Protein 5V7P (pdb70)

Radius of gyration: 23.82 Å; Cα contacts (8 Å, |Δi|>4): 605; chains: 2; bounding box: 43×57×73 Å

Secondary structure (DSSP, 8-state):
--HHHHHHHHHHHHHHHHHHHHHHHHHHTT---HHHHHHHHHHHHHHHHHHHHHHS-HHHHHHHHHHHHHHHHHHHHHHHHHHS-TTTHHHHHHHHHHHHHHHHHHHHHHHH-GGG--GGGG-----HHHHHHHHHHHHHHHHHHHH-HHHHT-HHHHHHHHHHHHHHHHHHHHHHHHHGGG--SS--SS--TT-----STHHHH-S-HHHHHHHHHHHHHHHHTT-TTHHHHHHHHHHHHHHHHHHHHHHHHHHHHTHHHHHHHHHS--SSTT---S--/--SSS-EEEEEEEEETTEEEEEEEPPSS--SEEEEEEEETT-SSPPEEEEEETT--EEEE-SPPTT-EEEEEEEEE-GGGTT-SB---EEEEEE-

Sequence (375 aa):
LSPAGKISLQSFTGSSLVFFVICMFFNHYYGITNLVVNTLIVFFYAVNVYFFLKFFYNEFAFAIAIRAAFLGLVLVLGLYIKLVAPPNNIQIFGGYMSVMALFHYSEFLAIAIVQPKQVSTDSFVINHSPQYTIAAVSSWVEFFIETYFFPGLKEIHWLSNIGLCVCILGEVLRKTAILTAGSNFNHLVQCEKSSDHVLVTHGVYAWFRHPSYVGWFYWSIGTQIILINPLCIPAYTLLASWMMFFKERIYIEESMLLSFFGQQYCDYQQQVGTGIPFIEGYKIAVSSVPTKLEVVAATPTSLLISWDAPAVTTVDLYVITYGETGGNSPVQEFKVPGSKSTATISGLKPGVDYTITVYAFSSYYWPSYKGSPISINYRT

Structure (mmCIF, N/CA/C/O backbone):
data_5V7P
#
_entry.id   5V7P
#
_cell.length_a   40.554
_cell.length_b   87.691
_cell.length_c   147.681
_cell.angle_alpha   90.00
_cell.angle_beta   90.00
_cell.angle_gamma   90.00
#
_symmetry.space_group_name_H-M   'P 21 21 21'
#
loop_
_entity.id
_entity.type
_entity.pdbx_description
1 polymer 'Protein-S-isoprenylcysteine O-methyltransferase'
2 polymer monobody
3 non-polymer S-ADENOSYL-L-HOMOCYSTEINE
4 non-polymer UNDECANE
5 non-polymer DECANE
6 non-polymer '[(Z)-octadec-9-enyl] (2R)-2,3-bis(oxidanyl)propanoate'
7 water water
#
loop_
_atom_site.group_PDB
_atom_site.id
_atom_site.type_symbol
_atom_site.label_atom_id
_atom_site.label_alt_id
_atom_site.label_comp_id
_atom_site.label_asym_id
_atom_site.label_entity_id
_atom_site.label_seq_id
_atom_site.pdbx_PDB_ins_code
_atom_site.Cartn_x
_atom_site.Cartn_y
_atom_site.Cartn_z
_atom_site.occupancy
_atom_site.B_iso_or_equiv
_atom_site.auth_seq_id
_atom_site.auth_comp_id
_atom_site.auth_asym_id
_atom_site.auth_atom_id
_atom_site.pdbx_PDB_model_num
ATOM 1 N N . LEU A 1 2 ? 20.077 70.263 57.849 1.00 68.09 2 LEU A N 1
ATOM 2 C CA . LEU A 1 2 ? 20.601 69.269 58.777 1.00 50.52 2 LEU A CA 1
ATOM 3 C C . LEU A 1 2 ? 21.664 69.890 59.682 1.00 37.75 2 LEU A C 1
ATOM 4 O O . LEU A 1 2 ? 21.681 71.102 59.886 1.00 47.64 2 LEU A O 1
ATOM 9 N N . SER A 1 3 ? 22.547 69.053 60.227 1.00 39.79 3 SER A N 1
ATOM 10 C CA . SER A 1 3 ? 23.555 69.521 61.164 1.00 42.83 3 SER A CA 1
ATOM 11 C C . SER A 1 3 ? 24.420 70.611 60.532 1.00 46.18 3 SER A C 1
ATOM 12 O O . SER A 1 3 ? 24.520 70.707 59.306 1.00 32.92 3 SER A O 1
ATOM 15 N N . PRO A 1 4 ? 25.059 71.446 61.356 1.00 47.32 4 PRO A N 1
ATOM 16 C CA . PRO A 1 4 ? 25.943 72.481 60.785 1.00 41.47 4 PRO A CA 1
ATOM 17 C C . PRO A 1 4 ? 27.052 71.904 59.923 1.00 33.48 4 PRO A C 1
ATOM 18 O O . PRO A 1 4 ? 27.222 72.324 58.772 1.00 33.25 4 PRO A O 1
ATOM 22 N N . ALA A 1 5 ? 27.811 70.938 60.443 1.00 34.73 5 ALA A N 1
ATOM 23 C CA . ALA A 1 5 ? 28.856 70.314 59.641 1.00 29.04 5 ALA A CA 1
ATOM 24 C C . ALA A 1 5 ? 28.281 69.666 58.389 1.00 37.44 5 ALA A C 1
ATOM 25 O O . ALA A 1 5 ? 28.946 69.628 57.347 1.00 26.15 5 ALA A O 1
ATOM 27 N N . GLY A 1 6 ? 27.052 69.151 58.470 1.00 31.96 6 GLY A N 1
ATOM 28 C CA . GLY A 1 6 ? 26.423 68.574 57.295 1.00 30.00 6 GLY A CA 1
ATOM 29 C C . GLY A 1 6 ? 26.095 69.615 56.242 1.00 36.28 6 GLY A C 1
ATOM 30 O O . GLY A 1 6 ? 26.250 69.368 55.043 1.00 31.10 6 GLY A O 1
ATOM 31 N N . LYS A 1 7 ? 25.639 70.795 56.672 1.00 35.26 7 LYS A N 1
ATOM 32 C CA . LYS A 1 7 ? 25.336 71.855 55.717 1.00 35.42 7 LYS A CA 1
ATOM 33 C C . LYS A 1 7 ? 26.602 72.413 55.081 1.00 33.20 7 LYS A C 1
ATOM 34 O O . LYS A 1 7 ? 26.587 72.793 53.905 1.00 27.26 7 LYS A O 1
ATOM 40 N N . ILE A 1 8 ? 27.702 72.471 55.835 1.00 35.74 8 ILE A N 1
ATOM 41 C CA . ILE A 1 8 ? 28.969 72.933 55.272 1.00 31.32 8 ILE A CA 1
ATOM 42 C C . ILE A 1 8 ? 29.387 72.034 54.116 1.00 34.31 8 ILE A C 1
ATOM 43 O O . ILE A 1 8 ? 29.761 72.510 53.038 1.00 34.06 8 ILE A O 1
ATOM 48 N N . SER A 1 9 ? 29.320 70.717 54.319 1.00 32.06 9 SER A N 1
ATOM 49 C CA . SER A 1 9 ? 29.728 69.793 53.268 1.00 25.48 9 SER A CA 1
ATOM 50 C C . SER A 1 9 ? 28.804 69.889 52.060 1.00 27.81 9 SER A C 1
ATOM 51 O O . SER A 1 9 ? 29.259 69.790 50.914 1.00 28.15 9 SER A O 1
ATOM 54 N N . LEU A 1 10 ? 27.506 70.089 52.292 1.00 25.86 10 LEU A N 1
ATOM 55 C CA . LEU A 1 10 ? 26.559 70.139 51.181 1.00 28.92 10 LEU A CA 1
ATOM 56 C C . LEU A 1 10 ? 26.729 71.417 50.370 1.00 33.22 10 LEU A C 1
ATOM 57 O O . LEU A 1 10 ? 26.693 71.383 49.134 1.00 33.80 10 LEU A O 1
ATOM 62 N N . GLN A 1 11 ? 26.926 72.552 51.042 1.00 36.01 11 GLN A N 1
ATOM 63 C CA . GLN A 1 11 ? 27.156 73.800 50.324 1.00 40.21 11 GLN A CA 1
ATOM 64 C C . GLN A 1 11 ? 28.435 73.733 49.499 1.00 29.70 11 GLN A C 1
ATOM 65 O O . GLN A 1 11 ? 28.457 74.147 48.334 1.00 36.33 11 GLN A O 1
ATOM 71 N N . SER A 1 12 ? 29.513 73.209 50.086 1.00 36.52 12 SER A N 1
ATOM 72 C CA . SER A 1 12 ? 30.793 73.164 49.386 1.00 32.85 12 SER A CA 1
ATOM 73 C C . SER A 1 12 ? 30.772 72.145 48.253 1.00 22.72 12 SER A C 1
ATOM 74 O O . SER A 1 12 ? 31.339 72.390 47.182 1.00 32.71 12 SER A O 1
ATOM 77 N N . PHE A 1 13 ? 30.123 70.999 48.468 1.00 24.51 13 PHE A N 1
ATOM 78 C CA . PHE A 1 13 ? 30.105 69.951 47.453 1.00 25.99 13 PHE A CA 1
ATOM 79 C C . PHE A 1 13 ? 29.338 70.396 46.214 1.00 30.13 13 PHE A C 1
ATOM 80 O O . PHE A 1 13 ? 29.832 70.271 45.088 1.00 27.81 13 PHE A O 1
ATOM 88 N N . THR A 1 14 ? 28.124 70.919 46.404 1.00 24.89 14 THR A N 1
ATOM 89 C CA . THR A 1 14 ? 27.319 71.354 45.267 1.00 31.03 14 THR A CA 1
ATOM 90 C C . THR A 1 14 ? 27.881 72.630 44.654 1.00 27.56 14 THR A C 1
ATOM 91 O O . THR A 1 14 ? 27.930 72.766 43.425 1.00 33.03 14 THR A O 1
ATOM 95 N N . GLY A 1 15 ? 28.310 73.576 45.491 1.00 29.19 15 GLY A N 1
ATOM 96 C CA . GLY A 1 15 ? 28.918 74.789 44.968 1.00 38.45 15 GLY A CA 1
ATOM 97 C C . GLY A 1 15 ? 30.130 74.496 44.106 1.00 34.09 15 GLY A C 1
ATOM 98 O O . GLY A 1 15 ? 30.264 75.021 42.998 1.00 31.96 15 GLY A O 1
ATOM 99 N N . SER A 1 16 ? 31.033 73.648 44.605 1.00 26.26 16 SER A N 1
ATOM 100 C CA . SER A 1 16 ? 32.187 73.247 43.809 1.00 30.07 16 SER A CA 1
ATOM 101 C C . SER A 1 16 ? 31.750 72.505 42.553 1.00 24.22 16 SER A C 1
ATOM 102 O O . SER A 1 16 ? 32.309 72.714 41.471 1.00 24.88 16 SER A O 1
ATOM 105 N N . SER A 1 17 ? 30.743 71.638 42.676 1.00 28.05 17 SER A N 1
ATOM 106 C CA . SER A 1 17 ? 30.226 70.937 41.506 1.00 30.13 17 SER A CA 1
ATOM 107 C C . SER A 1 17 ? 29.668 71.917 40.483 1.00 25.13 17 SER A C 1
ATOM 108 O O . SER A 1 17 ? 29.846 71.732 39.273 1.00 32.24 17 SER A O 1
ATOM 111 N N . LEU A 1 18 ? 28.989 72.966 40.948 1.00 34.10 18 LEU A N 1
ATOM 112 C CA . LEU A 1 18 ? 28.429 73.951 40.028 1.00 27.06 18 LEU A CA 1
ATOM 113 C C . LEU A 1 18 ? 29.530 74.762 39.356 1.00 31.02 18 LEU A C 1
ATOM 114 O O . LEU A 1 18 ? 29.462 75.030 38.151 1.00 30.78 18 LEU A O 1
ATOM 119 N N . VAL A 1 19 ? 30.553 75.154 40.118 1.00 27.39 19 VAL A N 1
ATOM 120 C CA . VAL A 1 19 ? 31.643 75.954 39.561 1.00 25.78 19 VAL A CA 1
ATOM 121 C C . VAL A 1 19 ? 32.301 75.215 38.402 1.00 26.26 19 VAL A C 1
ATOM 122 O O . VAL A 1 19 ? 32.390 75.726 37.279 1.00 28.25 19 VAL A O 1
ATOM 126 N N . PHE A 1 20 ? 32.777 73.996 38.658 1.00 34.32 20 PHE A N 1
ATOM 127 C CA . PHE A 1 20 ? 33.504 73.261 37.633 1.00 34.65 20 PHE A CA 1
ATOM 128 C C . PHE A 1 20 ? 32.583 72.724 36.547 1.00 27.07 20 PHE A C 1
ATOM 129 O O . PHE A 1 20 ? 33.047 72.472 35.430 1.00 21.04 20 PHE A O 1
ATOM 137 N N . PHE A 1 21 ? 31.292 72.554 36.842 1.00 23.39 21 PHE A N 1
ATOM 138 C CA . PHE A 1 21 ? 30.332 72.276 35.779 1.00 25.56 21 PHE A CA 1
ATOM 139 C C . PHE A 1 21 ? 30.313 73.407 34.760 1.00 26.94 21 PHE A C 1
ATOM 140 O O . PHE A 1 21 ? 30.281 73.163 33.548 1.00 23.66 21 PHE A O 1
ATOM 148 N N . VAL A 1 22 ? 30.341 74.654 35.234 1.00 27.20 22 VAL A N 1
ATOM 149 C CA . VAL A 1 22 ? 30.391 75.794 34.325 1.00 26.49 22 VAL A CA 1
ATOM 150 C C . VAL A 1 22 ? 31.702 75.796 33.548 1.00 35.13 22 VAL A C 1
ATOM 151 O O . VAL A 1 22 ? 31.723 76.057 32.339 1.00 37.18 22 VAL A O 1
ATOM 155 N N . ILE A 1 23 ? 32.814 75.504 34.226 1.00 29.44 23 ILE A N 1
ATOM 156 C CA . ILE A 1 23 ? 34.118 75.513 33.565 1.00 28.94 23 ILE A CA 1
ATOM 157 C C . ILE A 1 23 ? 34.151 74.481 32.445 1.00 30.26 23 ILE A C 1
ATOM 158 O O . ILE A 1 23 ? 34.576 74.770 31.320 1.00 29.09 23 ILE A O 1
ATOM 163 N N . CYS A 1 24 ? 33.706 73.257 32.737 1.00 30.35 24 CYS A N 1
ATOM 164 C CA . CYS A 1 24 ? 33.740 72.202 31.730 1.00 27.40 24 CYS A CA 1
ATOM 165 C C . CYS A 1 24 ? 32.769 72.491 30.592 1.00 26.71 24 CYS A C 1
ATOM 166 O O . CYS A 1 24 ? 33.080 72.225 29.426 1.00 28.74 24 CYS A O 1
ATOM 169 N N . MET A 1 25 ? 31.588 73.031 30.906 1.00 31.15 25 MET A N 1
ATOM 170 C CA . MET A 1 25 ? 30.664 73.440 29.852 1.00 30.47 25 MET A CA 1
ATOM 171 C C . MET A 1 25 ? 31.315 74.462 28.930 1.00 38.75 25 MET A C 1
ATOM 172 O O . MET A 1 25 ? 31.200 74.367 27.702 1.00 36.79 25 MET A O 1
ATOM 177 N N . PHE A 1 26 ? 32.006 75.448 29.506 1.00 37.94 26 PHE A N 1
ATOM 178 C CA A PHE A 1 26 ? 32.688 76.452 28.695 0.50 40.62 26 PHE A CA 1
ATOM 179 C CA B PHE A 1 26 ? 32.685 76.452 28.697 0.50 40.62 26 PHE A CA 1
ATOM 180 C C . PHE A 1 26 ? 33.776 75.817 27.839 1.00 40.14 26 PHE A C 1
ATOM 181 O O . PHE A 1 26 ? 33.898 76.115 26.646 1.00 43.37 26 PHE A O 1
ATOM 196 N N . ASN A 1 27 ? 34.582 74.936 28.435 1.00 34.20 27 ASN A N 1
ATOM 197 C CA . ASN A 1 27 ? 35.681 74.324 27.697 1.00 36.06 27 ASN A CA 1
ATOM 198 C C . ASN A 1 27 ? 35.181 73.421 26.579 1.00 35.91 27 ASN A C 1
ATOM 199 O O . ASN A 1 27 ? 35.875 73.244 25.571 1.00 40.17 27 ASN A O 1
ATOM 204 N N . HIS A 1 28 ? 33.990 72.844 26.732 1.00 38.17 28 HIS A N 1
ATOM 205 C CA . HIS A 1 28 ? 33.467 71.946 25.710 1.00 37.32 28 HIS A CA 1
ATOM 206 C C . HIS A 1 28 ? 32.925 72.722 24.517 1.00 42.64 28 HIS A C 1
ATOM 207 O O . HIS A 1 28 ? 33.234 72.400 23.364 1.00 39.43 28 HIS A O 1
ATOM 214 N N . TYR A 1 29 ? 32.117 73.752 24.775 1.00 41.25 29 TYR A N 1
ATOM 215 C CA . TYR A 1 29 ? 31.503 74.511 23.693 1.00 48.73 29 TYR A CA 1
ATOM 216 C C . TYR A 1 29 ? 32.519 75.321 22.894 1.00 40.58 29 TYR A C 1
ATOM 217 O O . TYR A 1 29 ? 32.237 75.677 21.745 1.00 62.67 29 TYR A O 1
ATOM 226 N N . TYR A 1 30 ? 33.693 75.609 23.461 1.00 53.97 30 TYR A N 1
ATOM 227 C CA . TYR A 1 30 ? 34.730 76.370 22.774 1.00 50.21 30 TYR A CA 1
ATOM 228 C C . TYR A 1 30 ? 35.867 75.490 22.260 1.00 45.18 30 TYR A C 1
ATOM 229 O O . TYR A 1 30 ? 36.940 76.006 21.924 1.00 49.90 30 TYR A O 1
ATOM 238 N N . GLY A 1 31 ? 35.656 74.178 22.195 1.00 47.11 31 GLY A N 1
ATOM 239 C CA . GLY A 1 31 ? 36.621 73.276 21.597 1.00 42.64 31 GLY A CA 1
ATOM 240 C C . GLY A 1 31 ? 37.935 73.191 22.343 1.00 44.91 31 GLY A C 1
ATOM 241 O O . GLY A 1 31 ? 38.915 72.657 21.815 1.00 40.41 31 GLY A O 1
ATOM 242 N N . ILE A 1 32 ? 37.973 73.706 23.573 1.00 38.07 32 ILE A N 1
ATOM 243 C CA . ILE A 1 32 ? 39.175 73.607 24.394 1.00 42.96 32 ILE A CA 1
ATOM 244 C C . ILE A 1 32 ? 39.382 72.137 24.734 1.00 47.71 32 ILE A C 1
ATOM 245 O O . ILE A 1 32 ? 38.769 71.613 25.672 1.00 42.36 32 ILE A O 1
ATOM 250 N N . THR A 1 33 ? 40.253 71.465 23.976 1.00 49.84 33 THR A N 1
ATOM 251 C CA . THR A 1 33 ? 40.383 70.017 24.043 1.00 48.87 33 THR A CA 1
ATOM 252 C C . THR A 1 33 ? 41.693 69.534 24.647 1.00 46.34 33 THR A C 1
ATOM 253 O O . THR A 1 33 ? 41.733 68.414 25.163 1.00 47.18 33 THR A O 1
ATOM 257 N N . ASN A 1 34 ? 42.757 70.330 24.588 1.00 43.79 34 ASN A N 1
ATOM 258 C CA . ASN A 1 34 ? 44.060 69.850 25.028 1.00 44.42 34 ASN A CA 1
ATOM 259 C C . ASN A 1 34 ? 44.013 69.453 26.499 1.00 44.36 34 ASN A C 1
ATOM 260 O O . ASN A 1 34 ? 43.544 70.214 27.351 1.00 42.24 34 ASN A O 1
ATOM 265 N N . LEU A 1 35 ? 44.512 68.250 26.790 1.00 42.59 35 LEU A N 1
ATOM 266 C CA . LEU A 1 35 ? 44.450 67.718 28.147 1.00 45.98 35 LEU A CA 1
ATOM 267 C C . LEU A 1 35 ? 45.145 68.640 29.143 1.00 49.48 35 LEU A C 1
ATOM 268 O O . LEU A 1 35 ? 44.665 68.816 30.269 1.00 44.97 35 LEU A O 1
ATOM 273 N N . VAL A 1 36 ? 46.267 69.244 28.749 1.00 40.89 36 VAL A N 1
ATOM 274 C CA . VAL A 1 36 ? 47.031 70.043 29.700 1.00 40.38 36 VAL A CA 1
ATOM 275 C C . VAL A 1 36 ? 46.389 71.410 29.880 1.00 38.29 36 VAL A C 1
ATOM 276 O O . VAL A 1 36 ? 46.517 72.024 30.946 1.00 36.33 36 VAL A O 1
ATOM 280 N N . VAL A 1 37 ? 45.693 71.911 28.860 1.00 36.30 37 VAL A N 1
ATOM 281 C CA . VAL A 1 37 ? 44.981 73.176 29.002 1.00 45.71 37 VAL A CA 1
ATOM 282 C C . VAL A 1 37 ? 43.805 73.011 29.954 1.00 38.26 37 VAL A C 1
ATOM 283 O O . VAL A 1 37 ? 43.595 73.830 30.855 1.00 42.49 37 VAL A O 1
ATOM 287 N N . ASN A 1 38 ? 43.016 71.953 29.762 1.00 38.67 38 ASN A N 1
ATOM 288 C CA . ASN A 1 38 ? 41.932 71.665 30.693 1.00 45.19 38 ASN A CA 1
ATOM 289 C C . ASN A 1 38 ? 42.468 71.447 32.101 1.00 37.77 38 ASN A C 1
ATOM 290 O O . ASN A 1 38 ? 41.858 71.889 33.082 1.00 37.34 38 ASN A O 1
ATOM 295 N N . THR A 1 39 ? 43.613 70.772 32.220 1.00 37.06 39 THR A N 1
ATOM 296 C CA . THR A 1 39 ? 44.219 70.560 33.530 1.00 42.37 39 THR A CA 1
ATOM 297 C C . THR A 1 39 ? 44.524 71.888 34.210 1.00 42.74 39 THR A C 1
ATOM 298 O O . THR A 1 39 ? 44.179 72.095 35.379 1.00 37.95 39 THR A O 1
ATOM 302 N N . LEU A 1 40 ? 45.166 72.807 33.488 1.00 35.88 40 LEU A N 1
ATOM 303 C CA . LEU A 1 40 ? 45.584 74.063 34.100 1.00 40.77 40 LEU A CA 1
ATOM 304 C C . LEU A 1 40 ? 44.402 74.989 34.358 1.00 30.25 40 LEU A C 1
ATOM 305 O O . LEU A 1 40 ? 44.433 75.774 35.312 1.00 31.07 40 LEU A O 1
ATOM 310 N N . ILE A 1 41 ? 43.355 74.915 33.533 1.00 26.40 41 ILE A N 1
ATOM 311 C CA . ILE A 1 41 ? 42.148 75.687 33.813 1.00 40.83 41 ILE A CA 1
ATOM 312 C C . ILE A 1 41 ? 41.498 75.196 35.100 1.00 39.90 41 ILE A C 1
ATOM 313 O O . ILE A 1 41 ? 41.066 75.996 35.940 1.00 36.68 41 ILE A O 1
ATOM 318 N N . VAL A 1 42 ? 41.413 73.876 35.274 1.00 34.45 42 VAL A N 1
ATOM 319 C CA . VAL A 1 42 ? 40.850 73.318 36.499 1.00 30.40 42 VAL A CA 1
ATOM 320 C C . VAL A 1 42 ? 41.752 73.630 37.686 1.00 35.50 42 VAL A C 1
ATOM 321 O O . VAL A 1 42 ? 41.284 74.050 38.751 1.00 36.74 42 VAL A O 1
ATOM 325 N N . PHE A 1 43 ? 43.061 73.428 37.521 1.00 32.23 43 PHE A N 1
ATOM 326 C CA . PHE A 1 43 ? 43.994 73.732 38.601 1.00 36.17 43 PHE A CA 1
ATOM 327 C C . PHE A 1 43 ? 43.899 75.196 39.012 1.00 30.43 43 PHE A C 1
ATOM 328 O O . PHE A 1 43 ? 43.877 75.513 40.207 1.00 32.38 43 PHE A O 1
ATOM 336 N N . PHE A 1 44 ? 43.831 76.103 38.034 1.00 25.30 44 PHE A N 1
ATOM 337 C CA . PHE A 1 44 ? 43.715 77.526 38.337 1.00 27.89 44 PHE A CA 1
ATOM 338 C C . PHE A 1 44 ? 42.541 77.795 39.272 1.00 35.19 44 PHE A C 1
ATOM 339 O O . PHE A 1 44 ? 42.691 78.462 40.303 1.00 36.86 44 PHE A O 1
ATOM 347 N N . TYR A 1 45 ? 41.359 77.281 38.929 1.00 24.09 45 TYR A N 1
ATOM 348 C CA . TYR A 1 45 ? 40.181 77.539 39.749 1.00 35.83 45 TYR A CA 1
ATOM 349 C C . TYR A 1 45 ? 40.154 76.677 41.005 1.00 30.87 45 TYR A C 1
ATOM 350 O O . TYR A 1 45 ? 39.538 77.069 42.002 1.00 28.64 45 TYR A O 1
ATOM 359 N N . ALA A 1 46 ? 40.810 75.516 40.985 1.00 21.28 46 ALA A N 1
ATOM 360 C CA . ALA A 1 46 ? 40.958 74.740 42.211 1.00 23.12 46 ALA A CA 1
ATOM 361 C C . ALA A 1 46 ? 41.709 75.538 43.269 1.00 29.08 46 ALA A C 1
ATOM 362 O O . ALA A 1 46 ? 41.415 75.432 44.466 1.00 25.31 46 ALA A O 1
ATOM 364 N N . VAL A 1 47 ? 42.689 76.338 42.846 1.00 27.80 47 VAL A N 1
ATOM 365 C CA . VAL A 1 47 ? 43.389 77.215 43.778 1.00 24.82 47 VAL A CA 1
ATOM 366 C C . VAL A 1 47 ? 42.444 78.284 44.312 1.00 26.42 47 VAL A C 1
ATOM 367 O O . VAL A 1 47 ? 42.487 78.635 45.498 1.00 23.42 47 VAL A O 1
ATOM 371 N N . ASN A 1 48 ? 41.573 78.813 43.451 1.00 30.84 48 ASN A N 1
ATOM 372 C CA . ASN A 1 48 ? 40.666 79.872 43.876 1.00 25.13 48 ASN A CA 1
ATOM 373 C C . ASN A 1 48 ? 39.662 79.366 44.904 1.00 30.16 48 ASN A C 1
ATOM 374 O O . ASN A 1 48 ? 39.354 80.072 45.871 1.00 30.89 48 ASN A O 1
ATOM 379 N N . VAL A 1 49 ? 39.141 78.150 44.720 1.00 23.22 49 VAL A N 1
ATOM 380 C CA . VAL A 1 49 ? 38.186 77.622 45.688 1.00 32.33 49 VAL A CA 1
ATOM 381 C C . VAL A 1 49 ? 38.887 77.313 47.003 1.00 29.84 49 VAL A C 1
ATOM 382 O O . VAL A 1 49 ? 38.308 77.491 48.081 1.00 35.31 49 VAL A O 1
ATOM 386 N N . TYR A 1 50 ? 40.142 76.862 46.945 1.00 25.70 50 TYR A N 1
ATOM 387 C CA . TYR A 1 50 ? 40.880 76.574 48.169 1.00 28.31 50 TYR A CA 1
ATOM 388 C C . TYR A 1 50 ? 41.026 77.821 49.033 1.00 26.26 50 TYR A C 1
ATOM 389 O O . TYR A 1 50 ? 40.889 77.754 50.260 1.00 28.94 50 TYR A O 1
ATOM 398 N N . PHE A 1 51 ? 41.302 78.969 48.413 1.00 27.49 51 PHE A N 1
ATOM 399 C CA . PHE A 1 51 ? 41.552 80.190 49.169 1.00 35.35 51 PHE A CA 1
ATOM 400 C C . PHE A 1 51 ? 40.277 80.939 49.531 1.00 34.68 51 PHE A C 1
ATOM 401 O O . PHE A 1 51 ? 40.238 81.604 50.572 1.00 43.60 51 PHE A O 1
ATOM 409 N N . PHE A 1 52 ? 39.232 80.849 48.707 1.00 23.57 52 PHE A N 1
ATOM 410 C CA . PHE A 1 52 ? 37.949 81.425 49.097 1.00 30.00 52 PHE A CA 1
ATOM 411 C C . PHE A 1 52 ? 37.347 80.668 50.275 1.00 33.78 52 PHE A C 1
ATOM 412 O O . PHE A 1 52 ? 36.712 81.271 51.148 1.00 32.56 52 PHE A O 1
ATOM 420 N N . LEU A 1 53 ? 37.538 79.347 50.320 1.00 28.88 53 LEU A N 1
ATOM 421 C CA . LEU A 1 53 ? 37.004 78.564 51.429 1.00 34.15 53 LEU A CA 1
ATOM 422 C C . LEU A 1 53 ? 37.795 78.807 52.707 1.00 31.16 53 LEU A C 1
ATOM 423 O O . LEU A 1 53 ? 37.210 78.949 53.787 1.00 33.08 53 LEU A O 1
ATOM 428 N N . LYS A 1 54 ? 39.124 78.857 52.606 1.00 30.56 54 LYS A N 1
ATOM 429 C CA . LYS A 1 54 ? 39.938 79.113 53.788 1.00 34.73 54 LYS A CA 1
ATOM 430 C C . LYS A 1 54 ? 39.620 80.471 54.396 1.00 29.25 54 LYS A C 1
ATOM 431 O O . LYS A 1 54 ? 39.804 80.671 55.603 1.00 40.21 54 LYS A O 1
ATOM 437 N N . PHE A 1 55 ? 39.133 81.409 53.585 1.00 33.78 55 PHE A N 1
ATOM 438 C CA . PHE A 1 55 ? 38.810 82.738 54.088 1.00 37.54 55 PHE A CA 1
ATOM 439 C C . PHE A 1 55 ? 37.473 82.752 54.821 1.00 41.42 55 PHE A C 1
ATOM 440 O O . PHE A 1 55 ? 37.320 83.463 55.819 1.00 47.10 55 PHE A O 1
ATOM 448 N N . PHE A 1 56 ? 36.501 81.974 54.347 1.00 41.84 56 PHE A N 1
ATOM 449 C CA . PHE A 1 56 ? 35.156 81.990 54.908 1.00 35.07 56 PHE A CA 1
ATOM 450 C C . PHE A 1 56 ? 34.932 80.955 56.001 1.00 35.09 56 PHE A C 1
ATOM 451 O O . PHE A 1 56 ? 33.867 80.965 56.628 1.00 35.81 56 PHE A O 1
ATOM 459 N N . TYR A 1 57 ? 35.889 80.071 56.247 1.00 24.96 57 TYR A N 1
ATOM 460 C CA . TYR A 1 57 ? 35.719 79.011 57.224 1.00 30.83 57 TYR A CA 1
ATOM 461 C C . TYR A 1 57 ? 36.893 78.999 58.187 1.00 31.92 57 TYR A C 1
ATOM 462 O O . TYR A 1 57 ? 38.019 79.355 57.827 1.00 39.88 57 TYR A O 1
ATOM 471 N N . ASN A 1 58 ? 36.614 78.592 59.422 1.00 29.63 58 ASN A N 1
ATOM 472 C CA . ASN A 1 58 ? 37.668 78.365 60.394 1.00 25.59 58 ASN A CA 1
ATOM 473 C C . ASN A 1 58 ? 38.308 77.003 60.131 1.00 31.39 58 ASN A C 1
ATOM 474 O O . ASN A 1 58 ? 37.968 76.301 59.174 1.00 31.83 58 ASN A O 1
ATOM 479 N N . GLU A 1 59 ? 39.254 76.623 60.990 1.00 31.16 59 GLU A N 1
ATOM 480 C CA . GLU A 1 59 ? 40.016 75.399 60.759 1.00 40.48 59 GLU A CA 1
ATOM 481 C C . GLU A 1 59 ? 39.101 74.182 60.680 1.00 38.84 59 GLU A C 1
ATOM 482 O O . GLU A 1 59 ? 39.191 73.383 59.740 1.00 35.40 59 GLU A O 1
ATOM 488 N N . PHE A 1 60 ? 38.207 74.026 61.658 1.00 32.44 60 PHE A N 1
ATOM 489 C CA . PHE A 1 60 ? 37.344 72.848 61.690 1.00 31.38 60 PHE A CA 1
ATOM 490 C C . PHE A 1 60 ? 36.460 72.776 60.451 1.00 31.46 60 PHE A C 1
ATOM 491 O O . PHE A 1 60 ? 36.388 71.736 59.786 1.00 27.55 60 PHE A O 1
ATOM 499 N N . ALA A 1 61 ? 35.775 73.875 60.125 1.00 27.24 61 ALA A N 1
ATOM 500 C CA . ALA A 1 61 ? 34.835 73.860 59.009 1.00 27.93 61 ALA A CA 1
ATOM 501 C C . ALA A 1 61 ? 35.558 73.745 57.672 1.00 32.60 61 ALA A C 1
ATOM 502 O O . ALA A 1 61 ? 35.069 73.079 56.752 1.00 25.28 61 ALA A O 1
ATOM 504 N N . PHE A 1 62 ? 36.721 74.390 57.542 1.00 29.71 62 PHE A N 1
ATOM 505 C CA . PHE A 1 62 ? 37.450 74.339 56.279 1.00 29.53 62 PHE A CA 1
ATOM 506 C C . PHE A 1 62 ? 37.896 72.919 55.962 1.00 26.99 62 PHE A C 1
ATOM 507 O O . PHE A 1 62 ? 37.791 72.467 54.815 1.00 26.49 62 PHE A O 1
ATOM 515 N N . ALA A 1 63 ? 38.396 72.198 56.968 1.00 27.39 63 ALA A N 1
ATOM 516 C CA . ALA A 1 63 ? 38.799 70.813 56.757 1.00 34.10 63 ALA A CA 1
ATOM 517 C C . ALA A 1 63 ? 37.663 70.000 56.149 1.00 27.11 63 ALA A C 1
ATOM 518 O O . ALA A 1 63 ? 37.890 69.138 55.292 1.00 36.50 63 ALA A O 1
ATOM 520 N N . ILE A 1 64 ? 36.429 70.266 56.578 1.00 26.50 64 ILE A N 1
ATOM 521 C CA . ILE A 1 64 ? 35.274 69.589 55.999 1.00 27.44 64 ILE A CA 1
ATOM 522 C C . ILE A 1 64 ? 34.947 70.166 54.628 1.00 25.15 64 ILE A C 1
ATOM 523 O O . ILE A 1 64 ? 34.681 69.424 53.676 1.00 27.32 64 ILE A O 1
ATOM 528 N N . ALA A 1 65 ? 34.966 71.494 54.505 1.00 17.76 65 ALA A N 1
ATOM 529 C CA . ALA A 1 65 ? 34.530 72.130 53.269 1.00 21.39 65 ALA A CA 1
ATOM 530 C C . ALA A 1 65 ? 35.452 71.788 52.105 1.00 25.62 65 ALA A C 1
ATOM 531 O O . ALA A 1 65 ? 34.979 71.516 50.995 1.00 21.95 65 ALA A O 1
ATOM 533 N N . ILE A 1 66 ? 36.767 71.795 52.333 1.00 22.66 66 ILE A N 1
ATOM 534 C CA . ILE A 1 66 ? 37.694 71.591 51.224 1.00 21.81 66 ILE A CA 1
ATOM 535 C C . ILE A 1 66 ? 37.623 70.156 50.720 1.00 26.99 66 ILE A C 1
ATOM 536 O O . ILE A 1 66 ? 37.780 69.904 49.519 1.00 29.61 66 ILE A O 1
ATOM 541 N N . ARG A 1 67 ? 37.390 69.194 51.613 1.00 26.76 67 ARG A N 1
ATOM 542 C CA . ARG A 1 67 ? 37.239 67.811 51.174 1.00 25.44 67 ARG A CA 1
ATOM 543 C C . ARG A 1 67 ? 35.960 67.632 50.368 1.00 30.22 67 ARG A C 1
ATOM 544 O O . ARG A 1 67 ? 35.963 66.965 49.326 1.00 22.33 67 ARG A O 1
ATOM 552 N N . ALA A 1 68 ? 34.858 68.231 50.827 1.00 24.11 68 ALA A N 1
ATOM 553 C CA . ALA A 1 68 ? 33.611 68.160 50.075 1.00 21.05 68 ALA A CA 1
ATOM 554 C C . ALA A 1 68 ? 33.756 68.830 48.715 1.00 19.84 68 ALA A C 1
ATOM 555 O O . ALA A 1 68 ? 33.267 68.314 47.703 1.00 22.84 68 ALA A O 1
ATOM 557 N N . ALA A 1 69 ? 34.429 69.982 48.671 1.00 22.95 69 ALA A N 1
ATOM 558 C CA . ALA A 1 69 ? 34.656 70.658 47.398 1.00 18.51 69 ALA A CA 1
ATOM 559 C C . ALA A 1 69 ? 35.529 69.816 46.478 1.00 16.97 69 ALA A C 1
ATOM 560 O O . ALA A 1 69 ? 35.289 69.751 45.266 1.00 17.59 69 ALA A O 1
ATOM 562 N N . PHE A 1 70 ? 36.553 69.167 47.035 1.00 19.72 70 PHE A N 1
ATOM 563 C CA . PHE A 1 70 ? 37.414 68.312 46.227 1.00 25.78 70 PHE A CA 1
ATOM 564 C C . PHE A 1 70 ? 36.624 67.163 45.616 1.00 23.29 70 PHE A C 1
ATOM 565 O O . PHE A 1 70 ? 36.815 66.824 44.442 1.00 24.40 70 PHE A O 1
ATOM 573 N N . LEU A 1 71 ? 35.721 66.561 46.393 1.00 22.86 71 LEU A N 1
ATOM 574 C CA . LEU A 1 71 ? 34.916 65.460 45.875 1.00 20.76 71 LEU A CA 1
ATOM 575 C C . LEU A 1 71 ? 33.938 65.935 44.808 1.00 23.74 71 LEU A C 1
ATOM 576 O O . LEU A 1 71 ? 33.657 65.197 43.855 1.00 18.74 71 LEU A O 1
ATOM 581 N N . GLY A 1 72 ? 33.408 67.151 44.946 1.00 22.15 72 GLY A N 1
ATOM 582 C CA . GLY A 1 72 ? 32.608 67.716 43.873 1.00 20.47 72 GLY A CA 1
ATOM 583 C C . GLY A 1 72 ? 33.425 67.931 42.616 1.00 28.06 72 GLY A C 1
ATOM 584 O O . GLY A 1 72 ? 32.946 67.705 41.502 1.00 26.44 72 GLY A O 1
ATOM 585 N N . LEU A 1 73 ? 34.676 68.365 42.781 1.00 26.23 73 LEU A N 1
ATOM 586 C CA . LEU A 1 73 ? 35.584 68.481 41.645 1.00 26.23 73 LEU A CA 1
ATOM 587 C C . LEU A 1 73 ? 35.715 67.146 40.923 1.00 20.62 73 LEU A C 1
ATOM 588 O O . LEU A 1 73 ? 35.563 67.068 39.698 1.00 27.10 73 LEU A O 1
ATOM 593 N N . VAL A 1 74 ? 35.985 66.078 41.677 1.00 23.79 74 VAL A N 1
ATOM 594 C CA . VAL A 1 74 ? 36.174 64.762 41.075 1.00 25.20 74 VAL A CA 1
ATOM 595 C C . VAL A 1 74 ? 34.895 64.300 40.387 1.00 21.30 74 VAL A C 1
ATOM 596 O O . VAL A 1 74 ? 34.937 63.694 39.310 1.00 24.51 74 VAL A O 1
ATOM 600 N N . LEU A 1 75 ? 33.742 64.575 40.996 1.00 22.38 75 LEU A N 1
ATOM 601 C CA . LEU A 1 75 ? 32.471 64.177 40.400 1.00 27.75 75 LEU A CA 1
ATOM 602 C C . LEU A 1 75 ? 32.309 64.772 39.004 1.00 21.51 75 LEU A C 1
ATOM 603 O O . LEU A 1 75 ? 32.086 64.048 38.026 1.00 22.06 75 LEU A O 1
ATOM 608 N N . VAL A 1 76 ? 32.417 66.097 38.894 1.00 21.01 76 VAL A N 1
ATOM 609 C CA . VAL A 1 76 ? 32.193 66.759 37.611 1.00 23.82 76 VAL A CA 1
ATOM 610 C C . VAL A 1 76 ? 33.248 66.334 36.596 1.00 23.88 76 VAL A C 1
ATOM 611 O O . VAL A 1 76 ? 32.933 66.045 35.436 1.00 22.15 76 VAL A O 1
ATOM 615 N N . LEU A 1 77 ? 34.515 66.299 37.010 1.00 19.18 77 LEU A N 1
ATOM 616 C CA . LEU A 1 77 ? 35.570 65.873 36.097 1.00 27.43 77 LEU A CA 1
ATOM 617 C C . LEU A 1 77 ? 35.338 64.447 35.618 1.00 26.14 77 LEU A C 1
ATOM 618 O O . LEU A 1 77 ? 35.616 64.121 34.458 1.00 27.74 77 LEU A O 1
ATOM 623 N N . GLY A 1 78 ? 34.822 63.583 36.493 1.00 20.77 78 GLY A N 1
ATOM 624 C CA . GLY A 1 78 ? 34.514 62.226 36.075 1.00 23.62 78 GLY A CA 1
ATOM 625 C C . GLY A 1 78 ? 33.463 62.189 34.982 1.00 25.07 78 GLY A C 1
ATOM 626 O O . GLY A 1 78 ? 33.640 61.534 33.952 1.00 25.93 78 GLY A O 1
ATOM 627 N N . LEU A 1 79 ? 32.351 62.896 35.194 1.00 20.78 79 LEU A N 1
ATOM 628 C CA . LEU A 1 79 ? 31.311 62.967 34.173 1.00 25.42 79 LEU A CA 1
ATOM 629 C C . LEU A 1 79 ? 31.822 63.666 32.921 1.00 26.91 79 LEU A C 1
ATOM 630 O O . LEU A 1 79 ? 31.454 63.301 31.799 1.00 32.07 79 LEU A O 1
ATOM 635 N N . TYR A 1 80 ? 32.672 64.679 33.097 1.00 23.08 80 TYR A N 1
ATOM 636 C CA . TYR A 1 80 ? 33.279 65.358 31.959 1.00 24.53 80 TYR A CA 1
ATOM 637 C C . TYR A 1 80 ? 34.093 64.384 31.116 1.00 29.39 80 TYR A C 1
ATOM 638 O O . TYR A 1 80 ? 33.970 64.352 29.885 1.00 26.34 80 TYR A O 1
ATOM 647 N N . ILE A 1 81 ? 34.925 63.569 31.769 1.00 27.77 81 ILE A N 1
ATOM 648 C CA . ILE A 1 81 ? 35.746 62.599 31.050 1.00 27.91 81 ILE A CA 1
ATOM 649 C C . ILE A 1 81 ? 34.868 61.546 30.390 1.00 25.53 81 ILE A C 1
ATOM 650 O O . ILE A 1 81 ? 35.118 61.129 29.252 1.00 29.70 81 ILE A O 1
ATOM 655 N N . LYS A 1 82 ? 33.830 61.096 31.092 1.00 23.20 82 LYS A N 1
ATOM 656 C CA . LYS A 1 82 ? 32.970 60.047 30.563 1.00 30.67 82 LYS A CA 1
ATOM 657 C C . LYS A 1 82 ? 32.286 60.479 29.273 1.00 25.71 82 LYS A C 1
ATOM 658 O O . LYS A 1 82 ? 32.007 59.641 28.408 1.00 28.83 82 LYS A O 1
ATOM 664 N N . LEU A 1 83 ? 32.023 61.775 29.116 1.00 27.04 83 LEU A N 1
ATOM 665 C CA . LEU A 1 83 ? 31.246 62.271 27.986 1.00 39.06 83 LEU A CA 1
ATOM 666 C C . LEU A 1 83 ? 32.105 62.636 26.780 1.00 31.92 83 LEU A C 1
ATOM 667 O O . LEU A 1 83 ? 31.690 62.400 25.640 1.00 38.86 83 LEU A O 1
ATOM 672 N N . VAL A 1 84 ? 33.292 63.198 26.999 1.00 29.64 84 VAL A N 1
ATOM 673 C CA . VAL A 1 84 ? 34.065 63.797 25.919 1.00 34.60 84 VAL A CA 1
ATOM 674 C C . VAL A 1 84 ? 35.348 63.038 25.605 1.00 32.23 84 VAL A C 1
ATOM 675 O O . VAL A 1 84 ? 35.873 63.183 24.490 1.00 41.08 84 VAL A O 1
ATOM 679 N N . ALA A 1 85 ? 35.876 62.249 26.535 1.00 40.19 85 ALA A N 1
ATOM 680 C CA . ALA A 1 85 ? 37.155 61.599 26.314 1.00 33.75 85 ALA A CA 1
ATOM 681 C C . ALA A 1 85 ? 37.022 60.494 25.269 1.00 26.58 85 ALA A C 1
ATOM 682 O O . ALA A 1 85 ? 35.911 60.057 24.952 1.00 26.97 85 ALA A O 1
ATOM 684 N N . PRO A 1 86 ? 38.135 60.031 24.710 1.00 26.98 86 PRO A N 1
ATOM 685 C CA . PRO A 1 86 ? 38.068 58.942 23.744 1.00 30.69 86 PRO A CA 1
ATOM 686 C C . PRO A 1 86 ? 37.416 57.722 24.362 1.00 36.98 86 PRO A C 1
ATOM 687 O O . PRO A 1 86 ? 37.498 57.506 25.587 1.00 29.52 86 PRO A O 1
ATOM 691 N N . PRO A 1 87 ? 36.770 56.877 23.553 1.00 31.26 87 PRO A N 1
ATOM 692 C CA . PRO A 1 87 ? 36.190 55.643 24.106 1.00 33.26 87 PRO A CA 1
ATOM 693 C C . PRO A 1 87 ? 37.214 54.790 24.826 1.00 33.73 87 PRO A C 1
ATOM 694 O O . PRO A 1 87 ? 36.840 53.969 25.672 1.00 27.16 87 PRO A O 1
ATOM 698 N N . ASN A 1 88 ? 38.497 54.960 24.504 1.00 35.85 88 ASN A N 1
ATOM 699 C CA A ASN A 1 88 ? 39.562 54.269 25.216 0.50 31.37 88 ASN A CA 1
ATOM 700 C CA B ASN A 1 88 ? 39.548 54.254 25.226 0.50 31.34 88 ASN A CA 1
ATOM 701 C C . ASN A 1 88 ? 39.602 54.661 26.691 1.00 29.68 88 ASN A C 1
ATOM 702 O O . ASN A 1 88 ? 40.084 53.885 27.524 1.00 24.33 88 ASN A O 1
ATOM 711 N N . ILE A 1 89 ? 39.106 55.850 27.025 1.00 23.27 89 ILE A N 1
ATOM 712 C CA . ILE A 1 89 ? 39.282 56.416 28.356 1.00 29.61 89 ILE A CA 1
ATOM 713 C C . ILE A 1 89 ? 37.969 56.660 29.088 1.00 23.85 89 ILE A C 1
ATOM 714 O O . ILE A 1 89 ? 37.978 56.717 30.329 1.00 28.77 89 ILE A O 1
ATOM 719 N N . GLN A 1 90 ? 36.842 56.802 28.385 1.00 26.39 90 GLN A N 1
ATOM 720 C CA . GLN A 1 90 ? 35.602 57.234 29.026 1.00 35.14 90 GLN A CA 1
ATOM 721 C C . GLN A 1 90 ? 35.276 56.419 30.271 1.00 29.02 90 GLN A C 1
ATOM 722 O O . GLN A 1 90 ? 34.660 56.937 31.208 1.00 28.71 90 GLN A O 1
ATOM 728 N N . ILE A 1 91 ? 35.681 55.149 30.299 1.00 30.46 91 ILE A N 1
ATOM 729 C CA . ILE A 1 91 ? 35.403 54.296 31.450 1.00 25.95 91 ILE A CA 1
ATOM 730 C C . ILE A 1 91 ? 35.923 54.934 32.732 1.00 26.07 91 ILE A C 1
ATOM 731 O O . ILE A 1 91 ? 35.246 54.929 33.768 1.00 21.97 91 ILE A O 1
ATOM 736 N N . PHE A 1 92 ? 37.136 55.485 32.687 1.00 20.79 92 PHE A N 1
ATOM 737 C CA . PHE A 1 92 ? 37.748 56.010 33.900 1.00 19.28 92 PHE A CA 1
ATOM 738 C C . PHE A 1 92 ? 36.942 57.164 34.480 1.00 23.53 92 PHE A C 1
ATOM 739 O O . PHE A 1 92 ? 36.934 57.361 35.700 1.00 24.04 92 PHE A O 1
ATOM 747 N N . GLY A 1 93 ? 36.253 57.927 33.629 1.00 25.01 93 GLY A N 1
ATOM 748 C CA . GLY A 1 93 ? 35.446 59.029 34.127 1.00 23.59 93 GLY A CA 1
ATOM 749 C C . GLY A 1 93 ? 34.317 58.568 35.029 1.00 22.65 93 GLY A C 1
ATOM 750 O O . GLY A 1 93 ? 34.082 59.149 36.091 1.00 17.15 93 GLY A O 1
ATOM 751 N N . GLY A 1 94 ? 33.600 57.521 34.617 1.00 22.52 94 GLY A N 1
ATOM 752 C CA . GLY A 1 94 ? 32.531 56.999 35.453 1.00 25.97 94 GLY A CA 1
ATOM 753 C C . GLY A 1 94 ? 33.045 56.442 36.765 1.00 17.68 94 GLY A C 1
ATOM 754 O O . GLY A 1 94 ? 32.385 56.552 37.801 1.00 24.37 94 GLY A O 1
ATOM 755 N N . TYR A 1 95 ? 34.234 55.838 36.740 1.00 28.70 95 TYR A N 1
ATOM 756 C CA . TYR A 1 95 ? 34.844 55.340 37.968 1.00 16.45 95 TYR A CA 1
ATOM 757 C C . TYR A 1 95 ? 35.145 56.482 38.931 1.00 21.31 95 TYR A C 1
ATOM 758 O O . TYR A 1 95 ? 34.853 56.394 40.129 1.00 21.00 95 TYR A O 1
ATOM 767 N N . MET A 1 96 ? 35.735 57.566 38.422 1.00 21.40 96 MET A N 1
ATOM 768 C CA . MET A 1 96 ? 36.020 58.718 39.271 1.00 23.03 96 MET A CA 1
ATOM 769 C C . MET A 1 96 ? 34.753 59.241 39.934 1.00 23.73 96 MET A C 1
ATOM 770 O O . MET A 1 96 ? 34.750 59.548 41.132 1.00 22.63 96 MET A O 1
ATOM 775 N N . SER A 1 97 ? 33.665 59.351 39.171 1.00 28.97 97 SER A N 1
ATOM 776 C CA . SER A 1 97 ? 32.428 59.900 39.718 1.00 22.79 97 SER A CA 1
ATOM 777 C C . SER A 1 97 ? 31.836 58.983 40.782 1.00 15.29 97 SER A C 1
ATOM 778 O O . SER A 1 97 ? 31.386 59.455 41.833 1.00 12.51 97 SER A O 1
ATOM 781 N N . VAL A 1 98 ? 31.820 57.673 40.524 1.00 17.06 98 VAL A N 1
ATOM 782 C CA . VAL A 1 98 ? 31.336 56.717 41.517 1.00 17.82 98 VAL A CA 1
ATOM 783 C C . VAL A 1 98 ? 32.126 56.853 42.811 1.00 24.63 98 VAL A C 1
ATOM 784 O O . VAL A 1 98 ? 31.561 56.826 43.911 1.00 22.24 98 VAL A O 1
ATOM 788 N N . MET A 1 99 ? 33.446 57.000 42.700 1.00 22.85 99 MET A N 1
ATOM 789 C CA . MET A 1 99 ? 34.285 57.120 43.885 1.00 20.70 99 MET A CA 1
ATOM 790 C C . MET A 1 99 ? 33.957 58.383 44.667 1.00 18.57 99 MET A C 1
ATOM 791 O O . MET A 1 99 ? 33.836 58.349 45.897 1.00 17.88 99 MET A O 1
ATOM 796 N N . ALA A 1 100 ? 33.813 59.511 43.969 1.00 18.49 100 ALA A N 1
ATOM 797 C CA . ALA A 1 100 ? 33.534 60.771 44.648 1.00 20.78 100 ALA A CA 1
ATOM 798 C C . ALA A 1 100 ? 32.190 60.727 45.361 1.00 17.31 100 ALA A C 1
ATOM 799 O O . ALA A 1 100 ? 32.066 61.196 46.498 1.00 20.53 100 ALA A O 1
ATOM 801 N N . LEU A 1 101 ? 31.168 60.168 44.709 1.00 14.96 101 LEU A N 1
ATOM 802 C CA . LEU A 1 101 ? 29.852 60.095 45.336 1.00 24.35 101 LEU A CA 1
ATOM 803 C C . LEU A 1 101 ? 29.872 59.184 46.556 1.00 21.70 101 LEU A C 1
ATOM 804 O O . LEU A 1 101 ? 29.217 59.475 47.563 1.00 19.35 101 LEU A O 1
ATOM 809 N N . PHE A 1 102 ? 30.616 58.080 46.489 1.00 21.77 102 PHE A N 1
ATOM 810 C CA . PHE A 1 102 ? 30.694 57.179 47.632 1.00 22.15 102 PHE A CA 1
ATOM 811 C C . PHE A 1 102 ? 31.212 57.907 48.865 1.00 20.66 102 PHE A C 1
ATOM 812 O O . PHE A 1 102 ? 30.582 57.882 49.928 1.00 21.69 102 PHE A O 1
ATOM 820 N N . HIS A 1 103 ? 32.364 58.567 48.738 1.00 23.69 103 HIS A N 1
ATOM 821 C CA . HIS A 1 103 ? 33.006 59.162 49.904 1.00 21.67 103 HIS A CA 1
ATOM 822 C C . HIS A 1 103 ? 32.201 60.335 50.450 1.00 20.99 103 HIS A C 1
ATOM 823 O O . HIS A 1 103 ? 32.122 60.522 51.669 1.00 26.92 103 HIS A O 1
ATOM 830 N N . TYR A 1 104 ? 31.589 61.136 49.574 1.00 20.22 104 TYR A N 1
ATOM 831 C CA . TYR A 1 104 ? 30.809 62.268 50.062 1.00 26.79 104 TYR A CA 1
ATOM 832 C C . TYR A 1 104 ? 29.507 61.805 50.702 1.00 27.75 104 TYR A C 1
ATOM 833 O O . TYR A 1 104 ? 29.188 62.189 51.833 1.00 26.50 104 TYR A O 1
ATOM 842 N N . SER A 1 105 ? 28.726 60.996 49.980 1.00 26.38 105 SER A N 1
ATOM 843 C CA . SER A 1 105 ? 27.473 60.498 50.534 1.00 25.46 105 SER A CA 1
ATOM 844 C C . SER A 1 105 ? 27.702 59.757 51.844 1.00 28.66 105 SER A C 1
ATOM 845 O O . SER A 1 105 ? 26.815 59.727 52.705 1.00 27.55 105 SER A O 1
ATOM 848 N N . GLU A 1 106 ? 28.883 59.158 52.012 1.00 22.32 106 GLU A N 1
ATOM 849 C CA . GLU A 1 106 ? 29.224 58.530 53.284 1.00 28.58 106 GLU A CA 1
ATOM 850 C C . GLU A 1 106 ? 29.287 59.565 54.402 1.00 29.56 106 GLU A C 1
ATOM 851 O O . GLU A 1 106 ? 28.802 59.322 55.514 1.00 24.44 106 GLU A O 1
ATOM 857 N N . PHE A 1 107 ? 29.886 60.726 54.125 1.00 25.61 107 PHE A N 1
ATOM 858 C CA . PHE A 1 107 ? 29.905 61.808 55.103 1.00 29.63 107 PHE A CA 1
ATOM 859 C C . PHE A 1 107 ? 28.499 62.322 55.376 1.00 28.71 107 PHE A C 1
ATOM 860 O O . PHE A 1 107 ? 28.121 62.538 56.533 1.00 27.25 107 PHE A O 1
ATOM 868 N N . LEU A 1 108 ? 27.710 62.529 54.321 1.00 30.25 108 LEU A N 1
ATOM 869 C CA . LEU A 1 108 ? 26.372 63.080 54.499 1.00 30.52 108 LEU A CA 1
ATOM 870 C C . LEU A 1 108 ? 25.492 62.133 55.303 1.00 31.72 108 LEU A C 1
ATOM 871 O O . LEU A 1 108 ? 24.710 62.572 56.154 1.00 27.48 108 LEU A O 1
ATOM 876 N N . ALA A 1 109 ? 25.612 60.827 55.055 1.00 24.25 109 ALA A N 1
ATOM 877 C CA . ALA A 1 109 ? 24.831 59.854 55.813 1.00 31.16 109 ALA A CA 1
ATOM 878 C C . ALA A 1 109 ? 25.118 59.967 57.306 1.00 31.58 109 ALA A C 1
ATOM 879 O O . ALA A 1 109 ? 24.194 59.994 58.127 1.00 25.05 109 ALA A O 1
ATOM 881 N N . ILE A 1 110 ? 26.398 60.040 57.678 1.00 21.96 110 ILE A N 1
ATOM 882 C CA . ILE A 1 110 ? 26.751 60.168 59.089 1.00 33.82 110 ILE A CA 1
ATOM 883 C C . ILE A 1 110 ? 26.264 61.500 59.642 1.00 32.47 110 ILE A C 1
ATOM 884 O O . ILE A 1 110 ? 25.789 61.579 60.782 1.00 33.13 110 ILE A O 1
ATOM 889 N N . ALA A 1 111 ? 26.379 62.569 58.854 1.00 29.16 111 ALA A N 1
ATOM 890 C CA . ALA A 1 111 ? 25.897 63.867 59.310 1.00 29.51 111 ALA A CA 1
ATOM 891 C C . ALA A 1 111 ? 24.396 63.833 59.567 1.00 36.56 111 ALA A C 1
ATOM 892 O O . ALA A 1 111 ? 23.912 64.409 60.549 1.00 39.86 111 ALA A O 1
ATOM 894 N N . ILE A 1 112 ? 23.642 63.161 58.695 1.00 35.93 112 ILE A N 1
ATOM 895 C CA . ILE A 1 112 ? 22.202 63.027 58.898 1.00 32.73 112 ILE A CA 1
ATOM 896 C C . ILE A 1 112 ? 21.919 62.133 60.097 1.00 37.68 112 ILE A C 1
ATOM 897 O O . ILE A 1 112 ? 21.112 62.472 60.971 1.00 39.46 112 ILE A O 1
ATOM 902 N N . VAL A 1 113 ? 22.578 60.980 60.153 1.00 41.64 113 VAL A N 1
ATOM 903 C CA . VAL A 1 113 ? 22.222 59.950 61.119 1.00 30.06 113 VAL A CA 1
ATOM 904 C C . VAL A 1 113 ? 22.907 60.151 62.469 1.00 45.37 113 VAL A C 1
ATOM 905 O O . VAL A 1 113 ? 22.336 59.799 63.507 1.00 52.26 113 VAL A O 1
ATOM 909 N N . GLN A 1 114 ? 24.114 60.717 62.485 1.00 50.29 114 GLN A N 1
ATOM 910 C CA . GLN A 1 114 ? 24.929 60.782 63.699 1.00 43.73 114 GLN A CA 1
ATOM 911 C C . GLN A 1 114 ? 25.700 62.096 63.708 1.00 43.26 114 GLN A C 1
ATOM 912 O O . GLN A 1 114 ? 26.926 62.123 63.551 1.00 50.32 114 GLN A O 1
ATOM 918 N N . PRO A 1 115 ? 25.001 63.218 63.897 1.00 44.07 115 PRO A N 1
ATOM 919 C CA . PRO A 1 115 ? 25.693 64.518 63.878 1.00 43.75 115 PRO A CA 1
ATOM 920 C C . PRO A 1 115 ? 26.727 64.682 64.980 1.00 54.33 115 P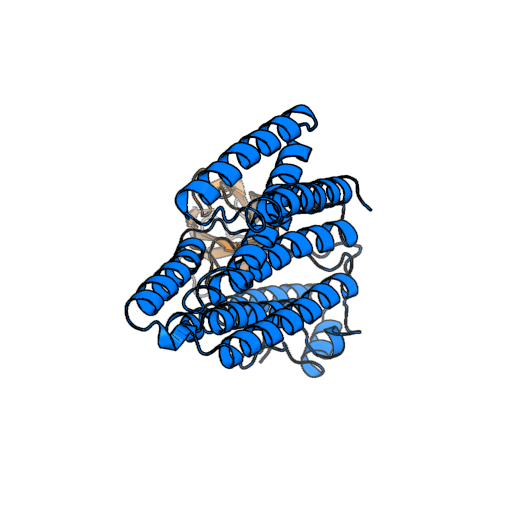RO A C 1
ATOM 921 O O . PRO A 1 115 ? 27.646 65.495 64.826 1.00 54.17 115 PRO A O 1
ATOM 925 N N . LYS A 1 116 ? 26.611 63.938 66.083 1.00 58.58 116 LYS A N 1
ATOM 926 C CA . LYS A 1 116 ? 27.473 64.183 67.236 1.00 61.67 116 LYS A CA 1
ATOM 927 C C . LYS A 1 116 ? 28.936 63.903 66.913 1.00 47.53 116 LYS A C 1
ATOM 928 O O . LYS A 1 116 ? 29.823 64.654 67.334 1.00 63.48 116 LYS A O 1
ATOM 934 N N . GLN A 1 117 ? 29.210 62.829 66.174 1.00 51.82 117 GLN A N 1
ATOM 935 C CA . GLN A 1 117 ? 30.585 62.497 65.816 1.00 67.54 117 GLN A CA 1
ATOM 936 C C . GLN A 1 117 ? 30.779 62.513 64.306 1.00 57.94 117 GLN A C 1
ATOM 937 O O . GLN A 1 117 ? 31.063 61.477 63.697 1.00 58.89 117 GLN A O 1
ATOM 943 N N . VAL A 1 118 ? 30.630 63.684 63.695 1.00 56.09 118 VAL A N 1
ATOM 944 C CA . VAL A 1 118 ? 30.970 63.885 62.294 1.00 47.58 118 VAL A CA 1
ATOM 945 C C . VAL A 1 118 ? 32.335 64.554 62.240 1.00 44.22 118 VAL A C 1
ATOM 946 O O . VAL A 1 118 ? 32.556 65.588 62.883 1.00 41.75 118 VAL A O 1
ATOM 950 N N . SER A 1 119 ? 33.259 63.951 61.497 1.00 43.65 119 SER A N 1
ATOM 951 C CA . SER A 1 119 ? 34.608 64.474 61.352 1.00 47.40 119 SER A CA 1
ATOM 952 C C . SER A 1 119 ? 35.078 64.212 59.928 1.00 39.99 119 SER A C 1
ATOM 953 O O . SER A 1 119 ? 34.365 63.613 59.116 1.00 33.32 119 SER A O 1
ATOM 956 N N . THR A 1 120 ? 36.294 64.668 59.622 1.00 43.04 120 THR A N 1
ATOM 957 C CA . THR A 1 120 ? 36.886 64.369 58.326 1.00 39.16 120 THR A CA 1
ATOM 958 C C . THR A 1 120 ? 37.052 62.871 58.118 1.00 37.34 120 THR A C 1
ATOM 959 O O . THR A 1 120 ? 37.159 62.421 56.971 1.00 42.72 120 THR A O 1
ATOM 963 N N . ASP A 1 121 ? 37.074 62.090 59.200 1.00 35.76 121 ASP A N 1
ATOM 964 C CA . ASP A 1 121 ? 37.104 60.638 59.084 1.00 37.65 121 ASP A CA 1
ATOM 965 C C . ASP A 1 121 ? 35.813 60.089 58.493 1.00 30.93 121 ASP A C 1
ATOM 966 O O . ASP A 1 121 ? 35.816 58.979 57.949 1.00 29.79 121 ASP A O 1
ATOM 971 N N . SER A 1 122 ? 34.714 60.841 58.585 1.00 30.44 122 SER A N 1
ATOM 972 C CA . SER A 1 122 ? 33.443 60.386 58.038 1.00 35.70 122 SER A CA 1
ATOM 973 C C . SER A 1 122 ? 33.460 60.314 56.516 1.00 27.16 122 SER A C 1
ATOM 974 O O . SER A 1 122 ? 32.621 59.618 55.934 1.00 27.87 122 SER A O 1
ATOM 977 N N . PHE A 1 123 ? 34.385 61.019 55.857 1.00 30.42 123 PHE A N 1
ATOM 978 C CA . PHE A 1 123 ? 34.603 60.817 54.429 1.00 24.38 123 PHE A CA 1
ATOM 979 C C . PHE A 1 123 ? 35.240 59.467 54.129 1.00 33.82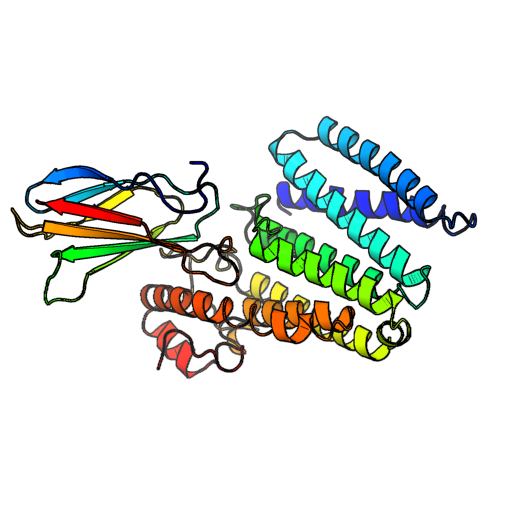 123 PHE A C 1
ATOM 980 O O . PHE A 1 123 ? 35.389 59.118 52.952 1.00 24.47 123 PHE A O 1
ATOM 988 N N . VAL A 1 124 ? 35.640 58.725 55.163 1.00 30.65 124 VAL A N 1
ATOM 989 C CA . VAL A 1 124 ? 36.092 57.339 55.064 1.00 42.73 124 VAL A CA 1
ATOM 990 C C . VAL A 1 124 ? 37.183 57.179 54.009 1.00 37.58 124 VAL A C 1
ATOM 991 O O . VAL A 1 124 ? 37.246 56.162 53.310 1.00 49.33 124 VAL A O 1
ATOM 995 N N . ILE A 1 125 ? 38.080 58.157 53.920 1.00 40.30 125 ILE A N 1
ATOM 996 C CA . ILE A 1 125 ? 39.183 58.113 52.965 1.00 40.44 125 ILE A CA 1
ATOM 997 C C . ILE A 1 125 ? 40.419 57.535 53.648 1.00 46.27 125 ILE A C 1
ATOM 998 O O . ILE A 1 125 ? 40.832 58.002 54.715 1.00 51.12 125 ILE A O 1
ATOM 1003 N N . ASN A 1 126 ? 40.999 56.508 53.034 1.00 56.07 126 ASN A N 1
ATOM 1004 C CA . ASN A 1 126 ? 42.279 55.934 53.435 1.00 60.04 126 ASN A CA 1
ATOM 1005 C C . ASN A 1 126 ? 43.268 56.266 52.328 1.00 60.50 126 ASN A C 1
ATOM 1006 O O . ASN A 1 126 ? 43.038 55.869 51.182 1.00 66.98 126 ASN A O 1
ATOM 1011 N N . HIS A 1 127 ? 44.366 56.974 52.627 1.00 68.51 127 HIS A N 1
ATOM 1012 C CA . HIS A 1 127 ? 44.987 57.241 53.932 1.00 58.15 127 HIS A CA 1
ATOM 1013 C C . HIS A 1 127 ? 45.321 55.941 54.675 1.00 58.21 127 HIS A C 1
ATOM 1014 O O . HIS A 1 127 ? 45.173 55.850 55.893 1.00 71.43 127 HIS A O 1
ATOM 1021 N N . SER A 1 128 ? 45.824 54.961 53.916 1.00 54.38 128 SER A N 1
ATOM 1022 C CA . SER A 1 128 ? 46.493 53.776 54.447 1.00 39.58 128 SER A CA 1
ATOM 1023 C C . SER A 1 128 ? 47.445 53.330 53.341 1.00 49.64 128 SER A C 1
ATOM 1024 O O . SER A 1 128 ? 46.989 53.125 52.207 1.00 41.03 128 SER A O 1
ATOM 1027 N N . PRO A 1 129 ? 48.747 53.180 53.620 1.00 55.30 129 PRO A N 1
ATOM 1028 C CA . PRO A 1 129 ? 49.692 52.849 52.533 1.00 44.44 129 PRO A CA 1
ATOM 1029 C C . PRO A 1 129 ? 49.270 51.672 51.663 1.00 44.09 129 PRO A C 1
ATOM 1030 O O . PRO A 1 129 ? 49.265 51.790 50.431 1.00 33.57 129 PRO A O 1
ATOM 1034 N N . GLN A 1 130 ? 48.922 50.532 52.266 1.00 43.79 130 GLN A N 1
ATOM 1035 C CA . GLN A 1 130 ? 48.526 49.371 51.473 1.00 42.61 130 GLN A CA 1
ATOM 1036 C C . GLN A 1 130 ? 47.245 49.645 50.693 1.00 38.13 130 GLN A C 1
ATOM 1037 O O . GLN A 1 130 ? 47.120 49.249 49.527 1.00 32.61 130 GLN A O 1
ATOM 1043 N N . TYR A 1 131 ? 46.283 50.320 51.322 1.00 33.31 131 TYR A N 1
ATOM 1044 C CA . TYR A 1 131 ? 45.040 50.667 50.642 1.00 32.88 131 TYR A CA 1
ATOM 1045 C C . TYR A 1 131 ? 45.290 51.649 49.504 1.00 28.86 131 TYR A C 1
ATOM 1046 O O . TYR A 1 131 ? 44.699 51.525 48.425 1.00 25.21 131 TYR A O 1
ATOM 1055 N N . THR A 1 132 ? 46.160 52.638 49.729 1.00 27.18 132 THR A N 1
ATOM 1056 C CA . THR A 1 132 ? 46.468 53.605 48.681 1.00 32.27 132 THR A CA 1
ATOM 1057 C C . THR A 1 132 ? 47.176 52.934 47.512 1.00 21.91 132 THR A C 1
ATOM 1058 O O . THR A 1 132 ? 46.914 53.261 46.349 1.00 17.76 132 THR A O 1
ATOM 1062 N N . ILE A 1 133 ? 48.083 51.999 47.801 1.00 27.88 133 ILE A N 1
ATOM 1063 C CA . ILE A 1 133 ? 48.760 51.267 46.734 1.00 28.69 133 ILE A CA 1
ATOM 1064 C C . ILE A 1 133 ? 47.742 50.507 45.895 1.00 24.00 133 ILE A C 1
ATOM 1065 O O . ILE A 1 133 ? 47.782 50.535 44.660 1.00 26.95 133 ILE A O 1
ATOM 1070 N N . ALA A 1 134 ? 46.813 49.814 46.557 1.00 20.89 134 ALA A N 1
ATOM 1071 C CA . ALA A 1 134 ? 45.780 49.085 45.830 1.00 23.65 134 ALA A CA 1
ATOM 1072 C C . ALA A 1 134 ? 44.990 50.015 44.920 1.00 17.58 134 ALA A C 1
ATOM 1073 O O . ALA A 1 134 ? 44.689 49.665 43.773 1.00 25.28 134 ALA A O 1
ATOM 1075 N N . ALA A 1 135 ? 44.651 51.208 45.413 1.00 20.69 135 ALA A N 1
ATOM 1076 C CA . ALA A 1 135 ? 43.894 52.158 44.606 1.00 19.20 135 ALA A CA 1
ATOM 1077 C C . ALA A 1 135 ? 44.717 52.649 43.422 1.00 21.15 135 ALA A C 1
ATOM 1078 O O . ALA A 1 135 ? 44.237 52.662 42.283 1.00 16.55 135 ALA A O 1
ATOM 1080 N N . VAL A 1 136 ? 45.962 53.063 43.675 1.00 23.87 136 VAL A N 1
ATOM 1081 C CA . VAL A 1 136 ? 46.827 53.522 42.590 1.00 28.20 136 VAL A CA 1
ATOM 1082 C C . VAL A 1 136 ? 47.093 52.388 41.610 1.00 25.96 136 VAL A C 1
ATOM 1083 O O . VAL A 1 136 ? 47.137 52.597 40.391 1.00 29.33 136 VAL A O 1
ATOM 1087 N N . SER A 1 137 ? 47.274 51.168 42.121 1.00 19.00 137 SER A N 1
ATOM 1088 C CA . SER A 1 137 ? 47.578 50.045 41.243 1.00 27.69 137 SER A CA 1
ATOM 1089 C C . SER A 1 137 ? 46.435 49.770 40.276 1.00 28.50 137 SER A C 1
ATOM 1090 O O . SER A 1 137 ? 46.662 49.234 39.185 1.00 31.23 137 SER A O 1
ATOM 1093 N N . SER A 1 138 ? 45.202 50.119 40.652 1.00 22.30 138 SER A N 1
ATOM 1094 C CA . SER A 1 138 ? 44.087 49.980 39.722 1.00 24.63 138 SER A CA 1
ATOM 1095 C C . SER A 1 138 ? 44.093 51.088 38.679 1.00 26.02 138 SER A C 1
ATOM 1096 O O . SER A 1 138 ? 43.579 50.895 37.572 1.00 20.59 138 SER A O 1
ATOM 1099 N N . TRP A 1 139 ? 44.670 52.245 39.007 1.00 26.33 139 TRP A N 1
ATOM 1100 C CA . TRP A 1 139 ? 44.823 53.300 38.012 1.00 28.49 139 TRP A CA 1
ATOM 1101 C C . TRP A 1 139 ? 45.887 52.932 36.987 1.00 24.67 139 TRP A C 1
ATOM 1102 O O . TRP A 1 139 ? 45.700 53.152 35.785 1.00 21.55 139 TRP A O 1
ATOM 1113 N N . VAL A 1 140 ? 47.014 52.377 37.441 1.00 26.39 140 VAL A N 1
ATOM 1114 C CA . VAL A 1 140 ? 48.091 52.054 36.514 1.00 34.78 140 VAL A CA 1
ATOM 1115 C C . VAL A 1 140 ? 47.689 50.886 35.623 1.00 30.16 140 VAL A C 1
ATOM 1116 O O . VAL A 1 140 ? 47.991 50.872 34.424 1.00 25.46 140 VAL A O 1
ATOM 1120 N N . GLU A 1 141 ? 46.993 49.894 36.184 1.00 29.01 141 GLU A N 1
ATOM 1121 C CA . GLU A 1 141 ? 46.514 48.789 35.361 1.00 28.55 141 GLU A CA 1
ATOM 1122 C C . GLU A 1 141 ? 45.628 49.305 34.238 1.00 27.22 141 GLU A C 1
ATOM 1123 O O . GLU A 1 141 ? 45.810 48.941 33.070 1.00 25.64 141 GLU A O 1
ATOM 1129 N N . PHE A 1 142 ? 44.657 50.156 34.574 1.00 26.17 142 PHE A N 1
ATOM 1130 C CA . PHE A 1 142 ? 43.752 50.679 33.559 1.00 29.83 142 PHE A CA 1
ATOM 1131 C C . PHE A 1 142 ? 44.526 51.342 32.427 1.00 22.98 142 PHE A C 1
ATOM 1132 O O . PHE A 1 142 ? 44.352 50.993 31.254 1.00 19.27 142 PHE A O 1
ATOM 1140 N N . PHE A 1 143 ? 45.406 52.287 32.762 1.00 27.32 143 PHE A N 1
ATOM 1141 C CA . PHE A 1 143 ? 46.065 53.083 31.734 1.00 32.78 143 PHE A CA 1
ATOM 1142 C C . PHE A 1 143 ? 47.147 52.303 30.996 1.00 24.44 143 PHE A C 1
ATOM 1143 O O . PHE A 1 143 ? 47.377 52.553 29.809 1.00 35.68 143 PHE A O 1
ATOM 1151 N N . ILE A 1 144 ? 47.817 51.363 31.664 1.00 22.61 144 ILE A N 1
ATOM 1152 C CA . ILE A 1 144 ? 48.716 50.461 30.950 1.00 29.77 144 ILE A CA 1
ATOM 1153 C C . ILE A 1 144 ? 47.915 49.551 30.028 1.00 30.11 144 ILE A C 1
ATOM 1154 O O . ILE A 1 144 ? 48.274 49.348 28.862 1.00 28.61 144 ILE A O 1
ATOM 1159 N N . GLU A 1 145 ? 46.811 48.996 30.534 1.00 28.89 145 GLU A N 1
ATOM 1160 C CA . GLU A 1 145 ? 45.982 48.117 29.716 1.00 26.22 145 GLU A CA 1
ATOM 1161 C C . GLU A 1 145 ? 45.275 48.890 28.611 1.00 29.38 145 GLU A C 1
ATOM 1162 O O . GLU A 1 145 ? 45.082 48.366 27.508 1.00 29.59 145 GLU A O 1
ATOM 1168 N N . THR A 1 146 ? 44.867 50.131 28.889 1.00 27.43 146 THR A N 1
ATOM 1169 C CA . THR A 1 146 ? 44.199 50.923 27.865 1.00 26.04 146 THR A CA 1
ATOM 1170 C C . THR A 1 146 ? 45.168 51.374 26.780 1.00 30.26 146 THR A C 1
ATOM 1171 O O . THR A 1 146 ? 44.741 51.640 25.652 1.00 21.94 146 THR A O 1
ATOM 1175 N N . TYR A 1 147 ? 46.462 51.454 27.095 1.00 25.04 147 TYR A N 1
ATOM 1176 C CA . TYR A 1 147 ? 47.458 51.797 26.088 1.00 32.77 147 TYR A CA 1
ATOM 1177 C C . TYR A 1 147 ? 47.732 50.615 25.164 1.00 32.75 147 TYR A C 1
ATOM 1178 O O . TYR A 1 147 ? 47.755 50.770 23.938 1.00 28.29 147 TYR A O 1
ATOM 1187 N N . PHE A 1 148 ? 47.929 49.424 25.734 1.00 27.64 148 PHE A N 1
ATOM 1188 C CA . PHE A 1 148 ? 48.254 48.252 24.929 1.00 28.88 148 PHE A CA 1
ATOM 1189 C C . PHE A 1 148 ? 47.005 47.596 24.349 1.00 35.61 148 PHE A C 1
ATOM 1190 O O . PHE A 1 148 ? 47.036 47.094 23.220 1.00 32.40 148 PHE A O 1
ATOM 1198 N N . PHE A 1 149 ? 45.903 47.582 25.100 1.00 27.77 149 PHE A N 1
ATOM 1199 C CA . PHE A 1 149 ? 44.667 46.915 24.688 1.00 23.96 149 PHE A CA 1
ATOM 1200 C C . PHE A 1 149 ? 43.503 47.891 24.793 1.00 28.04 149 PHE A C 1
ATOM 1201 O O . PHE A 1 149 ? 42.610 47.726 25.633 1.00 25.56 149 PHE A O 1
ATOM 1209 N N . PRO A 1 150 ? 43.470 48.917 23.939 1.00 32.36 150 PRO A N 1
ATOM 1210 C CA . PRO A 1 150 ? 42.348 49.870 23.997 1.00 29.33 150 PRO A CA 1
ATOM 1211 C C . PRO A 1 150 ? 40.987 49.217 23.829 1.00 30.73 150 PRO A C 1
ATOM 1212 O O . PRO A 1 150 ? 40.002 49.707 24.396 1.00 33.35 150 PRO A O 1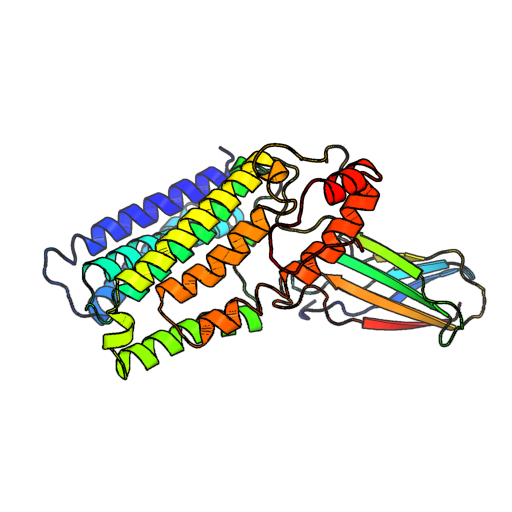
ATOM 1216 N N . GLY A 1 151 ? 40.896 48.126 23.065 1.00 27.86 151 GLY A N 1
ATOM 1217 C CA . GLY A 1 151 ? 39.616 47.463 22.885 1.00 20.43 151 GLY A CA 1
ATOM 1218 C C . GLY A 1 151 ? 39.056 46.900 24.174 1.00 23.63 151 GLY A C 1
ATOM 1219 O O . GLY A 1 151 ? 37.838 46.759 24.318 1.00 25.17 151 GLY A O 1
ATOM 1220 N N . LEU A 1 152 ? 39.929 46.573 25.129 1.00 22.22 152 LEU A N 1
ATOM 1221 C CA . LEU A 1 152 ? 39.470 46.038 26.406 1.00 30.22 152 LEU A CA 1
ATOM 1222 C C . LEU A 1 152 ? 38.587 47.041 27.138 1.00 23.87 152 LEU A C 1
ATOM 1223 O O . LEU A 1 152 ? 37.541 46.675 27.685 1.00 27.85 152 LEU A O 1
ATOM 1228 N N . LYS A 1 153 ? 38.990 48.310 27.160 1.00 26.08 153 LYS A N 1
ATOM 1229 C CA . LYS A 1 153 ? 38.231 49.343 27.853 1.00 27.00 153 LYS A CA 1
ATOM 1230 C C . LYS A 1 153 ? 37.095 49.906 27.011 1.00 25.61 153 LYS A C 1
ATOM 1231 O O . LYS A 1 153 ? 36.335 50.746 27.508 1.00 24.62 153 LYS A O 1
ATOM 1237 N N . GLU A 1 154 ? 36.961 49.472 25.760 1.00 33.50 154 GLU A N 1
ATOM 1238 C CA . GLU A 1 154 ? 35.864 49.887 24.898 1.00 26.37 154 GLU A CA 1
ATOM 1239 C C . GLU A 1 154 ? 34.667 48.949 24.984 1.00 23.23 154 GLU A C 1
ATOM 1240 O O . GLU A 1 154 ? 33.722 49.095 24.203 1.00 32.92 154 GLU A O 1
ATOM 1246 N N . ILE A 1 155 ? 34.687 47.996 25.911 1.00 29.28 155 ILE A N 1
ATOM 1247 C CA . ILE A 1 155 ? 33.552 47.076 26.106 1.00 29.18 155 ILE A CA 1
ATOM 1248 C C . ILE A 1 155 ? 32.656 47.738 27.146 1.00 33.70 155 ILE A C 1
ATOM 1249 O O . ILE A 1 155 ? 32.638 47.389 28.329 1.00 28.86 155 ILE A O 1
ATOM 1254 N N . HIS A 1 156 ? 31.877 48.720 26.686 1.00 28.88 156 HIS A N 1
ATOM 1255 C CA . HIS A 1 156 ? 31.141 49.580 27.605 1.00 34.94 156 HIS A CA 1
ATOM 1256 C C . HIS A 1 156 ? 30.037 48.831 28.344 1.00 33.86 156 HIS A C 1
ATOM 1257 O O . HIS A 1 156 ? 29.733 49.168 29.495 1.00 28.47 156 HIS A O 1
ATOM 1264 N N . TRP A 1 157 ? 29.426 47.821 27.718 1.00 25.39 157 TRP A N 1
ATOM 1265 C CA . TRP A 1 157 ? 28.354 47.096 28.395 1.00 30.66 157 TRP A CA 1
ATOM 1266 C C . TRP A 1 157 ? 28.873 46.374 29.631 1.00 30.87 157 TRP A C 1
ATOM 1267 O O . TRP A 1 157 ? 28.158 46.272 30.634 1.00 29.28 157 TRP A O 1
ATOM 1278 N N . LEU A 1 158 ? 30.111 45.876 29.587 1.00 25.72 158 LEU A N 1
ATOM 1279 C CA . LEU A 1 158 ? 30.703 45.268 30.776 1.00 33.03 158 LEU A CA 1
ATOM 1280 C C . LEU A 1 158 ? 30.880 46.301 31.881 1.00 26.34 158 LEU A C 1
ATOM 1281 O O . LEU A 1 158 ? 30.515 46.063 33.038 1.00 21.17 158 LEU A O 1
ATOM 1286 N N . SER A 1 159 ? 31.446 47.460 31.539 1.00 28.19 159 SER A N 1
ATOM 1287 C CA . SER A 1 159 ? 31.670 48.503 32.535 1.00 27.89 159 SER A CA 1
ATOM 1288 C C . SER A 1 159 ? 30.355 48.986 33.133 1.00 26.68 159 SER A C 1
ATOM 1289 O O . SER A 1 159 ? 30.275 49.257 34.338 1.00 28.73 159 SER A O 1
ATOM 1292 N N . ASN A 1 160 ? 29.311 49.098 32.308 1.00 23.06 160 ASN A N 1
ATOM 1293 C CA . ASN A 1 160 ? 28.011 49.526 32.815 1.00 32.09 160 ASN A CA 1
ATOM 1294 C C . ASN A 1 160 ? 27.414 48.499 33.765 1.00 21.82 160 ASN A C 1
ATOM 1295 O O . ASN A 1 160 ? 26.602 48.855 34.626 1.00 24.51 160 ASN A O 1
ATOM 1300 N N . ILE A 1 161 ? 27.783 47.225 33.620 1.00 22.84 161 ILE A N 1
ATOM 1301 C CA . ILE A 1 161 ? 27.423 46.243 34.638 1.00 22.92 161 ILE A CA 1
ATOM 1302 C C . ILE A 1 161 ? 28.070 46.618 35.964 1.00 23.82 161 ILE A C 1
ATOM 1303 O O . ILE A 1 161 ? 27.427 46.581 37.018 1.00 21.46 161 ILE A O 1
ATOM 1308 N N . GLY A 1 162 ? 29.347 47.002 35.928 1.00 26.22 162 GLY A N 1
ATOM 1309 C CA . GLY A 1 162 ? 29.993 47.502 37.129 1.00 26.36 162 GLY A CA 1
ATOM 1310 C C . GLY A 1 162 ? 29.279 48.707 37.711 1.00 24.86 162 GLY A C 1
ATOM 1311 O O . GLY A 1 162 ? 29.186 48.856 38.931 1.00 24.64 162 GLY A O 1
ATOM 1312 N N . LEU A 1 163 ? 28.771 49.588 36.844 1.00 23.06 163 LEU A N 1
ATOM 1313 C CA . LEU A 1 163 ? 27.969 50.713 37.314 1.00 31.64 163 LEU A CA 1
ATOM 1314 C C . LEU A 1 163 ? 26.754 50.230 38.095 1.00 33.17 163 LEU A C 1
ATOM 1315 O O . LEU A 1 163 ? 26.425 50.780 39.154 1.00 27.46 163 LEU A O 1
ATOM 1320 N N . CYS A 1 164 ? 26.085 49.190 37.595 1.00 26.97 164 CYS A N 1
ATOM 1321 C CA . CYS A 1 164 ? 24.858 48.720 38.226 1.00 25.04 164 CYS A CA 1
ATOM 1322 C C . CYS A 1 164 ? 25.125 48.179 39.625 1.00 26.67 164 CYS A C 1
ATOM 1323 O O . CYS A 1 164 ? 24.414 48.525 40.575 1.00 21.82 164 CYS A O 1
ATOM 1326 N N . VAL A 1 165 ? 26.149 47.333 39.781 1.00 24.67 165 VAL A N 1
ATOM 1327 C CA . VAL A 1 165 ? 26.393 46.756 41.101 1.00 33.47 165 VAL A CA 1
ATOM 1328 C C . VAL A 1 165 ? 26.833 47.845 42.068 1.00 26.89 165 VAL A C 1
ATOM 1329 O O . VAL A 1 165 ? 26.498 47.801 43.258 1.00 22.16 165 VAL A O 1
ATOM 1333 N N . CYS A 1 166 ? 27.577 48.842 41.582 1.00 19.62 166 CYS A N 1
ATOM 1334 C CA . CYS A 1 166 ? 27.993 49.940 42.447 1.00 17.08 166 CYS A CA 1
ATOM 1335 C C . CYS A 1 166 ? 26.795 50.746 42.923 1.00 20.34 166 CYS A C 1
ATOM 1336 O O . CYS A 1 166 ? 26.717 51.113 44.101 1.00 22.18 166 CYS A O 1
ATOM 1339 N N . ILE A 1 167 ? 25.851 51.036 42.027 1.00 30.35 167 ILE A N 1
ATOM 1340 C CA . ILE A 1 167 ? 24.640 51.741 42.438 1.00 23.37 167 ILE A CA 1
ATOM 1341 C C . ILE A 1 167 ? 23.859 50.894 43.434 1.00 25.03 167 ILE A C 1
ATOM 1342 O O . ILE A 1 167 ? 23.433 51.380 44.488 1.00 26.01 167 ILE A O 1
ATOM 1347 N N . LEU A 1 168 ? 23.667 49.612 43.119 1.00 22.35 168 LEU A N 1
ATOM 1348 C CA . LEU A 1 168 ? 22.957 48.726 44.036 1.00 24.75 168 LEU A CA 1
ATOM 1349 C C . LEU A 1 168 ? 23.670 48.647 45.380 1.00 24.05 168 LEU A C 1
ATOM 1350 O O . LEU A 1 168 ? 23.047 48.801 46.437 1.00 26.76 168 LEU A O 1
ATOM 1355 N N . GLY A 1 169 ? 24.982 48.409 45.359 1.00 23.18 169 GLY A N 1
ATOM 1356 C CA . GLY A 1 169 ? 25.731 48.360 46.604 1.00 24.66 169 GLY A CA 1
ATOM 1357 C C . GLY A 1 169 ? 25.645 49.661 47.372 1.00 20.95 169 GLY A C 1
ATOM 1358 O O . GLY A 1 169 ? 25.592 49.667 48.606 1.00 23.14 169 GLY A O 1
ATOM 1359 N N . GLU A 1 170 ? 25.622 50.786 46.654 1.00 23.86 170 GLU A N 1
ATOM 1360 C CA . GLU A 1 170 ? 25.503 52.079 47.315 1.00 24.62 170 GLU A CA 1
ATOM 1361 C C . GLU A 1 170 ? 24.135 52.241 47.961 1.00 28.87 170 GLU A C 1
ATOM 1362 O O . GLU A 1 170 ? 24.033 52.709 49.102 1.00 25.54 170 GLU A O 1
ATOM 1368 N N . VAL A 1 171 ? 23.071 51.860 47.251 1.00 23.77 171 VAL A N 1
ATOM 1369 C CA . VAL A 1 171 ? 21.730 51.965 47.817 1.00 29.52 171 VAL A CA 1
ATOM 1370 C C . VAL A 1 171 ? 21.608 51.068 49.041 1.00 27.09 171 VAL A C 1
ATOM 1371 O O . VAL A 1 171 ? 21.116 51.488 50.094 1.00 26.24 171 VAL A O 1
ATOM 1375 N N . LEU A 1 172 ? 22.064 49.819 48.925 1.00 25.15 172 LEU A N 1
ATOM 1376 C CA . LEU A 1 172 ? 22.045 48.916 50.071 1.00 24.07 172 LEU A CA 1
ATOM 1377 C C . LEU A 1 172 ? 22.774 49.534 51.256 1.00 21.50 172 LEU A C 1
ATOM 1378 O O . LEU A 1 172 ? 22.270 49.530 52.385 1.00 23.64 172 LEU A O 1
ATOM 1383 N N . ARG A 1 173 ? 23.964 50.085 51.007 1.00 25.71 173 ARG A N 1
ATOM 1384 C CA . ARG A 1 173 ? 24.793 50.623 52.080 1.00 26.50 173 ARG A CA 1
ATOM 1385 C C . ARG A 1 173 ? 24.090 51.770 52.797 1.00 28.14 173 ARG A C 1
ATOM 1386 O O . ARG A 1 173 ? 23.923 51.748 54.023 1.00 23.02 173 ARG A O 1
ATOM 1394 N N . LYS A 1 174 ? 23.683 52.793 52.044 1.00 21.05 174 LYS A N 1
ATOM 1395 C CA . LYS A 1 174 ? 23.116 53.986 52.665 1.00 28.37 174 LYS A CA 1
ATOM 1396 C C . LYS A 1 174 ? 21.792 53.680 53.356 1.00 27.82 174 LYS A C 1
ATOM 1397 O O . LYS A 1 174 ? 21.496 54.245 54.415 1.00 20.77 174 LYS A O 1
ATOM 1403 N N . THR A 1 175 ? 20.983 52.790 52.778 1.00 28.45 175 THR A N 1
ATOM 1404 C CA . THR A 1 175 ? 19.758 52.375 53.453 1.00 29.95 175 THR A CA 1
ATOM 1405 C C . THR A 1 175 ? 20.068 51.753 54.806 1.00 23.44 175 THR A C 1
ATOM 1406 O O . THR A 1 175 ? 19.394 52.044 55.801 1.00 23.92 175 THR A O 1
ATOM 1410 N N . ALA A 1 176 ? 21.090 50.897 54.865 1.00 22.33 176 ALA A N 1
ATOM 1411 C CA . ALA A 1 176 ? 21.476 50.294 56.136 1.00 22.38 176 ALA A CA 1
ATOM 1412 C C . ALA A 1 176 ? 21.839 51.359 57.164 1.00 17.48 176 ALA A C 1
ATOM 1413 O O . ALA A 1 176 ? 21.423 51.278 58.325 1.00 28.05 176 ALA A O 1
ATOM 1415 N N . ILE A 1 177 ? 22.611 52.370 56.755 1.00 28.71 177 ILE A N 1
ATOM 1416 C CA . ILE A 1 177 ? 23.003 53.428 57.683 1.00 23.22 177 ILE A CA 1
ATOM 1417 C C . ILE A 1 177 ? 21.772 54.161 58.199 1.00 19.50 177 ILE A C 1
ATOM 1418 O O . ILE A 1 177 ? 21.668 54.469 59.392 1.00 23.42 177 ILE A O 1
ATOM 1423 N N . LEU A 1 178 ? 20.821 54.454 57.309 1.00 26.20 178 LEU A N 1
ATOM 1424 C CA . LEU A 1 178 ? 19.585 55.107 57.729 1.00 28.67 178 LEU A CA 1
ATOM 1425 C C . LEU A 1 178 ? 18.763 54.201 58.637 1.00 21.35 178 LEU A C 1
ATOM 1426 O O . LEU A 1 178 ? 18.188 54.663 59.629 1.00 32.65 178 LEU A O 1
ATOM 1431 N N . THR A 1 179 ? 18.699 52.906 58.316 1.00 24.31 179 THR A N 1
ATOM 1432 C CA . THR A 1 179 ? 17.906 51.980 59.118 1.00 23.26 179 THR A CA 1
ATOM 1433 C C . THR A 1 179 ? 18.514 51.788 60.501 1.00 30.28 179 THR A C 1
ATOM 1434 O O . THR A 1 179 ? 17.788 51.675 61.495 1.00 36.71 179 THR A O 1
ATOM 1438 N N . ALA A 1 180 ? 19.844 51.745 60.586 1.00 26.37 180 ALA A N 1
ATOM 1439 C CA . ALA A 1 180 ? 20.515 51.574 61.867 1.00 26.31 180 ALA A CA 1
ATOM 1440 C C . ALA A 1 180 ? 20.488 52.836 62.717 1.00 21.73 180 ALA A C 1
ATOM 1441 O O . ALA A 1 180 ? 20.645 52.745 63.938 1.00 18.60 180 ALA A O 1
ATOM 1443 N N . GLY A 1 181 ? 20.307 54.001 62.104 1.00 21.33 181 GLY A N 1
ATOM 1444 C CA . GLY A 1 181 ? 20.223 55.227 62.875 1.00 25.34 181 GLY A CA 1
ATOM 1445 C C . GLY A 1 181 ? 21.507 55.498 63.627 1.00 30.39 181 GLY A C 1
ATOM 1446 O O . GLY A 1 181 ? 22.614 55.296 63.116 1.00 33.16 181 GLY A O 1
ATOM 1447 N N . SER A 1 182 ? 21.364 55.959 64.870 1.00 30.82 182 SER A N 1
ATOM 1448 C CA . SER A 1 182 ? 22.521 56.188 65.725 1.00 32.07 182 SER A CA 1
ATOM 1449 C C . SER A 1 182 ? 23.185 54.893 66.180 1.00 23.23 182 SER A C 1
ATOM 1450 O O . SER A 1 182 ? 24.226 54.958 66.843 1.00 26.91 182 SER A O 1
ATOM 1453 N N . ASN A 1 183 ? 22.620 53.729 65.854 1.00 28.33 183 ASN A N 1
ATOM 1454 C CA . ASN A 1 183 ? 23.288 52.463 66.126 1.00 22.64 183 ASN A CA 1
ATOM 1455 C C . ASN A 1 183 ? 24.405 52.166 65.134 1.00 25.46 183 ASN A C 1
ATOM 1456 O O . ASN A 1 183 ? 25.219 51.272 65.392 1.00 28.09 183 ASN A O 1
ATOM 1461 N N . PHE A 1 184 ? 24.458 52.878 64.011 1.00 28.15 184 PHE A N 1
ATOM 1462 C CA . PHE A 1 184 ? 25.558 52.737 63.071 1.00 28.03 184 PHE A CA 1
ATOM 1463 C C . PHE A 1 184 ? 26.774 53.501 63.578 1.00 21.03 184 PHE A C 1
ATOM 1464 O O . PHE A 1 184 ? 26.658 54.454 64.353 1.00 23.40 184 PHE A O 1
ATOM 1472 N N . ASN A 1 185 ? 27.952 53.070 63.136 1.00 27.98 185 ASN A N 1
ATOM 1473 C CA . ASN A 1 185 ? 29.187 53.751 63.500 1.00 24.77 185 ASN A CA 1
ATOM 1474 C C . ASN A 1 185 ? 30.285 53.292 62.555 1.00 27.90 185 ASN A C 1
ATOM 1475 O O . ASN A 1 185 ? 30.430 52.090 62.312 1.00 20.63 185 ASN A O 1
ATOM 1480 N N . HIS A 1 186 ? 31.043 54.249 62.015 1.00 19.92 186 HIS A N 1
ATOM 1481 C CA . HIS A 1 186 ? 32.189 53.901 61.185 1.00 21.65 186 HIS A CA 1
ATOM 1482 C C . HIS A 1 186 ? 33.235 53.119 61.964 1.00 21.18 186 HIS A C 1
ATOM 1483 O O . HIS A 1 186 ? 34.029 52.392 61.358 1.00 24.03 186 HIS A O 1
ATOM 1490 N N . LEU A 1 187 ? 33.248 53.249 63.286 1.00 22.86 187 LEU A N 1
ATOM 1491 C CA . LEU A 1 187 ? 34.183 52.542 64.148 1.00 25.79 187 LEU A CA 1
ATOM 1492 C C . LEU A 1 187 ? 33.439 51.468 64.927 1.00 29.47 187 LEU A C 1
ATOM 1493 O O . LEU A 1 187 ? 32.405 51.748 65.545 1.00 30.59 187 LEU A O 1
ATOM 1498 N N . VAL A 1 188 ? 33.964 50.241 64.894 1.00 26.78 188 VAL A N 1
ATOM 1499 C CA . VAL A 1 188 ? 33.367 49.158 65.662 1.00 25.83 188 VAL A CA 1
ATOM 1500 C C . VAL A 1 188 ? 33.436 49.495 67.145 1.00 27.62 188 VAL A C 1
ATOM 1501 O O . VAL A 1 188 ? 34.468 49.951 67.655 1.00 31.93 188 VAL A O 1
ATOM 1505 N N . GLN A 1 189 ? 32.330 49.266 67.846 1.00 27.17 189 GLN A N 1
ATOM 1506 C CA . GLN A 1 189 ? 32.211 49.602 69.259 1.00 23.90 189 GLN A CA 1
ATOM 1507 C C . GLN A 1 189 ? 32.436 48.357 70.105 1.00 25.38 189 GLN A C 1
ATOM 1508 O O . GLN A 1 189 ? 31.865 47.297 69.825 1.00 31.41 189 GLN A O 1
ATOM 1514 N N . CYS A 1 190 ? 33.266 48.489 71.139 1.00 26.24 190 CYS A N 1
ATOM 1515 C CA . CYS A 1 190 ? 33.500 47.404 72.080 1.00 33.42 190 CYS A CA 1
ATOM 1516 C C . CYS A 1 190 ? 32.727 47.572 73.381 1.00 28.00 190 CYS A C 1
ATOM 1517 O O . CYS A 1 190 ? 32.673 46.629 74.177 1.00 33.01 190 CYS A O 1
ATOM 1520 N N . GLU A 1 191 ? 32.140 48.742 73.619 1.00 25.83 191 GLU A N 1
ATOM 1521 C CA . GLU A 1 191 ? 31.327 48.995 74.799 1.00 37.32 191 GLU A CA 1
ATOM 1522 C C . GLU A 1 191 ? 29.916 49.368 74.372 1.00 31.64 191 GLU A C 1
ATOM 1523 O O . GLU A 1 191 ? 29.720 50.047 73.359 1.00 36.08 191 GLU A O 1
ATOM 1529 N N . LYS A 1 192 ? 28.936 48.918 75.151 1.00 31.63 192 LYS A N 1
ATOM 1530 C CA . LYS A 1 192 ? 27.532 49.144 74.834 1.00 25.96 192 LYS A CA 1
ATOM 1531 C C . LYS A 1 192 ? 27.109 50.525 75.322 1.00 30.05 192 LYS A C 1
ATOM 1532 O O . LYS A 1 192 ? 27.195 50.820 76.518 1.00 42.65 192 LYS A O 1
ATOM 1538 N N . SER A 1 193 ? 26.654 51.366 74.399 1.00 38.68 193 SER A N 1
ATOM 1539 C CA . SER A 1 193 ? 26.083 52.649 74.774 1.00 37.85 193 SER A CA 1
ATOM 1540 C C . SER A 1 193 ? 24.712 52.447 75.411 1.00 35.59 193 SER A C 1
ATOM 1541 O O . SER A 1 193 ? 23.991 51.496 75.099 1.00 33.46 193 SER A O 1
ATOM 1544 N N . SER A 1 194 ? 24.351 53.360 76.311 1.00 45.37 194 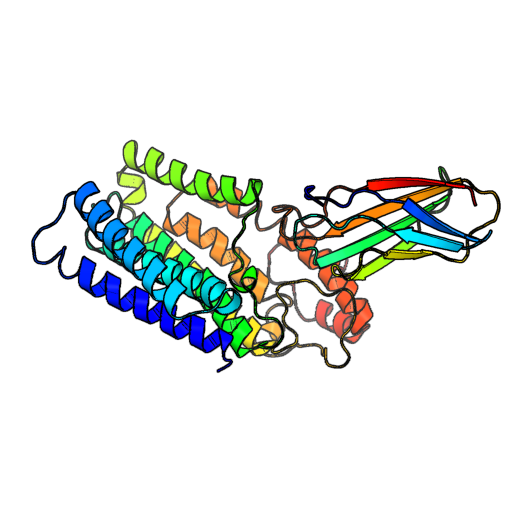SER A N 1
ATOM 1545 C CA . SER A 1 194 ? 23.063 53.271 76.989 1.00 47.02 194 SER A CA 1
ATOM 1546 C C . SER A 1 194 ? 21.882 53.468 76.047 1.00 50.98 194 SER A C 1
ATOM 1547 O O . SER A 1 194 ? 20.736 53.315 76.485 1.00 61.14 194 SER A O 1
ATOM 1550 N N . ASP A 1 195 ? 22.126 53.804 74.779 1.00 40.08 195 ASP A N 1
ATOM 1551 C CA . ASP A 1 195 ? 21.069 53.956 73.787 1.00 36.44 195 ASP A CA 1
ATOM 1552 C C . ASP A 1 195 ? 21.227 52.988 72.621 1.00 28.27 195 ASP A C 1
ATOM 1553 O O . ASP A 1 195 ? 20.485 53.092 71.638 1.00 32.97 195 ASP A O 1
ATOM 1558 N N . HIS A 1 196 ? 22.169 52.055 72.702 1.00 31.66 196 HIS A N 1
ATOM 1559 C CA . HIS A 1 196 ? 22.432 51.134 71.605 1.00 26.48 196 HIS A CA 1
ATOM 1560 C C . HIS A 1 196 ? 21.441 49.977 71.664 1.00 30.45 196 HIS A C 1
ATOM 1561 O O . HIS A 1 196 ? 21.394 49.241 72.656 1.00 33.92 196 HIS A O 1
ATOM 1568 N N . VAL A 1 197 ? 20.651 49.818 70.603 1.00 26.83 197 VAL A N 1
ATOM 1569 C CA . VAL A 1 197 ? 19.641 48.773 70.529 1.00 33.72 197 VAL A CA 1
ATOM 1570 C C . VAL A 1 197 ? 19.928 47.902 69.314 1.00 26.33 197 VAL A C 1
ATOM 1571 O O . VAL A 1 197 ? 20.629 48.299 68.380 1.00 24.65 197 VAL A O 1
ATOM 1575 N N . LEU A 1 198 ? 19.374 46.695 69.341 1.00 31.12 198 LEU A N 1
ATOM 1576 C CA . LEU A 1 198 ? 19.544 45.759 68.241 1.00 27.55 198 LEU A CA 1
ATOM 1577 C C . LEU A 1 198 ? 18.564 46.075 67.119 1.00 32.83 198 LEU A C 1
ATOM 1578 O O . LEU A 1 198 ? 17.384 46.344 67.358 1.00 28.39 198 LEU A O 1
ATOM 1583 N N . VAL A 1 199 ? 19.065 46.037 65.889 1.00 21.48 199 VAL A N 1
ATOM 1584 C CA . VAL A 1 199 ? 18.298 46.354 64.690 1.00 26.95 199 VAL A CA 1
ATOM 1585 C C . VAL A 1 199 ? 18.148 45.065 63.896 1.00 24.61 199 VAL A C 1
ATOM 1586 O O . VAL A 1 199 ? 19.148 44.437 63.525 1.00 23.20 199 VAL A O 1
ATOM 1590 N N . THR A 1 200 ? 16.899 44.667 63.639 1.00 25.40 200 THR A N 1
ATOM 1591 C CA . THR A 1 200 ? 16.609 43.441 62.906 1.00 24.83 200 THR A CA 1
ATOM 1592 C C . THR A 1 200 ? 15.579 43.652 61.803 1.00 25.02 200 THR A C 1
ATOM 1593 O O . THR A 1 200 ? 15.148 42.674 61.180 1.00 24.03 200 THR A O 1
ATOM 1597 N N . HIS A 1 201 ? 15.172 44.890 61.546 1.00 29.21 201 HIS A N 1
ATOM 1598 C CA . HIS A 1 201 ? 14.162 45.192 60.545 1.00 30.81 201 HIS A CA 1
ATOM 1599 C C . HIS A 1 201 ? 14.807 45.836 59.325 1.00 32.19 201 HIS A C 1
ATOM 1600 O O . HIS A 1 201 ? 15.985 46.205 59.332 1.00 26.87 201 HIS A O 1
ATOM 1607 N N . GLY A 1 202 ? 14.009 45.972 58.268 1.00 29.01 202 GLY A N 1
ATOM 1608 C CA . GLY A 1 202 ? 14.525 46.527 57.030 1.00 32.09 202 GLY A CA 1
ATOM 1609 C C . GLY A 1 202 ? 15.576 45.615 56.425 1.00 27.84 202 GLY A C 1
ATOM 1610 O O . GLY A 1 202 ? 15.492 44.385 56.508 1.00 23.91 202 GLY A O 1
ATOM 1611 N N . VAL A 1 203 ? 16.590 46.225 55.807 1.00 24.47 203 VAL A N 1
ATOM 1612 C CA . VAL A 1 203 ? 17.666 45.446 55.208 1.00 21.76 203 VAL A CA 1
ATOM 1613 C C . VAL A 1 203 ? 18.377 44.586 56.244 1.00 22.99 203 VAL A C 1
ATOM 1614 O O . VAL A 1 203 ? 19.041 43.609 55.885 1.00 23.39 203 VAL A O 1
ATOM 1618 N N . TYR A 1 204 ? 18.250 44.917 57.532 1.00 24.87 204 TYR A N 1
ATOM 1619 C CA . TYR A 1 204 ? 18.806 44.055 58.567 1.00 22.04 204 TYR A CA 1
ATOM 1620 C C . TYR A 1 204 ? 18.001 42.776 58.752 1.00 22.71 204 TYR A C 1
ATOM 1621 O O . TYR A 1 204 ? 18.461 41.873 59.458 1.00 22.67 204 TYR A O 1
ATOM 1630 N N . ALA A 1 205 ? 16.824 42.673 58.134 1.00 23.06 205 ALA A N 1
ATOM 1631 C CA . ALA A 1 205 ? 16.132 41.395 58.054 1.00 35.31 205 ALA A CA 1
ATOM 1632 C C . ALA A 1 205 ? 16.668 40.522 56.927 1.00 25.59 205 ALA A C 1
ATOM 1633 O O . ALA A 1 205 ? 16.510 39.298 56.980 1.00 29.92 205 ALA A O 1
ATOM 1635 N N . TRP A 1 206 ? 17.295 41.124 55.913 1.00 27.66 206 TRP A N 1
ATOM 1636 C CA . TRP A 1 206 ? 17.896 40.353 54.828 1.00 32.40 206 TRP A CA 1
ATOM 1637 C C . TRP A 1 206 ? 19.283 39.853 55.214 1.00 31.44 206 TRP A C 1
ATOM 1638 O O . TRP A 1 206 ? 19.594 38.668 55.048 1.00 24.18 206 TRP A O 1
ATOM 1649 N N . PHE A 1 207 ? 20.128 40.750 55.718 1.00 31.44 207 PHE A N 1
ATOM 1650 C CA . PHE A 1 207 ? 21.500 40.433 56.081 1.00 25.55 207 PHE A CA 1
ATOM 1651 C C . PHE A 1 207 ? 21.802 41.000 57.459 1.00 22.18 207 PHE A C 1
ATOM 1652 O O . PHE A 1 207 ? 21.219 42.004 57.877 1.00 23.19 207 PHE A O 1
ATOM 1660 N N . ARG A 1 208 ? 22.728 40.349 58.164 1.00 17.25 208 ARG A N 1
ATOM 1661 C CA . ARG A 1 208 ? 23.175 40.860 59.452 1.00 24.92 208 ARG A CA 1
ATOM 1662 C C . ARG A 1 208 ? 24.113 42.051 59.309 1.00 19.85 208 ARG A C 1
ATOM 1663 O O . ARG A 1 208 ? 24.232 42.845 60.248 1.00 20.70 208 ARG A O 1
ATOM 1671 N N . HIS A 1 209 ? 24.768 42.199 58.161 1.00 22.81 209 HIS A N 1
ATOM 1672 C CA . HIS A 1 209 ? 25.726 43.280 57.929 1.00 26.26 209 HIS A CA 1
ATOM 1673 C C . HIS A 1 209 ? 25.484 43.891 56.554 1.00 21.11 209 HIS A C 1
ATOM 1674 O O . HIS A 1 209 ? 26.353 43.855 55.677 1.00 16.18 209 HIS A O 1
ATOM 1681 N N . PRO A 1 210 ? 24.305 44.482 56.337 1.00 19.58 210 PRO A N 1
ATOM 1682 C CA . PRO A 1 210 ? 23.980 44.994 54.996 1.00 20.18 210 PRO A CA 1
ATOM 1683 C C . PRO A 1 210 ? 24.899 46.110 54.526 1.00 23.65 210 PRO A C 1
ATOM 1684 O O . PRO A 1 210 ? 25.098 46.259 53.314 1.00 16.67 210 PRO A O 1
ATOM 1688 N N . SER A 1 211 ? 25.461 46.907 55.438 1.00 18.21 211 SER A N 1
ATOM 1689 C CA . SER A 1 211 ? 26.372 47.963 55.009 1.00 21.95 211 SER A CA 1
ATOM 1690 C C . SER A 1 211 ? 27.682 47.377 54.495 1.00 16.35 211 SER A C 1
ATOM 1691 O O . SER A 1 211 ? 28.272 47.903 53.547 1.00 13.37 211 SER A O 1
ATOM 1694 N N . TYR A 1 212 ? 28.146 46.276 55.094 1.00 14.83 212 TYR A N 1
ATOM 1695 C CA . TYR A 1 212 ? 29.339 45.613 54.577 1.00 16.40 212 TYR A CA 1
ATOM 1696 C C . TYR A 1 212 ? 29.045 44.870 53.281 1.00 20.74 212 TYR A C 1
ATOM 1697 O O . TYR A 1 212 ? 29.917 44.779 52.409 1.00 26.89 212 TYR A O 1
ATOM 1706 N N . VAL A 1 213 ? 27.831 44.335 53.133 1.00 22.68 213 VAL A N 1
ATOM 1707 C CA . VAL A 1 213 ? 27.446 43.703 51.874 1.00 15.94 213 VAL A CA 1
ATOM 1708 C C . VAL A 1 213 ? 27.493 44.720 50.742 1.00 22.57 213 VAL A C 1
ATOM 1709 O O . VAL A 1 213 ? 28.067 44.468 49.675 1.00 16.83 213 VAL A O 1
ATOM 1713 N N . GLY A 1 214 ? 26.880 45.885 50.955 1.00 15.07 214 GLY A N 1
ATOM 1714 C CA . GLY A 1 214 ? 26.930 46.928 49.943 1.00 26.19 214 GLY A CA 1
ATOM 1715 C C . GLY A 1 214 ? 28.347 47.379 49.652 1.00 17.07 214 GLY A C 1
ATOM 1716 O O . GLY A 1 214 ? 28.738 47.528 48.493 1.00 20.13 214 GLY A O 1
ATOM 1717 N N . TRP A 1 215 ? 29.141 47.590 50.703 1.00 22.77 215 TRP A N 1
ATOM 1718 C CA . TRP A 1 215 ? 30.532 47.983 50.516 1.00 22.49 215 TRP A CA 1
ATOM 1719 C C . TRP A 1 215 ? 31.310 46.902 49.776 1.00 18.02 215 TRP A C 1
ATOM 1720 O O . TRP A 1 215 ? 32.102 47.202 48.875 1.00 12.91 215 TRP A O 1
ATOM 1731 N N . PHE A 1 216 ? 31.085 45.636 50.137 1.00 19.12 216 PHE A N 1
ATOM 1732 C CA . PHE A 1 216 ? 31.803 44.528 49.515 1.00 17.57 216 PHE A CA 1
ATOM 1733 C C . PHE A 1 216 ? 31.589 44.507 48.007 1.00 22.05 216 PHE A C 1
ATOM 1734 O O . PHE A 1 216 ? 32.552 44.495 47.229 1.00 18.88 216 PHE A O 1
ATOM 1742 N N . TYR A 1 217 ? 30.329 44.503 47.571 1.00 15.62 217 TYR A N 1
ATOM 1743 C CA . TYR A 1 217 ? 30.052 44.424 46.141 1.00 19.99 217 TYR A CA 1
ATOM 1744 C C . TYR A 1 217 ? 30.365 45.732 45.430 1.00 18.28 217 TYR A C 1
ATOM 1745 O O . TYR A 1 217 ? 30.819 45.714 44.281 1.00 17.44 217 TYR A O 1
ATOM 1754 N N . TRP A 1 218 ? 30.140 46.869 46.090 1.00 19.20 218 TRP A N 1
ATOM 1755 C CA . TRP A 1 218 ? 30.518 48.148 45.501 1.00 18.82 218 TRP A CA 1
ATOM 1756 C C . TRP A 1 218 ? 31.997 48.161 45.143 1.00 18.44 218 TRP A C 1
ATOM 1757 O O . TRP A 1 218 ? 32.377 48.558 44.036 1.00 17.18 218 TRP A O 1
ATOM 1768 N N . SER A 1 219 ? 32.850 47.716 46.068 1.00 20.46 219 SER A N 1
ATOM 1769 C CA . SER A 1 219 ? 34.286 47.762 45.818 1.00 17.00 219 SER A CA 1
ATOM 1770 C C . SER A 1 219 ? 34.666 46.893 44.627 1.00 15.61 219 SER A C 1
ATOM 1771 O O . SER A 1 219 ? 35.480 47.297 43.788 1.00 17.99 219 SER A O 1
ATOM 1774 N N . ILE A 1 220 ? 34.104 45.685 44.546 1.00 13.27 220 ILE A N 1
ATOM 1775 C CA . ILE A 1 220 ? 34.300 44.855 43.361 1.00 13.93 220 ILE A CA 1
ATOM 1776 C C . ILE A 1 220 ? 33.751 45.563 42.131 1.00 19.77 220 ILE A C 1
ATOM 1777 O O . ILE A 1 220 ? 34.350 45.523 41.049 1.00 17.12 220 ILE A O 1
ATOM 1782 N N . GLY A 1 221 ? 32.603 46.225 42.281 1.00 19.57 221 GLY A N 1
ATOM 1783 C CA . GLY A 1 221 ? 31.994 46.908 41.153 1.00 12.13 221 GLY A CA 1
ATOM 1784 C C . GLY A 1 221 ? 32.905 47.949 40.531 1.00 20.59 221 GLY A C 1
ATOM 1785 O O . GLY A 1 221 ? 32.967 48.078 39.306 1.00 19.86 221 GLY A O 1
ATOM 1786 N N . THR A 1 222 ? 33.624 48.706 41.365 1.00 18.89 222 THR A N 1
ATOM 1787 C CA . THR A 1 222 ? 34.504 49.747 40.843 1.00 21.13 222 THR A CA 1
ATOM 1788 C C . THR A 1 222 ? 35.484 49.178 39.826 1.00 17.97 222 THR A C 1
ATOM 1789 O O . THR A 1 222 ? 35.763 49.808 38.800 1.00 14.77 222 THR A O 1
ATOM 1793 N N . GLN A 1 223 ? 36.013 47.984 40.092 1.00 17.60 223 GLN A N 1
ATOM 1794 C CA . GLN A 1 223 ? 36.963 47.366 39.177 1.00 19.79 223 GLN A CA 1
ATOM 1795 C C . GLN A 1 223 ? 36.288 46.718 37.979 1.00 22.12 223 GLN A C 1
ATOM 1796 O O . GLN A 1 223 ? 36.937 46.534 36.944 1.00 17.00 223 GLN A O 1
ATOM 1802 N N . ILE A 1 224 ? 35.006 46.371 38.090 1.00 17.33 224 ILE A N 1
ATOM 1803 C CA . ILE A 1 224 ? 34.259 45.968 36.905 1.00 14.25 224 ILE A CA 1
ATOM 1804 C C . ILE A 1 224 ? 34.029 47.172 36.002 1.00 16.79 224 ILE A C 1
ATOM 1805 O O . ILE A 1 224 ? 34.099 47.067 34.771 1.00 19.10 224 ILE A O 1
ATOM 1810 N N . ILE A 1 225 ? 33.759 48.337 36.596 1.00 17.88 225 ILE A N 1
ATOM 1811 C CA . ILE A 1 225 ? 33.677 49.564 35.809 1.00 16.45 225 ILE A CA 1
ATOM 1812 C C . ILE A 1 225 ? 34.935 49.715 34.969 1.00 20.52 225 ILE A C 1
ATOM 1813 O O . ILE A 1 225 ? 34.875 49.885 33.747 1.00 22.70 225 ILE A O 1
ATOM 1818 N N . LEU A 1 226 ? 36.097 49.622 35.618 1.00 21.44 226 LEU A N 1
ATOM 1819 C CA . LEU A 1 226 ? 37.386 49.795 34.961 1.00 25.02 226 LEU A CA 1
ATOM 1820 C C . LEU A 1 226 ? 37.750 48.640 34.036 1.00 23.77 226 LEU A C 1
ATOM 1821 O O . LEU A 1 226 ? 38.708 48.770 33.266 1.00 19.31 226 LEU A O 1
ATOM 1826 N N . ILE A 1 227 ? 37.021 47.528 34.089 1.00 23.77 227 ILE A N 1
ATOM 1827 C CA . ILE A 1 227 ? 37.377 46.333 33.332 1.00 17.43 227 ILE A CA 1
ATOM 1828 C C . ILE A 1 227 ? 38.851 46.028 33.580 1.00 22.68 227 ILE A C 1
ATOM 1829 O O . ILE A 1 227 ? 39.647 45.929 32.640 1.00 22.21 227 ILE A O 1
ATOM 1834 N N . ASN A 1 228 ? 39.223 45.895 34.857 1.00 21.69 228 ASN A N 1
ATOM 1835 C CA . ASN A 1 228 ? 40.579 45.545 35.253 1.00 22.13 228 ASN A CA 1
ATOM 1836 C C . ASN A 1 228 ? 40.619 44.064 35.612 1.00 21.79 228 ASN A C 1
ATOM 1837 O O . ASN A 1 228 ? 40.206 43.690 36.720 1.00 17.90 228 ASN A O 1
ATOM 1842 N N . PRO A 1 229 ? 41.107 43.182 34.732 1.00 21.31 229 PRO A N 1
ATOM 1843 C CA . PRO A 1 229 ? 41.077 41.744 35.049 1.00 23.63 229 PRO A CA 1
ATOM 1844 C C . PRO A 1 229 ? 41.977 41.344 36.206 1.00 26.01 229 PRO A C 1
ATOM 1845 O O . PRO A 1 229 ? 41.761 40.275 36.791 1.00 23.31 229 PRO A O 1
ATOM 1849 N N . LEU A 1 230 ? 42.976 42.150 36.559 1.00 22.36 230 LEU A N 1
ATOM 1850 C CA . LEU A 1 230 ? 43.835 41.814 37.689 1.00 26.13 230 LEU A CA 1
ATOM 1851 C C . LEU A 1 230 ? 43.266 42.309 39.014 1.00 29.50 230 LEU A C 1
ATOM 1852 O O . LEU A 1 230 ? 43.356 41.607 40.027 1.00 27.55 230 LEU A O 1
ATOM 1857 N N . CYS A 1 231 ? 42.672 43.502 39.028 1.00 22.78 231 CYS A N 1
ATOM 1858 C CA . CYS A 1 231 ? 42.206 44.085 40.281 1.00 22.51 231 CYS A CA 1
ATOM 1859 C C . CYS A 1 231 ? 40.893 43.477 40.755 1.00 27.74 231 CYS A C 1
ATOM 1860 O O . CYS A 1 231 ? 40.627 43.470 41.962 1.00 30.33 231 C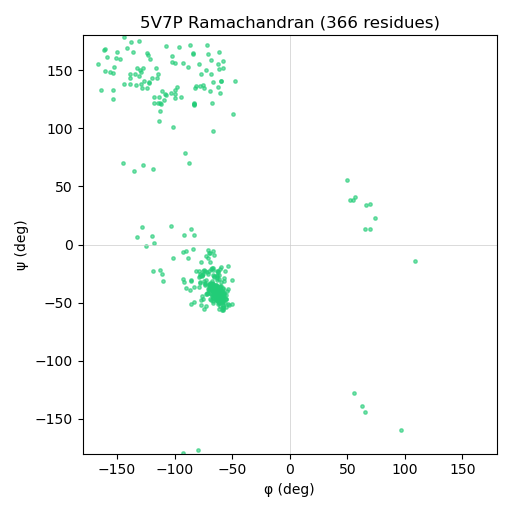YS A O 1
ATOM 1863 N N . ILE A 1 232 ? 40.067 42.972 39.843 1.00 26.66 232 ILE A N 1
ATOM 1864 C CA . ILE A 1 232 ? 38.758 42.439 40.211 1.00 23.12 232 ILE A CA 1
ATOM 1865 C C . ILE A 1 232 ? 38.948 41.311 41.219 1.00 18.92 232 ILE A C 1
ATOM 1866 O O . ILE A 1 232 ? 38.387 41.383 42.322 1.00 24.96 232 ILE A O 1
ATOM 1871 N N . PRO A 1 233 ? 39.723 40.265 40.915 1.00 26.54 233 PRO A N 1
ATOM 1872 C CA . PRO A 1 233 ? 39.908 39.213 41.927 1.00 22.59 233 PRO A CA 1
ATOM 1873 C C . PRO A 1 233 ? 40.662 39.695 43.152 1.00 24.05 233 PRO A C 1
ATOM 1874 O O . PRO A 1 233 ? 40.324 39.306 44.277 1.00 23.73 233 PRO A O 1
ATOM 1878 N N . ALA A 1 234 ? 41.688 40.526 42.964 1.00 18.05 234 ALA A N 1
ATOM 1879 C CA . ALA A 1 234 ? 42.450 41.040 44.098 1.00 19.39 234 ALA A CA 1
ATOM 1880 C C . ALA A 1 234 ? 41.556 41.843 45.034 1.00 22.80 234 ALA A C 1
ATOM 1881 O O . ALA A 1 234 ? 41.595 41.663 46.257 1.00 25.55 234 ALA A O 1
ATOM 1883 N N . TYR A 1 235 ? 40.738 42.739 44.474 1.00 22.55 235 TYR A N 1
ATOM 1884 C CA . TYR A 1 235 ? 39.806 43.509 45.292 1.00 20.51 235 TYR A CA 1
ATOM 1885 C C . TYR A 1 235 ? 38.805 42.599 45.993 1.00 26.70 235 TYR A C 1
ATOM 1886 O O . TYR A 1 235 ? 38.479 42.810 47.168 1.00 25.93 235 TYR A O 1
ATOM 1895 N N . THR A 1 236 ? 38.302 41.582 45.289 1.00 17.20 236 THR A N 1
ATOM 1896 C CA . THR A 1 236 ? 37.324 40.676 45.884 1.00 18.17 236 THR A CA 1
ATOM 1897 C C . THR A 1 236 ? 37.899 39.981 47.112 1.00 19.64 236 THR A C 1
ATOM 1898 O O . THR A 1 236 ? 37.248 39.901 48.161 1.00 20.92 236 THR A O 1
ATOM 1902 N N . LEU A 1 237 ? 39.123 39.471 46.996 1.00 21.61 237 LEU A N 1
ATOM 1903 C CA A LEU A 1 237 ? 39.744 38.724 48.088 0.50 30.63 237 LEU A CA 1
ATOM 1904 C CA B LEU A 1 237 ? 39.712 38.723 48.098 0.50 30.52 237 LEU A CA 1
ATOM 1905 C C . LEU A 1 237 ? 40.115 39.650 49.239 1.00 22.75 237 LEU A C 1
ATOM 1906 O O . LEU A 1 237 ? 39.827 39.362 50.407 1.00 28.01 237 LEU A O 1
ATOM 1915 N N . ALA A 1 238 ? 40.768 40.768 48.926 1.00 20.08 238 ALA A N 1
ATOM 1916 C CA . ALA A 1 238 ? 41.141 41.718 49.968 1.00 22.81 238 ALA A CA 1
ATOM 1917 C C . ALA A 1 238 ? 39.905 42.218 50.702 1.00 26.05 238 ALA A C 1
ATOM 1918 O O . ALA A 1 238 ? 39.873 42.259 51.938 1.00 23.34 238 ALA A O 1
ATOM 1920 N N . SER A 1 239 ? 38.875 42.606 49.947 1.00 18.85 239 SER A N 1
ATOM 1921 C CA . SER A 1 239 ? 37.607 42.995 50.557 1.00 27.10 239 SER A CA 1
ATOM 1922 C C . SER A 1 239 ? 37.066 41.886 51.450 1.00 19.51 239 SER A C 1
ATOM 1923 O O . SER A 1 239 ? 36.649 42.137 52.587 1.00 21.09 239 SER A O 1
ATOM 1926 N N . TRP A 1 240 ? 37.074 40.650 50.949 1.00 21.93 240 TRP A N 1
ATOM 1927 C CA . TRP A 1 240 ? 36.450 39.543 51.664 1.00 23.84 240 TRP A CA 1
ATOM 1928 C C . TRP A 1 240 ? 37.141 39.279 52.997 1.00 29.47 240 TRP A C 1
ATOM 1929 O O . TRP A 1 240 ? 36.481 39.131 54.033 1.00 22.45 240 TRP A O 1
ATOM 1940 N N . MET A 1 241 ? 38.475 39.208 52.994 1.00 25.77 241 MET A N 1
ATOM 1941 C CA A MET A 1 241 ? 39.188 38.893 54.227 0.50 26.75 241 MET A CA 1
ATOM 1942 C CA B MET A 1 241 ? 39.204 38.900 54.220 0.50 27.08 241 MET A CA 1
ATOM 1943 C C . MET A 1 241 ? 39.066 40.013 55.252 1.00 24.04 241 MET A C 1
ATOM 1944 O O . MET A 1 241 ? 39.040 39.742 56.458 1.00 34.75 241 MET A O 1
ATOM 1953 N N . PHE A 1 242 ? 38.984 41.266 54.803 1.00 23.31 242 PHE A N 1
ATOM 1954 C CA . PHE A 1 242 ? 38.850 42.371 55.745 1.00 21.94 242 PHE A CA 1
ATOM 1955 C C . PHE A 1 242 ? 37.516 42.308 56.477 1.00 24.40 242 PHE A C 1
ATOM 1956 O O . PHE A 1 242 ? 37.460 42.518 57.694 1.00 20.38 242 PHE A O 1
ATOM 1964 N N . PHE A 1 243 ? 36.433 42.014 55.758 1.00 25.03 243 PHE A N 1
ATOM 1965 C CA . PHE A 1 243 ? 35.121 41.950 56.391 1.00 28.91 243 PHE A CA 1
ATOM 1966 C C . PHE A 1 243 ? 34.938 40.672 57.198 1.00 27.32 243 PHE A C 1
ATOM 1967 O O . PHE A 1 243 ? 34.165 40.663 58.162 1.00 27.05 243 PHE A O 1
ATOM 1975 N N . LYS A 1 244 ? 35.637 39.595 56.837 1.00 23.72 244 LYS A N 1
ATOM 1976 C CA . LYS A 1 244 ? 35.630 38.405 57.681 1.00 34.12 244 LYS A CA 1
ATOM 1977 C C . LYS A 1 244 ? 36.220 38.713 59.052 1.00 24.85 244 LYS A C 1
ATOM 1978 O O . LYS A 1 244 ? 35.612 38.413 60.085 1.00 28.91 244 LYS A O 1
ATOM 1984 N N . GLU A 1 245 ? 37.411 39.316 59.080 1.00 23.35 245 GLU A N 1
ATOM 1985 C CA . GLU A 1 245 ? 38.010 39.719 60.348 1.00 26.06 245 GLU A CA 1
ATOM 1986 C C . GLU A 1 245 ? 37.120 40.716 61.078 1.00 22.58 245 GLU A C 1
ATOM 1987 O O . GLU A 1 245 ? 36.825 40.551 62.267 1.00 19.93 245 GLU A O 1
ATOM 1993 N N . ARG A 1 246 ? 36.680 41.761 60.375 1.00 26.73 246 ARG A N 1
ATOM 1994 C CA . ARG A 1 246 ? 35.886 42.807 61.012 1.00 26.54 246 ARG A CA 1
ATOM 1995 C C . ARG A 1 246 ? 34.595 42.240 61.590 1.00 25.25 246 ARG A C 1
ATOM 1996 O O . ARG A 1 246 ? 34.245 42.514 62.744 1.00 27.23 246 ARG A O 1
ATOM 2004 N N . ILE A 1 247 ? 33.872 41.442 60.800 1.00 22.14 247 ILE A N 1
ATOM 2005 C CA . ILE A 1 247 ? 32.605 40.882 61.264 1.00 20.70 247 ILE A CA 1
ATOM 2006 C C . ILE A 1 247 ? 32.826 39.985 62.473 1.00 28.22 247 ILE A C 1
ATOM 2007 O O . ILE A 1 247 ? 32.030 39.988 63.420 1.00 21.80 247 ILE A O 1
ATOM 2012 N N . TYR A 1 248 ? 33.905 39.200 62.460 1.00 22.35 248 TYR A N 1
ATOM 2013 C CA . TYR A 1 248 ? 34.138 38.235 63.529 1.00 23.63 248 TYR A CA 1
ATOM 2014 C C . TYR A 1 248 ? 34.256 38.932 64.878 1.00 27.60 248 TYR A C 1
ATOM 2015 O O . TYR A 1 248 ? 33.559 38.579 65.837 1.00 24.80 248 TYR A O 1
ATOM 2024 N N . ILE A 1 249 ? 35.137 39.930 64.971 1.00 24.75 249 ILE A N 1
ATOM 2025 C CA . ILE A 1 249 ? 35.271 40.682 66.214 1.00 22.27 249 ILE A CA 1
ATOM 2026 C C . ILE A 1 249 ? 34.003 41.475 66.498 1.00 32.50 249 ILE A C 1
ATOM 2027 O O . ILE A 1 249 ? 33.617 41.650 67.661 1.00 25.64 249 ILE A O 1
ATOM 2032 N N . GLU A 1 250 ? 33.336 41.964 65.450 1.00 27.80 250 GLU A N 1
ATOM 2033 C CA . GLU A 1 250 ? 32.173 42.824 65.641 1.00 20.90 250 GLU A CA 1
ATOM 2034 C C . GLU A 1 250 ? 31.015 42.058 66.266 1.00 28.07 250 GLU A C 1
ATOM 2035 O O . GLU A 1 250 ? 30.322 42.581 67.146 1.00 19.47 250 GLU A O 1
ATOM 2041 N N . GLU A 1 251 ? 30.793 40.818 65.832 1.00 23.99 251 GLU A N 1
ATOM 2042 C CA . GLU A 1 251 ? 29.702 40.023 66.376 1.00 27.42 251 GLU A CA 1
ATOM 2043 C C . GLU A 1 251 ? 30.003 39.489 67.769 1.00 30.63 251 GLU A C 1
ATOM 2044 O O . GLU A 1 251 ? 29.066 39.216 68.527 1.00 31.68 251 GLU A O 1
ATOM 2050 N N . SER A 1 252 ? 31.279 39.333 68.126 1.00 25.92 252 SER A N 1
ATOM 2051 C CA . SER A 1 252 ? 31.612 38.955 69.495 1.00 34.05 252 SER A CA 1
ATOM 2052 C C . SER A 1 252 ? 31.213 40.054 70.471 1.00 23.93 252 SER A C 1
ATOM 2053 O O . SER A 1 252 ? 30.781 39.769 71.593 1.00 31.65 252 SER A O 1
ATOM 2056 N N . MET A 1 253 ? 31.348 41.319 70.059 1.00 25.07 253 MET A N 1
ATOM 2057 C CA . MET A 1 253 ? 30.890 42.421 70.898 1.00 23.66 253 MET A CA 1
ATOM 2058 C C . MET A 1 253 ? 29.370 42.519 70.902 1.00 34.86 253 MET A C 1
ATOM 2059 O O . MET A 1 253 ? 28.777 42.893 71.920 1.00 32.18 253 MET A O 1
ATOM 2064 N N . LEU A 1 254 ? 28.725 42.195 69.779 1.00 27.71 254 LEU A N 1
ATOM 2065 C CA . LEU A 1 254 ? 27.269 42.238 69.726 1.00 34.47 254 LEU A CA 1
ATOM 2066 C C . LEU A 1 254 ? 26.647 41.163 70.607 1.00 31.20 254 LEU A C 1
ATOM 2067 O O . LEU A 1 254 ? 25.577 41.381 71.184 1.00 30.81 254 LEU A O 1
ATOM 2072 N N . LEU A 1 255 ? 27.298 40.004 70.726 1.00 27.66 255 LEU A N 1
ATOM 2073 C CA . LEU A 1 255 ? 26.775 38.955 71.594 1.00 35.24 255 LEU A CA 1
ATOM 2074 C C . LEU A 1 255 ? 26.833 39.372 73.058 1.00 31.83 255 LEU A C 1
ATOM 2075 O O . LEU A 1 255 ? 25.910 39.083 73.829 1.00 32.50 255 LEU A O 1
ATOM 2080 N N . SER A 1 256 ? 27.908 40.051 73.460 1.00 31.19 256 SER A N 1
ATOM 2081 C CA . SER A 1 256 ? 27.986 40.576 74.817 1.00 36.02 256 SER A CA 1
ATOM 2082 C C . SER A 1 256 ? 27.026 41.737 75.034 1.00 30.87 256 SER A C 1
ATOM 2083 O O . SER A 1 256 ? 26.655 42.013 76.180 1.00 41.61 256 SER A O 1
ATOM 2086 N N . PHE A 1 257 ? 26.617 42.419 73.964 1.00 31.90 257 PHE A N 1
ATOM 2087 C CA . PHE A 1 257 ? 25.657 43.511 74.085 1.00 30.77 257 PHE A CA 1
ATOM 2088 C C . PHE A 1 257 ? 24.239 42.984 74.274 1.00 26.79 257 PHE A C 1
ATOM 2089 O O . PHE A 1 257 ? 23.537 43.388 75.207 1.00 29.36 257 PHE A O 1
ATOM 2097 N N . PHE A 1 258 ? 23.803 42.084 73.394 1.00 32.03 258 PHE A N 1
ATOM 2098 C CA . PHE A 1 258 ? 22.410 41.672 73.333 1.00 28.94 258 PHE A CA 1
ATOM 2099 C C . PHE A 1 258 ? 22.202 40.191 73.621 1.00 33.15 258 PHE A C 1
ATOM 2100 O O . PHE A 1 258 ? 21.058 39.722 73.572 1.00 31.39 258 PHE A O 1
ATOM 2108 N N . GLY A 1 259 ? 23.264 39.446 73.912 1.00 30.81 259 GLY A N 1
ATOM 2109 C CA . GLY A 1 259 ? 23.106 38.077 74.379 1.00 31.90 259 GLY A CA 1
ATOM 2110 C C . GLY A 1 259 ? 22.304 37.224 73.415 1.00 26.57 259 GLY A C 1
ATOM 2111 O O . GLY A 1 259 ? 22.602 37.144 72.218 1.00 29.86 259 GLY A O 1
ATOM 2112 N N . GLN A 1 260 ? 21.267 36.570 73.947 1.00 33.08 260 GLN A N 1
ATOM 2113 C CA . GLN A 1 260 ? 20.503 35.611 73.156 1.00 35.52 260 GLN A CA 1
ATOM 2114 C C . GLN A 1 260 ? 19.749 36.284 72.017 1.00 31.46 260 GLN A C 1
ATOM 2115 O O . GLN A 1 260 ? 19.472 35.640 70.999 1.00 31.74 260 GLN A O 1
ATOM 2121 N N . GLN A 1 261 ? 19.399 37.564 72.164 1.00 32.22 261 GLN A N 1
ATOM 2122 C CA . GLN A 1 261 ? 18.714 38.260 71.079 1.00 36.22 261 GLN A CA 1
ATOM 2123 C C . GLN A 1 261 ? 19.549 38.247 69.806 1.00 31.06 261 GLN A C 1
ATOM 2124 O O . GLN A 1 261 ? 19.013 38.065 68.707 1.00 31.89 261 GLN A O 1
ATOM 2130 N N . TYR A 1 262 ? 20.866 38.433 69.928 1.00 33.65 262 TYR A N 1
ATOM 2131 C CA . TYR A 1 262 ? 21.719 38.337 68.750 1.00 35.96 262 TYR A CA 1
ATOM 2132 C C . TYR A 1 262 ? 21.972 36.889 68.358 1.00 36.09 262 TYR A C 1
ATOM 2133 O O . TYR A 1 262 ? 22.108 36.591 67.166 1.00 35.63 262 TYR A O 1
ATOM 2142 N N . CYS A 1 263 ? 22.040 35.982 69.334 1.00 29.19 263 CYS A N 1
ATOM 2143 C CA . CYS A 1 263 ? 22.167 34.565 69.011 1.00 32.06 263 CYS A CA 1
ATOM 2144 C C . CYS A 1 263 ? 20.989 34.100 68.163 1.00 28.75 263 CYS A C 1
ATOM 2145 O O . CYS A 1 263 ? 21.170 33.411 67.154 1.00 34.55 263 CYS A O 1
ATOM 2148 N N . ASP A 1 264 ? 19.768 34.482 68.551 1.00 28.95 264 ASP A N 1
ATOM 2149 C CA . ASP A 1 264 ? 18.597 34.160 67.739 1.00 31.78 264 ASP A CA 1
ATOM 2150 C C . ASP A 1 264 ? 18.678 34.831 66.375 1.00 33.75 264 ASP A C 1
ATOM 2151 O O . ASP A 1 264 ? 18.234 34.268 65.367 1.00 26.98 264 ASP A O 1
ATOM 2156 N N . TYR A 1 265 ? 19.234 36.044 66.329 1.00 34.33 265 TYR A N 1
ATOM 2157 C CA . TYR A 1 265 ? 19.364 36.775 65.074 1.00 30.19 265 TYR A CA 1
ATOM 2158 C C . TYR A 1 265 ? 20.346 36.093 64.129 1.00 32.89 265 TYR A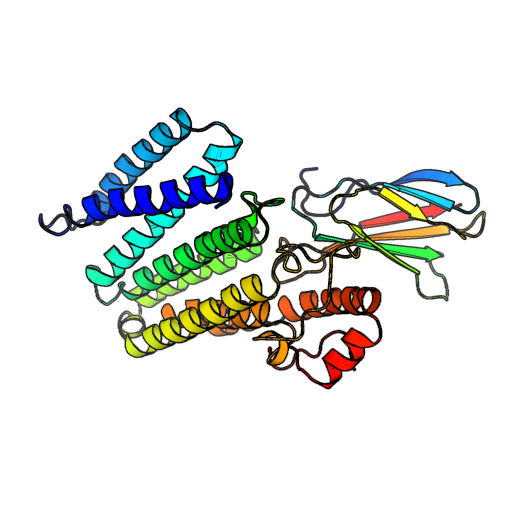 C 1
ATOM 2159 O O . TYR A 1 265 ? 20.162 36.138 62.907 1.00 30.70 265 TYR A O 1
ATOM 2168 N N . GLN A 1 266 ? 21.383 35.450 64.674 1.00 31.76 266 GLN A N 1
ATOM 2169 C CA . GLN A 1 266 ? 22.337 34.725 63.842 1.00 26.52 266 GLN A CA 1
ATOM 2170 C C . GLN A 1 266 ? 21.714 33.485 63.216 1.00 32.58 266 GLN A C 1
ATOM 2171 O O . GLN A 1 266 ? 22.085 33.106 62.099 1.00 44.41 266 GLN A O 1
ATOM 2177 N N . GLN A 1 267 ? 20.778 32.838 63.912 1.00 37.34 267 GLN A N 1
ATOM 2178 C CA . GLN A 1 267 ? 20.141 31.643 63.370 1.00 39.46 267 GLN A CA 1
ATOM 2179 C C . GLN A 1 267 ? 19.117 31.980 62.294 1.00 36.44 267 GLN A C 1
ATOM 2180 O O . GLN A 1 267 ? 18.849 31.147 61.420 1.00 50.79 267 GLN A O 1
ATOM 2186 N N . GLN A 1 268 ? 18.543 33.182 62.335 1.00 33.14 268 GLN A N 1
ATOM 2187 C CA . GLN A 1 268 ? 17.491 33.562 61.400 1.00 30.15 268 GLN A CA 1
ATOM 2188 C C . GLN A 1 268 ? 18.018 34.269 60.158 1.00 32.54 268 GLN A C 1
ATOM 2189 O O . GLN A 1 268 ? 17.401 34.168 59.092 1.00 30.86 268 GLN A O 1
ATOM 2195 N N . VAL A 1 269 ? 19.136 34.984 60.267 1.00 39.43 269 VAL A N 1
ATOM 2196 C CA . VAL A 1 269 ? 19.649 35.813 59.184 1.00 30.29 269 VAL A CA 1
ATOM 2197 C C . VAL A 1 269 ? 21.140 35.557 59.025 1.00 34.16 269 VAL A C 1
ATOM 2198 O O . VAL A 1 269 ? 21.874 35.455 60.015 1.00 29.55 269 VAL A O 1
ATOM 2202 N N . GLY A 1 270 ? 21.587 35.453 57.770 1.00 36.52 270 GLY A N 1
ATOM 2203 C CA . GLY A 1 270 ? 22.999 35.313 57.483 1.00 26.38 270 GLY A CA 1
ATOM 2204 C C . GLY A 1 270 ? 23.704 36.655 57.387 1.00 25.78 270 GLY A C 1
ATOM 2205 O O . GLY A 1 270 ? 23.081 37.715 57.385 1.00 25.62 270 GLY A O 1
ATOM 2206 N N . THR A 1 271 ? 25.036 36.592 57.305 1.00 31.87 271 THR A N 1
ATOM 2207 C CA . THR A 1 271 ? 25.832 37.815 57.257 1.00 26.34 271 THR A CA 1
ATOM 2208 C C . THR A 1 271 ? 25.563 38.601 55.979 1.00 18.49 271 THR A C 1
ATOM 2209 O O . THR A 1 271 ? 25.498 39.835 56.004 1.00 22.12 271 THR A O 1
ATOM 2213 N N . GLY A 1 272 ? 25.415 37.908 54.854 1.00 25.83 272 GLY A N 1
ATOM 2214 C CA . GLY A 1 272 ? 25.188 38.539 53.570 1.00 25.52 272 GLY A CA 1
ATOM 2215 C C . GLY A 1 272 ? 26.365 38.466 52.624 1.00 31.31 272 GLY A C 1
ATOM 2216 O O . GLY A 1 272 ? 26.191 38.730 51.428 1.00 32.00 272 GLY A O 1
ATOM 2217 N N . ILE A 1 273 ? 27.549 38.120 53.109 1.00 21.69 273 ILE A N 1
ATOM 2218 C CA . ILE A 1 273 ? 28.731 37.935 52.272 1.00 28.63 273 ILE A CA 1
ATOM 2219 C C . ILE A 1 273 ? 29.017 36.440 52.196 1.00 22.45 273 ILE A C 1
ATOM 2220 O O . ILE A 1 273 ? 29.084 35.784 53.241 1.00 22.96 273 ILE A O 1
ATOM 2225 N N . PRO A 1 274 ? 29.191 35.866 51.005 1.00 18.74 274 PRO A N 1
ATOM 2226 C CA . PRO A 1 274 ? 29.394 34.414 50.919 1.00 26.57 274 PRO A CA 1
ATOM 2227 C C . PRO A 1 274 ? 30.625 33.957 51.690 1.00 36.99 274 PRO A C 1
ATOM 2228 O O . PRO A 1 274 ? 31.668 34.615 51.686 1.00 23.13 274 PRO A O 1
ATOM 2232 N N . PHE A 1 275 ? 30.487 32.807 52.353 1.00 39.40 275 PHE A N 1
ATOM 2233 C CA . PHE A 1 275 ? 31.565 32.111 53.051 1.00 30.13 275 PHE A CA 1
ATOM 2234 C C . PHE A 1 275 ? 32.036 32.831 54.308 1.00 29.98 275 PHE A C 1
ATOM 2235 O O . PHE A 1 275 ? 33.096 32.485 54.846 1.00 32.52 275 PHE A O 1
ATOM 2243 N N . ILE A 1 276 ? 31.291 33.821 54.793 1.00 29.15 276 ILE A N 1
ATOM 2244 C CA . ILE A 1 276 ? 31.574 34.473 56.069 1.00 32.11 276 ILE A CA 1
ATOM 2245 C C . ILE A 1 276 ? 30.451 34.121 57.033 1.00 33.74 276 ILE A C 1
ATOM 2246 O O . ILE A 1 276 ? 29.296 34.513 56.824 1.00 24.93 276 ILE A O 1
ATOM 2251 N N . GLU A 1 277 ? 30.792 33.389 58.091 1.00 35.54 277 GLU A N 1
ATOM 2252 C CA . GLU A 1 277 ? 29.794 32.923 59.045 1.00 41.53 277 GLU A CA 1
ATOM 2253 C C . GLU A 1 277 ? 29.600 33.878 60.213 1.00 35.09 277 GLU A C 1
ATOM 2254 O O . GLU A 1 277 ? 28.485 33.984 60.736 1.00 41.06 277 GLU A O 1
ATOM 2260 N N . GLY A 1 278 ? 30.649 34.575 60.624 1.00 30.83 278 GLY A N 1
ATOM 2261 C CA . GLY A 1 278 ? 30.592 35.427 61.791 1.00 34.83 278 GLY A CA 1
ATOM 2262 C C . GLY A 1 278 ? 31.120 34.733 63.030 1.00 31.48 278 GLY A C 1
ATOM 2263 O O . GLY A 1 278 ? 31.861 33.749 62.969 1.00 31.68 278 GLY A O 1
ATOM 2264 N N . TYR A 1 279 ? 30.720 35.268 64.184 1.00 35.12 279 TYR A N 1
ATOM 2265 C CA . TYR A 1 279 ? 31.115 34.698 65.473 1.00 35.86 279 TYR A CA 1
ATOM 2266 C C . TYR A 1 279 ? 30.110 33.616 65.871 1.00 38.81 279 TYR A C 1
ATOM 2267 O O . TYR A 1 279 ? 29.314 33.754 66.802 1.00 37.20 279 TYR A O 1
ATOM 2276 N N . LYS A 1 280 ? 30.165 32.514 65.128 1.00 45.49 280 LYS A N 1
ATOM 2277 C CA . LYS A 1 280 ? 29.237 31.405 65.301 1.00 50.56 280 LYS A CA 1
ATOM 2278 C C . LYS A 1 280 ? 29.787 30.201 64.551 1.00 65.88 280 LYS A C 1
ATOM 2279 O O . LYS A 1 280 ? 30.555 30.343 63.595 1.00 65.49 280 LYS A O 1
ATOM 2285 N N . ILE A 1 281 ? 29.380 29.016 64.994 1.00 76.38 281 ILE A N 1
ATOM 2286 C CA . ILE A 1 281 ? 29.800 27.777 64.352 1.00 71.97 281 ILE A CA 1
ATOM 2287 C C . ILE A 1 281 ? 28.974 27.557 63.090 1.00 65.48 281 ILE A C 1
ATOM 2288 O O . ILE A 1 281 ? 29.437 26.938 62.132 1.00 87.83 281 ILE A O 1
ATOM 2293 N N . ALA B 2 1 ? 53.310 60.278 69.025 1.00 68.12 0 ALA D N 1
ATOM 2294 C CA . ALA B 2 1 ? 53.007 58.865 68.662 1.00 65.61 0 ALA D CA 1
ATOM 2295 C C . ALA B 2 1 ? 52.996 58.701 67.148 1.00 54.29 0 ALA D C 1
ATOM 2296 O O . ALA B 2 1 ? 51.942 58.518 66.546 1.00 70.19 0 ALA D O 1
ATOM 2298 N N . VAL B 2 2 ? 54.183 58.759 66.543 1.00 54.44 1 VAL D N 1
ATOM 2299 C CA . VAL B 2 2 ? 54.289 58.729 65.087 1.00 52.29 1 VAL D CA 1
ATOM 2300 C C . VAL B 2 2 ? 53.949 57.350 64.532 1.00 49.40 1 VAL D C 1
ATOM 2301 O O . VAL B 2 2 ? 53.531 57.227 63.373 1.00 53.01 1 VAL D O 1
ATOM 2305 N N . SER B 2 3 ? 54.117 56.297 65.327 1.00 34.34 2 SER D N 1
ATOM 2306 C CA . SER B 2 3 ? 53.943 54.944 64.823 1.00 35.11 2 SER D CA 1
ATOM 2307 C C . SER B 2 3 ? 52.481 54.665 64.479 1.00 40.87 2 SER D C 1
ATOM 2308 O O . SER B 2 3 ? 51.558 55.320 64.971 1.00 30.81 2 SER D O 1
ATOM 2311 N N . SER B 2 4 ? 52.283 53.666 63.618 1.00 27.40 3 SER D N 1
ATOM 2312 C CA . SER B 2 4 ? 50.949 53.219 63.238 1.00 26.23 3 SER D CA 1
ATOM 2313 C C . SER B 2 4 ? 50.413 52.118 64.143 1.00 25.92 3 SER D C 1
ATOM 2314 O O . SER B 2 4 ? 49.252 51.726 63.992 1.00 27.45 3 SER D O 1
ATOM 2317 N N . VAL B 2 5 ? 51.222 51.614 65.065 1.00 25.29 4 VAL D N 1
ATOM 2318 C CA . VAL B 2 5 ? 50.797 50.565 65.990 1.00 23.95 4 VAL D CA 1
ATOM 2319 C C . VAL B 2 5 ? 51.019 51.065 67.404 1.00 28.57 4 VAL D C 1
ATOM 2320 O O . VAL B 2 5 ? 51.736 52.058 67.626 1.00 27.58 4 VAL D O 1
ATOM 2324 N N . PRO B 2 6 ? 50.423 50.409 68.401 1.00 26.05 5 PRO D N 1
ATOM 2325 C CA . PRO B 2 6 ? 50.670 50.803 69.793 1.00 29.24 5 PRO D CA 1
ATOM 2326 C C . PRO B 2 6 ? 52.145 50.686 70.150 1.00 32.62 5 PRO D C 1
ATOM 2327 O O . PRO B 2 6 ? 52.831 49.746 69.741 1.00 36.03 5 PRO D O 1
ATOM 2331 N N . THR B 2 7 ? 52.629 51.656 70.923 1.00 31.12 6 THR D N 1
ATOM 2332 C CA . THR B 2 7 ? 54.019 51.695 71.350 1.00 39.86 6 THR D CA 1
ATOM 2333 C C . THR B 2 7 ? 54.086 52.093 72.818 1.00 36.84 6 THR D C 1
ATOM 2334 O O . THR B 2 7 ? 53.076 52.420 73.446 1.00 30.87 6 THR D O 1
ATOM 2338 N N . LYS B 2 8 ? 55.302 52.050 73.364 1.00 35.63 7 LYS D N 1
ATOM 2339 C CA . LYS B 2 8 ? 55.571 52.514 74.725 1.00 24.42 7 LYS D CA 1
ATOM 2340 C C . LYS B 2 8 ? 54.666 51.816 75.737 1.00 27.33 7 LYS D C 1
ATOM 2341 O O . LYS B 2 8 ? 54.189 52.418 76.702 1.00 32.71 7 LYS D O 1
ATOM 2347 N N . LEU B 2 9 ? 54.423 50.527 75.516 1.00 26.39 8 LEU D N 1
ATOM 2348 C CA . LEU B 2 9 ? 53.636 49.744 76.458 1.00 23.76 8 LEU D CA 1
ATOM 2349 C C . LEU B 2 9 ? 54.422 49.555 77.750 1.00 30.57 8 LEU D C 1
ATOM 2350 O O . LEU B 2 9 ? 55.599 49.183 77.722 1.00 30.94 8 LEU D O 1
ATOM 2355 N N . GLU B 2 10 ? 53.772 49.807 78.885 1.00 24.54 9 GLU D N 1
ATOM 2356 C CA . GLU B 2 10 ? 54.488 49.857 80.153 1.00 30.19 9 GLU D CA 1
ATOM 2357 C C . GLU B 2 10 ? 53.522 49.667 81.312 1.00 33.45 9 GLU D C 1
ATOM 2358 O O . GLU B 2 10 ? 52.355 50.062 81.242 1.00 25.70 9 GLU D O 1
ATOM 2364 N N . VAL B 2 11 ? 54.033 49.068 82.384 1.00 37.55 10 VAL D N 1
ATOM 2365 C CA . VAL B 2 11 ? 53.341 49.064 83.668 1.00 34.63 10 VAL D CA 1
ATOM 2366 C C . VAL B 2 11 ? 53.663 50.374 84.375 1.00 32.40 10 VAL D C 1
ATOM 2367 O O . VAL B 2 11 ? 54.833 50.684 84.627 1.00 35.80 10 VAL D O 1
ATOM 2371 N N . VAL B 2 12 ? 52.630 51.150 84.684 1.00 28.28 11 VAL D N 1
ATOM 2372 C CA . VAL B 2 12 ? 52.814 52.434 85.356 1.00 30.62 11 VAL D CA 1
ATOM 2373 C C . VAL B 2 12 ? 52.874 52.261 86.865 1.00 31.40 11 VAL D C 1
ATOM 2374 O O . VAL B 2 12 ? 53.797 52.746 87.525 1.00 28.86 11 VAL D O 1
ATOM 2378 N N . ALA B 2 13 ? 51.889 51.568 87.424 1.00 29.84 12 ALA D N 1
ATOM 2379 C CA . ALA B 2 13 ? 51.811 51.325 88.854 1.00 30.69 12 ALA D CA 1
ATOM 2380 C C . ALA B 2 13 ? 51.370 49.889 89.069 1.00 35.99 12 ALA D C 1
ATOM 2381 O O . ALA B 2 13 ? 50.547 49.367 88.313 1.00 35.82 12 ALA D O 1
ATOM 2383 N N . ALA B 2 14 ? 51.917 49.256 90.102 1.00 29.54 13 ALA D N 1
ATOM 2384 C CA . ALA B 2 14 ? 51.672 47.846 90.344 1.00 32.93 13 ALA D CA 1
ATOM 2385 C C . ALA B 2 14 ? 51.470 47.601 91.831 1.00 38.77 13 ALA D C 1
ATOM 2386 O O . ALA B 2 14 ? 52.056 48.277 92.680 1.00 30.97 13 ALA D O 1
ATOM 2388 N N . THR B 2 15 ? 50.614 46.636 92.124 1.00 30.99 14 THR D N 1
ATOM 2389 C CA . THR B 2 15 ? 50.458 46.044 93.439 1.00 33.27 14 THR D CA 1
ATOM 2390 C C . THR B 2 15 ? 50.700 44.547 93.287 1.00 36.32 14 THR D C 1
ATOM 2391 O O . THR B 2 15 ? 50.682 44.024 92.166 1.00 38.33 14 THR D O 1
ATOM 2395 N N . PRO B 2 16 ? 50.959 43.824 94.384 1.00 40.66 15 PRO D N 1
ATOM 2396 C CA . PRO B 2 16 ? 51.357 42.414 94.246 1.00 38.95 15 PRO D CA 1
ATOM 2397 C C . PRO B 2 16 ? 50.392 41.571 93.421 1.00 33.45 15 PRO D C 1
ATOM 2398 O O . PRO B 2 16 ? 50.767 40.499 92.939 1.00 28.31 15 PRO D O 1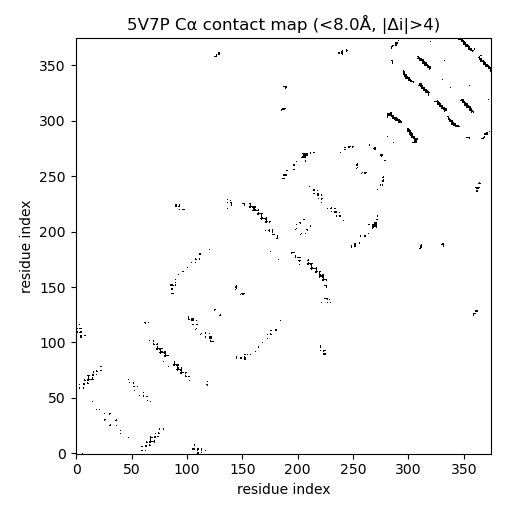
ATOM 2402 N N . THR B 2 17 ? 49.155 42.038 93.245 1.00 32.98 16 THR D N 1
ATOM 2403 C CA . THR B 2 17 ? 48.126 41.285 92.540 1.00 39.05 16 THR D CA 1
ATOM 2404 C C . THR B 2 17 ? 47.484 42.023 91.369 1.00 42.67 16 THR D C 1
ATOM 2405 O O . THR B 2 17 ? 46.610 41.446 90.711 1.00 33.81 16 THR D O 1
ATOM 2409 N N . SER B 2 18 ? 47.869 43.267 91.088 1.00 32.95 17 SER D N 1
ATOM 2410 C CA . SER B 2 18 ? 47.222 44.019 90.022 1.00 31.90 17 SER D CA 1
ATOM 2411 C C . SER B 2 18 ? 48.230 44.954 89.368 1.00 36.69 17 SER D C 1
ATOM 2412 O O . SER B 2 18 ? 49.269 45.287 89.945 1.00 32.83 17 SER D O 1
ATOM 2415 N N . LEU B 2 19 ? 47.905 45.374 88.146 1.00 36.91 18 LEU D N 1
ATOM 2416 C CA . LEU B 2 19 ? 48.773 46.225 87.346 1.00 29.17 18 LEU D CA 1
ATOM 2417 C C . LEU B 2 19 ? 47.965 47.353 86.723 1.00 30.85 18 LEU D C 1
ATOM 2418 O O . LEU B 2 19 ? 46.794 47.185 86.375 1.00 34.64 18 LEU D O 1
ATOM 2423 N N . LEU B 2 20 ? 48.610 48.508 86.583 1.00 30.40 19 LEU D N 1
ATOM 2424 C CA . LEU B 2 20 ? 48.084 49.625 85.806 1.00 26.90 19 LEU D CA 1
ATOM 2425 C C . LEU B 2 20 ? 49.000 49.807 84.603 1.00 30.35 19 LEU D C 1
ATOM 2426 O O . LEU B 2 20 ? 50.125 50.297 84.741 1.00 29.51 19 LEU D O 1
ATOM 2431 N N . ILE B 2 21 ? 48.520 49.411 83.429 1.00 31.18 20 ILE D N 1
ATOM 2432 C CA . ILE B 2 21 ? 49.325 49.432 82.223 1.00 25.66 20 ILE D CA 1
ATOM 2433 C C . ILE B 2 21 ? 48.937 50.643 81.388 1.00 28.78 20 ILE D C 1
ATOM 2434 O O . ILE B 2 21 ? 47.841 51.199 81.508 1.00 25.75 20 ILE D O 1
ATOM 2439 N N . SER B 2 22 ? 49.862 51.066 80.531 1.00 22.67 21 SER D N 1
ATOM 2440 C CA . SER B 2 22 ? 49.662 52.224 79.676 1.00 28.75 21 SER D CA 1
ATOM 2441 C C . SER B 2 22 ? 50.504 52.054 78.422 1.00 28.87 21 SER D C 1
ATOM 2442 O O . SER B 2 22 ? 51.538 51.383 78.437 1.00 24.50 21 SER D O 1
ATOM 2445 N N . TRP B 2 23 ? 50.049 52.671 77.335 1.00 24.64 22 TRP D N 1
ATOM 2446 C CA . TRP B 2 23 ? 50.763 52.611 76.070 1.00 26.21 22 TRP D CA 1
ATOM 2447 C C . TRP B 2 23 ? 50.474 53.880 75.284 1.00 29.23 22 TRP D C 1
ATOM 2448 O O . TRP B 2 23 ? 49.496 54.584 75.544 1.00 30.10 22 TRP D O 1
ATOM 2459 N N . ASP B 2 24 ? 51.344 54.169 74.321 1.00 29.14 23 ASP D N 1
ATOM 2460 C CA . ASP B 2 24 ? 51.131 55.292 73.418 1.00 32.79 23 ASP D CA 1
ATOM 2461 C C . ASP B 2 24 ? 50.212 54.856 72.286 1.00 28.22 23 ASP D C 1
ATOM 2462 O O . ASP B 2 24 ? 50.518 53.902 71.563 1.00 26.43 23 ASP D O 1
ATOM 2467 N N . ALA B 2 25 ? 49.089 55.546 72.136 1.00 29.39 24 ALA D N 1
ATOM 2468 C CA . ALA B 2 25 ? 48.166 55.224 71.062 1.00 28.31 24 ALA D CA 1
ATOM 2469 C C . ALA B 2 25 ? 48.806 55.548 69.713 1.00 23.65 24 ALA D C 1
ATOM 2470 O O . ALA B 2 25 ? 49.482 56.571 69.577 1.00 37.12 24 ALA D O 1
ATOM 2472 N N . PRO B 2 26 ? 48.610 54.711 68.697 1.00 27.02 25 PRO D N 1
ATOM 2473 C CA . PRO B 2 26 ? 49.193 55.005 67.381 1.00 31.01 25 PRO D CA 1
ATOM 2474 C C . PRO B 2 26 ? 48.655 56.307 66.807 1.00 31.58 25 PRO D C 1
ATOM 2475 O O . PRO B 2 26 ? 47.661 56.871 67.270 1.00 37.70 25 PRO D O 1
ATOM 2479 N N . ALA B 2 27 ? 49.341 56.792 65.769 1.00 35.59 26 ALA D N 1
ATOM 2480 C CA . ALA B 2 27 ? 48.910 57.998 65.073 1.00 41.25 26 ALA D CA 1
ATOM 2481 C C . ALA B 2 27 ? 47.622 57.796 64.289 1.00 36.96 26 ALA D C 1
ATOM 2482 O O . ALA B 2 27 ? 47.071 58.775 63.775 1.00 53.75 26 ALA D O 1
ATOM 2484 N N . VAL B 2 28 ? 47.131 56.564 64.189 1.00 38.04 27 VAL D N 1
ATOM 2485 C CA . VAL B 2 28 ? 45.961 56.254 63.392 1.00 33.67 27 VAL D CA 1
ATOM 2486 C C . VAL B 2 28 ? 44.763 56.089 64.315 1.00 33.68 27 VAL D C 1
ATOM 2487 O O . VAL B 2 28 ? 44.894 55.891 65.526 1.00 33.17 27 VAL D O 1
ATOM 2491 N N . THR B 2 29 ? 43.573 56.175 63.729 1.00 30.55 28 THR D N 1
ATOM 2492 C CA A THR B 2 29 ? 42.343 55.952 64.478 0.50 28.59 28 THR D CA 1
ATOM 2493 C CA B THR B 2 29 ? 42.350 55.954 64.487 0.50 28.56 28 THR D CA 1
ATOM 2494 C C . THR B 2 29 ? 42.189 54.471 64.798 1.00 31.02 28 THR D C 1
ATOM 2495 O O . THR B 2 29 ? 42.260 53.623 63.903 1.00 30.51 28 THR D O 1
ATOM 2502 N N . VAL B 2 30 ? 41.979 54.161 66.074 1.00 22.44 29 VAL D N 1
ATOM 2503 C CA . VAL B 2 30 ? 41.788 52.792 66.537 1.00 24.61 29 VAL D CA 1
ATOM 2504 C C . VAL B 2 30 ? 40.340 52.639 66.974 1.00 23.16 29 VAL D C 1
ATOM 2505 O O . VAL B 2 30 ? 39.814 53.483 67.710 1.00 20.70 29 VAL D O 1
ATOM 2509 N N . ASP B 2 31 ? 39.693 51.567 66.515 1.00 17.90 30 ASP D N 1
ATOM 2510 C CA . ASP B 2 31 ? 38.333 51.278 66.954 1.00 25.11 30 ASP D CA 1
ATOM 2511 C C . ASP B 2 31 ? 38.331 50.744 68.380 1.00 21.99 30 ASP D C 1
ATOM 2512 O O . ASP B 2 31 ? 37.668 51.297 69.265 1.00 23.87 30 ASP D O 1
ATOM 2517 N N . LEU B 2 32 ? 39.080 49.671 68.623 1.00 26.24 31 LEU D N 1
ATOM 2518 C CA . LEU B 2 32 ? 39.149 49.068 69.944 1.00 21.20 31 LEU D CA 1
ATOM 2519 C C . LEU B 2 32 ? 40.511 48.416 70.127 1.00 24.46 31 LEU D C 1
ATOM 2520 O O . LEU B 2 32 ? 41.260 48.207 69.168 1.00 22.05 31 LEU D O 1
ATOM 2525 N N . TYR B 2 33 ? 40.818 48.090 71.380 1.00 23.56 32 TYR D N 1
ATOM 2526 C CA . TYR B 2 33 ? 41.990 47.302 71.724 1.00 23.85 32 TYR D CA 1
ATOM 2527 C C . TYR B 2 33 ? 41.555 45.979 72.339 1.00 26.31 32 TYR D C 1
ATOM 2528 O O . TYR B 2 33 ? 40.486 45.878 72.949 1.00 20.67 32 TYR D O 1
ATOM 2537 N N . VAL B 2 34 ? 42.397 44.965 72.173 1.00 28.87 33 VAL D N 1
ATOM 2538 C CA . VAL B 2 34 ? 42.276 43.705 72.895 1.00 30.59 33 VAL D CA 1
ATOM 2539 C C . VAL B 2 34 ? 43.534 43.552 73.734 1.00 33.22 33 VAL D C 1
ATOM 2540 O O . VAL B 2 34 ? 44.650 43.562 73.199 1.00 38.41 33 VAL D O 1
ATOM 2544 N N . ILE B 2 35 ? 43.355 43.431 75.044 1.00 36.23 34 ILE D N 1
ATOM 2545 C CA . ILE B 2 35 ? 44.458 43.263 75.979 1.00 32.13 34 ILE D CA 1
ATOM 2546 C C . ILE B 2 35 ? 44.502 41.802 76.395 1.00 34.31 34 ILE D C 1
ATOM 2547 O O . ILE B 2 35 ? 43.474 41.226 76.773 1.00 30.62 34 ILE D O 1
ATOM 2552 N N . THR B 2 36 ? 45.683 41.199 76.314 1.00 34.68 35 THR D N 1
ATOM 2553 C CA . THR B 2 36 ? 45.895 39.833 76.766 1.00 45.07 35 THR D CA 1
ATOM 2554 C C . THR B 2 36 ? 46.992 39.818 77.819 1.00 34.55 35 THR D C 1
ATOM 2555 O O . THR B 2 36 ? 47.991 40.534 77.699 1.00 31.31 35 THR D O 1
ATOM 2559 N N . TYR B 2 37 ? 46.796 39.004 78.852 1.00 41.81 36 TYR D N 1
ATOM 2560 C CA . TYR B 2 37 ? 47.796 38.823 79.891 1.00 43.42 36 TYR D CA 1
ATOM 2561 C C . TYR B 2 37 ? 47.780 37.373 80.346 1.00 39.05 36 TYR D C 1
ATOM 2562 O O . TYR B 2 37 ? 46.714 36.771 80.498 1.00 36.65 36 TYR D O 1
ATOM 2571 N N . GLY B 2 38 ? 48.970 36.819 80.549 1.00 32.13 37 GLY D N 1
ATOM 2572 C CA . GLY B 2 38 ? 49.095 35.452 81.013 1.00 35.28 37 GLY D CA 1
ATOM 2573 C C . GLY B 2 38 ? 50.445 35.228 81.649 1.00 35.27 37 GLY D C 1
ATOM 2574 O O . GLY B 2 38 ? 51.389 35.999 81.444 1.00 33.78 37 GLY D O 1
ATOM 2575 N N . GLU B 2 39 ? 50.528 34.158 82.432 1.00 42.87 38 GLU D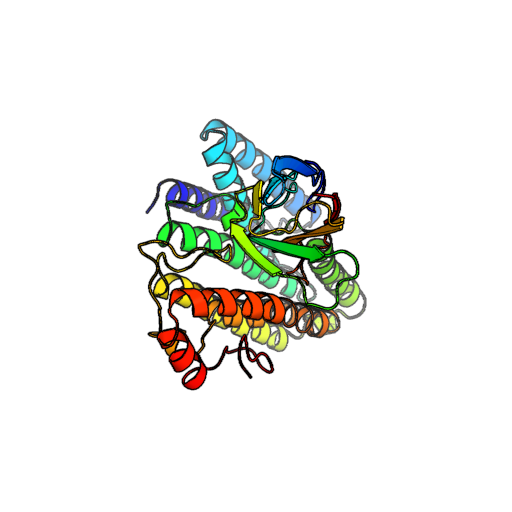 N 1
ATOM 2576 C CA . GLU B 2 39 ? 51.788 33.791 83.063 1.00 39.05 38 GLU D CA 1
ATOM 2577 C C . GLU B 2 39 ? 52.780 33.359 81.991 1.00 43.68 38 GLU D C 1
ATOM 2578 O O . GLU B 2 39 ? 52.508 32.428 81.226 1.00 53.53 38 GLU D O 1
ATOM 2584 N N . THR B 2 40 ? 53.922 34.045 81.927 1.00 40.40 39 THR D N 1
ATOM 2585 C CA . THR B 2 40 ? 54.947 33.738 80.937 1.00 44.33 39 THR D CA 1
ATOM 2586 C C . THR B 2 40 ? 55.250 32.245 80.934 1.00 58.82 39 THR D C 1
ATOM 2587 O O . THR B 2 40 ? 55.801 31.714 81.904 1.00 62.13 39 THR D O 1
ATOM 2591 N N . GLY B 2 41 ? 54.887 31.564 79.853 1.00 67.21 40 GLY D N 1
ATOM 2592 C CA . GLY B 2 41 ? 55.081 30.127 79.768 1.00 71.49 40 GLY D CA 1
ATOM 2593 C C . GLY B 2 41 ? 54.177 29.339 80.692 1.00 82.95 40 GLY D C 1
ATOM 2594 O O . GLY B 2 41 ? 54.591 28.300 81.222 1.00 87.15 40 GLY D O 1
ATOM 2595 N N . GLY B 2 42 ? 52.947 29.812 80.902 1.00 82.71 41 GLY D N 1
ATOM 2596 C CA . GLY B 2 42 ? 52.001 29.084 81.717 1.00 84.83 41 GLY D CA 1
ATOM 2597 C C . GLY B 2 42 ? 51.269 28.013 80.927 1.00 94.96 41 GLY D C 1
ATOM 2598 O O . GLY B 2 42 ? 51.260 28.000 79.696 1.00 98.53 41 GLY D O 1
ATOM 2599 N N . ASN B 2 43 ? 50.641 27.091 81.659 1.00 101.31 42 ASN D N 1
ATOM 2600 C CA . ASN B 2 43 ? 49.838 26.051 81.024 1.00 107.03 42 ASN D CA 1
ATOM 2601 C C . ASN B 2 43 ? 48.472 26.571 80.589 1.00 109.83 42 ASN D C 1
ATOM 2602 O O . ASN B 2 43 ? 47.927 26.101 79.584 1.00 114.51 42 ASN D O 1
ATOM 2607 N N . SER B 2 44 ? 47.908 27.529 81.323 1.00 101.78 43 SER D N 1
ATOM 2608 C CA . SER B 2 44 ? 46.581 28.039 81.013 1.00 98.72 43 SER D CA 1
ATOM 2609 C C . SER B 2 44 ? 46.637 28.997 79.821 1.00 95.59 43 SER D C 1
ATOM 2610 O O . SER B 2 44 ? 47.633 29.701 79.626 1.00 87.36 43 SER D O 1
ATOM 2613 N N . PRO B 2 45 ? 45.592 29.028 78.992 1.00 93.31 44 PRO D N 1
ATOM 2614 C CA . PRO B 2 45 ? 45.476 30.106 78.004 1.00 84.61 44 PRO D CA 1
ATOM 2615 C C . PRO B 2 45 ? 45.367 31.462 78.687 1.00 81.76 44 PRO D C 1
ATOM 2616 O O . PRO B 2 45 ? 44.940 31.571 79.839 1.00 77.89 44 PRO D O 1
ATOM 2620 N N . VAL B 2 46 ? 45.759 32.505 77.957 1.00 65.40 45 VAL D N 1
ATOM 2621 C CA . VAL B 2 46 ? 45.805 33.853 78.509 1.00 61.72 45 VAL D CA 1
ATOM 2622 C C . VAL B 2 46 ? 44.386 34.372 78.703 1.00 48.82 45 VAL D C 1
ATOM 2623 O O . VAL B 2 46 ? 43.414 33.742 78.268 1.00 53.78 45 VAL D O 1
ATOM 2627 N N . GLN B 2 47 ? 44.262 35.519 79.360 1.00 52.75 46 GLN D N 1
ATOM 2628 C CA . GLN B 2 47 ? 42.993 36.211 79.524 1.00 55.47 46 GLN D CA 1
ATOM 2629 C C . GLN B 2 47 ? 42.855 37.288 78.452 1.00 51.33 46 GLN D C 1
ATOM 2630 O O . GLN B 2 47 ? 43.807 37.612 77.738 1.00 40.39 46 GLN D O 1
ATOM 2636 N N . GLU B 2 48 ? 41.654 37.854 78.349 1.00 54.56 47 GLU D N 1
ATOM 2637 C CA . GLU B 2 48 ? 41.389 38.850 77.321 1.00 46.91 47 GLU D CA 1
ATOM 2638 C C . GLU B 2 48 ? 40.274 39.784 77.770 1.00 47.03 47 GLU D C 1
ATOM 2639 O O . GLU B 2 48 ? 39.353 39.380 78.485 1.00 49.42 47 GLU D O 1
ATOM 2645 N N . PHE B 2 49 ? 40.373 41.040 77.339 1.00 41.57 48 PHE D N 1
ATOM 2646 C CA . PHE B 2 49 ? 39.286 42.002 77.477 1.00 38.05 48 PHE D CA 1
ATOM 2647 C C . PHE B 2 49 ? 39.527 43.134 76.487 1.00 29.57 48 PHE D C 1
ATOM 2648 O O . PHE B 2 49 ? 40.603 43.250 75.895 1.00 26.11 48 PHE D O 1
ATOM 2656 N N . LYS B 2 50 ? 38.505 43.965 76.309 1.00 27.39 49 LYS D N 1
ATOM 2657 C CA . LYS B 2 50 ? 38.530 45.039 75.328 1.00 31.39 49 LYS D CA 1
ATOM 2658 C C . LYS B 2 50 ? 38.502 46.399 76.015 1.00 29.28 49 LYS D C 1
ATOM 2659 O O . LYS B 2 50 ? 37.895 46.565 77.075 1.00 30.37 49 LYS D O 1
ATOM 2665 N N . VAL B 2 51 ? 39.170 47.370 75.397 1.00 32.22 50 VAL D N 1
ATOM 2666 C CA . VAL B 2 51 ? 39.119 48.759 75.851 1.00 29.05 50 VAL D CA 1
ATOM 2667 C C . VAL B 2 51 ? 38.828 49.637 74.638 1.00 24.98 50 VAL D C 1
ATOM 2668 O O . VAL B 2 51 ? 39.289 49.326 73.530 1.00 25.57 50 VAL D O 1
ATOM 2672 N N . PRO B 2 52 ? 38.077 50.730 74.783 1.00 35.13 51 PRO D N 1
ATOM 2673 C CA . PRO B 2 52 ? 37.774 51.566 73.614 1.00 34.25 51 PRO D CA 1
ATOM 2674 C C . PRO B 2 52 ? 39.034 52.141 72.985 1.00 28.71 51 PRO D C 1
ATOM 2675 O O . PRO B 2 52 ? 40.041 52.378 73.655 1.00 21.32 51 PRO D O 1
ATOM 2679 N N . GLY B 2 53 ? 38.960 52.375 71.675 1.00 27.94 52 GLY D N 1
ATOM 2680 C CA . GLY B 2 53 ? 40.088 52.915 70.940 1.00 23.86 52 GLY D CA 1
ATOM 2681 C C . GLY B 2 53 ? 40.476 54.326 71.330 1.00 29.38 52 GLY D C 1
ATOM 2682 O O . GLY B 2 53 ? 41.524 54.805 70.882 1.00 33.76 52 GLY D O 1
ATOM 2683 N N . SER B 2 54 ? 39.664 54.998 72.143 1.00 29.16 53 SER D N 1
ATOM 2684 C CA . SER B 2 54 ? 39.980 56.339 72.612 1.00 32.41 53 SER D CA 1
ATOM 2685 C C . SER B 2 54 ? 40.797 56.342 73.897 1.00 34.97 53 SER D C 1
ATOM 2686 O O . SER B 2 54 ? 41.311 57.399 74.281 1.00 26.66 53 SER D O 1
ATOM 2689 N N . LYS B 2 55 ? 40.929 55.199 74.564 1.00 30.96 54 LYS D N 1
ATOM 2690 C CA . LYS B 2 55 ? 41.718 55.089 75.782 1.00 29.16 54 LYS D CA 1
ATOM 2691 C C . LYS B 2 55 ? 43.089 54.498 75.478 1.00 24.62 54 LYS D C 1
ATOM 2692 O O . LYS B 2 55 ? 43.287 53.794 74.483 1.00 37.65 54 LYS D O 1
ATOM 2698 N N . SER B 2 56 ? 44.042 54.795 76.364 1.00 29.88 55 SER D N 1
ATOM 2699 C CA . SER B 2 56 ? 45.406 54.296 76.246 1.00 33.33 55 SER D CA 1
ATOM 2700 C C . SER B 2 56 ? 45.904 53.632 77.526 1.00 35.06 55 SER D C 1
ATOM 2701 O O . SER B 2 56 ? 47.114 53.415 77.664 1.00 28.65 55 SER D O 1
ATOM 2704 N N . THR B 2 57 ? 45.013 53.302 78.459 1.00 34.86 56 THR D N 1
ATOM 2705 C CA . THR B 2 57 ? 45.391 52.672 79.715 1.00 30.24 56 THR D CA 1
ATOM 2706 C C . THR B 2 57 ? 44.422 51.537 80.009 1.00 28.60 56 THR D C 1
ATOM 2707 O O . THR B 2 57 ? 43.353 51.429 79.403 1.00 28.88 56 THR D O 1
ATOM 2711 N N . ALA B 2 58 ? 44.806 50.686 80.956 1.00 33.41 57 ALA D N 1
ATOM 2712 C CA . ALA B 2 58 ? 43.947 49.598 81.400 1.00 26.56 57 ALA D CA 1
ATOM 2713 C C . ALA B 2 58 ? 44.443 49.117 82.756 1.00 20.59 57 ALA D C 1
ATOM 2714 O O . ALA B 2 58 ? 45.541 49.461 83.196 1.00 29.04 57 ALA D O 1
ATOM 2716 N N . THR B 2 59 ? 43.612 48.315 83.414 1.00 26.90 58 THR D N 1
ATOM 2717 C CA . THR B 2 59 ? 43.938 47.743 84.713 1.00 32.01 58 THR D CA 1
ATOM 2718 C C . THR B 2 59 ? 43.699 46.243 84.673 1.00 30.66 58 THR D C 1
ATOM 2719 O O . THR B 2 59 ? 42.703 45.776 84.112 1.00 32.28 58 THR D O 1
ATOM 2723 N N . ILE B 2 60 ? 44.623 45.496 85.270 1.00 38.89 59 ILE D N 1
ATOM 2724 C CA . ILE B 2 60 ? 44.553 44.043 85.345 1.00 34.65 59 ILE D CA 1
ATOM 2725 C C . ILE B 2 60 ? 44.637 43.650 86.813 1.00 38.84 59 ILE D C 1
ATOM 2726 O O . ILE B 2 60 ? 45.478 44.175 87.552 1.00 36.53 59 ILE D O 1
ATOM 2731 N N . SER B 2 61 ? 43.768 42.732 87.233 1.00 35.38 60 SER D N 1
ATOM 2732 C CA . SER B 2 61 ? 43.658 42.331 88.630 1.00 33.71 60 SER D CA 1
ATOM 2733 C C . SER B 2 61 ? 43.682 40.810 88.730 1.00 40.91 60 SER D C 1
ATOM 2734 O O . SER B 2 61 ? 43.701 40.095 87.723 1.00 40.30 60 SER D O 1
ATOM 2737 N N . GLY B 2 62 ? 43.685 40.318 89.968 1.00 32.42 61 GLY D N 1
ATOM 2738 C CA . GLY B 2 62 ? 43.638 38.892 90.223 1.00 24.53 61 GLY D CA 1
ATOM 2739 C C . GLY B 2 62 ? 44.926 38.152 89.952 1.00 30.74 61 GLY D C 1
ATOM 2740 O O . GLY B 2 62 ? 44.897 36.939 89.735 1.00 43.14 61 GLY D O 1
ATOM 2741 N N . LEU B 2 63 ? 46.060 38.842 89.968 1.00 33.79 62 LEU D N 1
ATOM 2742 C CA . LEU B 2 63 ? 47.333 38.227 89.629 1.00 39.87 62 LEU D CA 1
ATOM 2743 C C . LEU B 2 63 ? 47.994 37.618 90.860 1.00 42.50 62 LEU D C 1
ATOM 2744 O O . LEU B 2 63 ? 47.759 38.041 91.995 1.00 35.62 62 LEU D O 1
ATOM 2749 N N . LYS B 2 64 ? 48.814 36.596 90.618 1.00 42.53 63 LYS D N 1
ATOM 2750 C CA . LYS B 2 64 ? 49.632 35.974 91.652 1.00 39.21 63 LYS D CA 1
ATOM 2751 C C . LYS B 2 64 ? 50.863 36.835 91.945 1.00 43.18 63 LYS D C 1
ATOM 2752 O O . LYS B 2 64 ? 51.509 37.326 91.015 1.00 33.24 63 LYS D O 1
ATOM 2758 N N . PRO B 2 65 ? 51.224 37.030 93.214 1.00 41.09 64 PRO D N 1
ATOM 2759 C CA . PRO B 2 65 ? 52.456 37.772 93.515 1.00 41.71 64 PRO D CA 1
ATOM 2760 C C . PRO B 2 65 ? 53.706 37.003 93.112 1.00 38.73 64 PRO D C 1
ATOM 2761 O O . PRO B 2 65 ? 53.760 35.773 93.176 1.00 43.71 64 PRO D O 1
ATOM 2765 N N . GLY B 2 66 ? 54.722 37.754 92.692 1.00 44.72 65 GLY D N 1
ATOM 2766 C CA . GLY B 2 66 ? 56.018 37.179 92.377 1.00 38.68 65 GLY D CA 1
ATOM 2767 C C . GLY B 2 66 ? 56.035 36.247 91.186 1.00 42.35 65 GLY D C 1
ATOM 2768 O O . GLY B 2 66 ? 56.805 35.281 91.177 1.00 37.88 65 GLY D O 1
ATOM 2769 N N . VAL B 2 67 ? 55.215 36.512 90.172 1.00 48.89 66 VAL D N 1
ATOM 2770 C CA . VAL B 2 67 ? 55.122 35.667 88.987 1.00 45.28 66 VAL D CA 1
ATOM 2771 C C . VAL B 2 67 ? 55.426 36.508 87.757 1.00 42.07 66 VAL D C 1
ATOM 2772 O O . VAL B 2 67 ? 54.993 37.662 87.655 1.00 45.79 66 VAL D O 1
ATOM 2776 N N . ASP B 2 68 ? 56.175 35.926 86.825 1.00 47.79 67 ASP D N 1
ATOM 2777 C CA . ASP B 2 68 ? 56.450 36.586 85.558 1.00 49.58 67 ASP D CA 1
ATOM 2778 C C . ASP B 2 68 ? 55.214 36.558 84.668 1.00 41.09 67 ASP D C 1
ATOM 2779 O O . ASP B 2 68 ? 54.546 35.528 84.534 1.00 45.03 67 ASP D O 1
ATOM 2784 N N . TYR B 2 69 ? 54.914 37.701 84.054 1.00 35.61 68 TYR D N 1
ATOM 2785 C CA . TYR B 2 69 ? 53.754 37.839 83.187 1.00 40.29 68 TYR D CA 1
ATOM 2786 C C . TYR B 2 69 ? 54.154 38.466 81.862 1.00 37.07 68 TYR D C 1
ATOM 2787 O O . TYR B 2 69 ? 55.099 39.256 81.785 1.00 27.97 68 TYR D O 1
ATOM 2796 N N . THR B 2 70 ? 53.417 38.099 80.818 1.00 35.67 69 THR D N 1
ATOM 2797 C CA . THR B 2 70 ? 53.526 38.721 79.507 1.00 44.00 69 THR D CA 1
ATOM 2798 C C . THR B 2 70 ? 52.190 39.366 79.174 1.00 31.01 69 THR D C 1
ATOM 2799 O O . THR B 2 70 ? 51.143 38.713 79.256 1.00 34.25 69 THR D O 1
ATOM 2803 N N . ILE B 2 71 ? 52.226 40.647 78.819 1.00 30.92 70 ILE D N 1
ATOM 2804 C CA . ILE B 2 71 ? 51.037 41.397 78.435 1.00 37.15 70 ILE D CA 1
ATOM 2805 C C . ILE B 2 71 ? 51.184 41.788 76.973 1.00 32.66 70 ILE D C 1
ATOM 2806 O O . ILE B 2 71 ? 52.289 42.101 76.517 1.00 38.63 70 ILE D O 1
ATOM 2811 N N . THR B 2 72 ? 50.072 41.775 76.241 1.00 25.03 71 THR D N 1
ATOM 2812 C CA . THR B 2 72 ? 50.083 42.108 74.823 1.00 35.72 71 THR D CA 1
ATOM 2813 C C . THR B 2 72 ? 48.869 42.962 74.487 1.00 33.49 71 THR D C 1
ATOM 2814 O O . THR B 2 72 ? 47.759 42.697 74.958 1.00 26.32 71 THR D O 1
ATOM 2818 N N . VAL B 2 73 ? 49.090 43.981 73.660 1.00 34.53 72 VAL D N 1
ATOM 2819 C CA . VAL B 2 73 ? 48.046 44.906 73.234 1.00 44.51 72 VAL D CA 1
ATOM 2820 C C . VAL B 2 73 ? 47.812 44.716 71.742 1.00 34.21 72 VAL D C 1
ATOM 2821 O O . VAL B 2 73 ? 48.756 44.782 70.945 1.00 28.68 72 VAL D O 1
ATOM 2825 N N . TYR B 2 74 ? 46.555 44.487 71.368 1.00 33.88 73 TYR D N 1
ATOM 2826 C CA . TYR B 2 74 ? 46.149 44.353 69.974 1.00 37.44 73 TYR D CA 1
ATOM 2827 C C . TYR B 2 74 ? 45.225 45.509 69.619 1.00 29.54 73 TYR D C 1
ATOM 2828 O O . TYR B 2 74 ? 44.176 45.682 70.247 1.00 32.64 73 TYR D O 1
ATOM 2837 N N . ALA B 2 75 ? 45.610 46.290 68.616 1.00 33.13 74 ALA D N 1
ATOM 2838 C CA . ALA B 2 75 ? 44.782 47.373 68.108 1.00 28.71 74 ALA D CA 1
ATOM 2839 C C . ALA B 2 75 ? 44.024 46.912 66.869 1.00 25.60 74 ALA D C 1
ATOM 2840 O O . ALA B 2 75 ? 44.592 46.261 65.988 1.00 22.98 74 ALA D O 1
ATOM 2842 N N . PHE B 2 76 ? 42.736 47.244 66.811 1.00 29.53 75 PHE D N 1
ATOM 2843 C CA . PHE B 2 76 ? 41.896 46.974 65.650 1.00 19.09 75 PHE D CA 1
ATOM 2844 C C . PHE B 2 76 ? 41.590 48.297 64.964 1.00 22.93 75 PHE D C 1
ATOM 2845 O O . PHE B 2 76 ? 41.072 49.222 65.598 1.00 23.48 75 PHE D O 1
ATOM 2853 N N . SER B 2 77 ? 41.915 48.387 63.677 1.00 23.10 76 SER D N 1
ATOM 2854 C CA . SER B 2 77 ? 41.774 49.640 62.953 1.00 19.75 76 SER D CA 1
ATOM 2855 C C . SER B 2 77 ? 41.627 49.350 61.467 1.00 22.19 76 SER D C 1
ATOM 2856 O O . SER B 2 77 ? 42.180 48.376 60.948 1.00 16.88 76 SER D O 1
ATOM 2859 N N . SER B 2 78 ? 40.872 50.216 60.792 1.00 22.47 77 SER D N 1
ATOM 2860 C CA . SER B 2 78 ? 40.771 50.148 59.341 1.00 27.93 77 SER D CA 1
ATOM 2861 C C . SER B 2 78 ? 42.073 50.545 58.658 1.00 23.05 77 SER D C 1
ATOM 2862 O O . SER B 2 78 ? 42.243 50.270 57.465 1.00 21.30 77 SER D O 1
ATOM 2865 N N . TYR B 2 79 ? 42.994 51.181 59.387 1.00 20.19 78 TYR D N 1
ATOM 2866 C CA . TYR B 2 79 ? 44.296 51.523 58.825 1.00 27.43 78 TYR D CA 1
ATOM 2867 C C . TYR B 2 79 ? 45.087 50.287 58.421 1.00 22.25 78 TYR D C 1
ATOM 2868 O O . TYR B 2 79 ? 45.961 50.381 57.554 1.00 21.38 78 TYR D O 1
ATOM 2877 N N . TYR B 2 80 ? 44.795 49.136 59.020 1.00 21.48 79 TYR D N 1
ATOM 2878 C CA . TYR B 2 80 ? 45.527 47.903 58.764 1.00 17.42 79 TYR D CA 1
ATOM 2879 C C . TYR B 2 80 ? 45.001 47.146 57.553 1.00 21.62 79 TYR D C 1
ATOM 2880 O O . TYR B 2 80 ? 45.357 45.978 57.368 1.00 19.00 79 TYR D O 1
ATOM 2889 N N . TRP B 2 81 ? 44.175 47.784 56.733 1.00 19.52 80 TRP D N 1
ATOM 2890 C CA . TRP B 2 81 ? 43.617 47.130 55.560 1.00 24.52 80 TRP D CA 1
ATOM 2891 C C . TRP B 2 81 ? 44.720 46.417 54.775 1.00 28.22 80 TRP D C 1
ATOM 2892 O O . TRP B 2 81 ? 45.828 46.953 54.644 1.00 28.11 80 TRP D O 1
ATOM 2903 N N . PRO B 2 82 ? 44.459 45.216 54.225 1.00 23.56 81 PRO D N 1
ATOM 2904 C CA . PRO B 2 82 ? 43.205 44.450 54.250 1.00 28.56 81 PRO D CA 1
ATOM 2905 C C . PRO B 2 82 ? 42.998 43.631 55.518 1.00 27.83 81 PRO D C 1
ATOM 2906 O O . PRO B 2 82 ? 42.058 42.836 55.583 1.00 26.41 81 PRO D O 1
ATOM 2910 N N . SER B 2 83 ? 43.862 43.813 56.508 1.00 21.64 82 SER D N 1
ATOM 2911 C CA . SER B 2 83 ? 43.643 43.220 57.816 1.00 29.38 82 SER D CA 1
ATOM 2912 C C . SER B 2 83 ? 42.903 44.204 58.714 1.00 17.86 82 SER D C 1
ATOM 2913 O O . SER B 2 83 ? 42.931 45.418 58.502 1.00 16.51 82 SER D O 1
ATOM 2916 N N . TYR B 2 84 ? 42.222 43.661 59.720 1.00 26.57 83 TYR D N 1
ATOM 2917 C CA . TYR B 2 84 ? 41.585 44.478 60.744 1.00 26.19 83 TYR D CA 1
ATOM 2918 C C . TYR B 2 84 ? 42.270 44.372 62.096 1.00 30.32 83 TYR D C 1
ATOM 2919 O O . TYR B 2 84 ? 42.278 45.349 62.847 1.00 26.76 83 TYR D O 1
ATOM 2928 N N . LYS B 2 85 ? 42.852 43.218 62.415 1.00 27.13 84 LYS D N 1
ATOM 2929 C CA . LYS B 2 85 ? 43.706 43.091 63.588 1.00 29.62 84 LYS D CA 1
ATOM 2930 C C . LYS B 2 85 ? 45.111 43.578 63.251 1.00 30.95 84 LYS D C 1
ATOM 2931 O O . LYS B 2 85 ? 45.663 43.232 62.202 1.00 33.67 84 LYS D O 1
ATOM 2937 N N . GLY B 2 86 ? 45.686 44.384 64.146 1.00 31.88 85 GLY D N 1
ATOM 2938 C CA . GLY B 2 86 ? 46.988 44.972 63.919 1.00 28.51 85 GLY D CA 1
ATOM 2939 C C . GLY B 2 86 ? 48.121 44.145 64.500 1.00 30.81 85 GLY D C 1
ATOM 2940 O O . GLY B 2 86 ? 47.928 43.079 65.084 1.00 25.00 85 GLY D O 1
ATOM 2941 N N . SER B 2 87 ? 49.334 44.666 64.325 1.00 32.34 86 SER D N 1
ATOM 2942 C CA . SER B 2 87 ? 50.525 44.031 64.874 1.00 43.62 86 SER D CA 1
ATOM 2943 C C . SER B 2 87 ? 50.595 44.277 66.383 1.00 35.90 86 SER D C 1
ATOM 2944 O O . SER B 2 87 ? 50.339 45.394 66.839 1.00 29.17 86 SER D O 1
ATOM 2947 N N . PRO B 2 88 ? 50.939 43.267 67.179 1.00 36.15 87 PRO D N 1
ATOM 2948 C CA . PRO B 2 88 ? 50.914 43.433 68.635 1.00 42.99 87 PRO D CA 1
ATOM 2949 C C . PRO B 2 88 ? 52.181 44.077 69.182 1.00 38.76 87 PRO D C 1
ATOM 2950 O O . PRO B 2 88 ? 53.217 44.160 68.521 1.00 28.46 87 PRO D O 1
ATOM 2954 N N . ILE B 2 89 ? 52.070 44.537 70.427 1.00 37.27 88 ILE D N 1
ATOM 2955 C CA . ILE B 2 89 ? 53.215 44.951 71.227 1.00 34.14 88 ILE D CA 1
ATOM 2956 C C . ILE B 2 89 ? 53.131 44.227 72.563 1.00 33.46 88 ILE D C 1
ATOM 2957 O O . ILE B 2 89 ? 52.057 44.149 73.170 1.00 32.19 88 ILE D O 1
ATOM 2962 N N . SER B 2 90 ? 54.261 43.687 73.014 1.00 29.98 89 SER D N 1
ATOM 2963 C CA . SER B 2 90 ? 54.305 42.875 74.221 1.00 32.72 89 SER D CA 1
ATOM 2964 C C . SER B 2 90 ? 55.377 43.390 75.169 1.00 28.83 89 SER D C 1
ATOM 2965 O O . SER B 2 90 ? 56.374 43.984 74.749 1.00 25.84 89 SER D O 1
ATOM 2968 N N . ILE B 2 91 ? 55.153 43.151 76.462 1.00 37.42 90 ILE D N 1
ATOM 2969 C CA . ILE B 2 91 ? 56.124 43.433 77.510 1.00 38.80 90 ILE D CA 1
ATOM 2970 C C . ILE B 2 91 ? 56.064 42.306 78.533 1.00 38.72 90 ILE D C 1
ATOM 2971 O O . ILE B 2 91 ? 55.164 41.464 78.515 1.00 28.31 90 ILE D O 1
ATOM 2976 N N . ASN B 2 92 ? 57.044 42.299 79.435 1.00 35.52 91 ASN D N 1
ATOM 2977 C CA . ASN B 2 92 ? 57.113 41.321 80.511 1.00 40.31 91 ASN D CA 1
ATOM 2978 C C . ASN B 2 92 ? 57.246 42.053 81.837 1.00 38.12 91 ASN D C 1
ATOM 2979 O O . ASN B 2 92 ? 57.946 43.066 81.926 1.00 39.56 91 ASN D O 1
ATOM 2984 N N . TYR B 2 93 ? 56.570 41.542 82.865 1.00 30.00 92 TYR D N 1
ATOM 2985 C CA . TYR B 2 93 ? 56.596 42.175 84.178 1.00 37.64 92 TYR D CA 1
ATOM 2986 C C . TYR B 2 93 ? 56.339 41.129 85.253 1.00 47.68 92 TYR D C 1
ATOM 2987 O O . TYR B 2 93 ? 55.410 40.325 85.131 1.00 32.18 92 TYR D O 1
ATOM 2996 N N . ARG B 2 94 ? 57.159 41.152 86.302 1.00 33.88 93 ARG D N 1
ATOM 2997 C CA . ARG B 2 94 ? 57.005 40.260 87.444 1.00 40.63 93 ARG D CA 1
ATOM 2998 C C . ARG B 2 94 ? 56.308 41.004 88.575 1.00 35.68 93 ARG D C 1
ATOM 2999 O O . ARG B 2 94 ? 56.721 42.108 88.948 1.00 38.96 93 ARG D O 1
ATOM 3007 N N . THR B 2 95 ? 55.260 40.397 89.122 1.00 35.45 94 THR D N 1
ATOM 3008 C CA . THR B 2 95 ? 54.510 41.008 90.212 1.00 43.80 94 THR D CA 1
ATOM 3009 C C . THR B 2 95 ? 55.190 40.761 91.556 1.00 49.81 94 THR D C 1
ATOM 3010 O O . THR B 2 95 ? 56.392 40.982 91.709 1.00 48.63 94 THR D O 1
#

GO terms:
  GO:0004671 protein C-terminal S-isoprenylcysteine carboxyl O-methyltransferase activity (F, EXP)

B-factor: mean 35.89, std 14.6, range [12.03, 114.51]

Nearest PDB structures (foldseek):
  5v7p-assembly1_A  TM=1.004E+00  e=1.414E-36  Tribolium castaneum
  5vg9-assembly1_A  TM=9.984E-01  e=1.785E-33  Tribolium castaneum
  4a2n-assembly1_B  TM=6.632E-01  e=1.940E-03  Methanosarcina acetivorans
  5v7p-assembly1_D  TM=1.011E+00  e=6.540E-17  synthetic construct
  5n7e-assembly1_A  TM=9.508E-01  e=8.983E-14  synthetic construct

InterPro domains:
  IPR007269 Isoprenylcysteine carboxyl methyltransferase [PF04140] (164-255)
  IPR025770 Protein-S-isoprenylcysteine O-methyltransferase [PS51564] (3-281)

Solvent-accessible surface area: 18894 Å² total; per-residue (Å²): 95,17,111,7,0,108,35,0,67,107,9,17,63,31,8,17,117,61,0,104,65,15,8,107,122,6,118,168,147,56,57,119,76,146,89,63,16,73,111,44,19,128,120,90,24,61,53,26,93,132,126,28,76,159,142,48,101,129,120,13,16,28,1,0,33,83,0,3,114,7,0,22,28,24,15,38,0,85,35,45,66,139,72,17,81,73,35,38,38,9,22,0,2,7,32,8,19,40,2,82,2,15,8,26,0,0,38,10,4,0,94,26,28,66,207,100,18,37,45,85,5,0,31,63,35,133,3,80,108,60,58,118,21,18,61,42,0,102,73,14,0,85,103,19,6,168,133,122,55,42,50,0,81,56,60,167,58,2,75,83,0,30,75,37,2,100,125,5,34,85,30,3,28,48,0,0,109,39,5,20,70,40,17,40,33,42,9,65,12,97,99,54,130,93,32,89,48,16,65,115,40,15,26,52,168,56,10,9,0,6,16,5,0,54,8,90,10,18,20,0,3,1,34,0,0,10,0,71,131,9,50,79,57,38,45,114,16,11,69,59,18,8,102,50,12,0,119,18,33,0,19,15,26,45,85,24,25,34,110,117,4,40,58,10,9,121,145,19,44,6,24,5,66,176,8,100,11,93,70,203,78,149,42,42,40,1,41,124,12,66,28,89,53,52,62,83,59,26,1,70,0,22,4,52,37,11,73,24,66,10,12,0,0,18,0,21,34,13,79,72,85,36,152,82,123,87,103,97,60,53,9,23,14,108,102,34,68,14,84,3,72,75,11,129,85,39,28,63,13,41,0,14,0,55,0,12,2,46,64,26,45,32,36,0,105,10,66,70,40,63,41,114,82,143,35

Organism: Tribolium castaneum (NCBI:txid7070)

Foldseek 3Di:
DFPLLVLLVCLQVVLLVVVLVVLVVCVVVVVDDPVVSVVSLVVVLVVSLVVLPVVDPPQSSLNNNLSSVLSSQQNQLCSCLPPPPLLGNLVSVLSNLLSCLLSVQLNLCCVQPVVDRGNCSSVDDPDVVVVCLVVVLVCLLVVCSVVPSVLSNPQVQLVVLVVLLVVLSVQQSVVSVQLRNLDDPDQDLDDDPPHDDGCDDCNVAAVASNLLSVLSNQLSSSSSSSRVVSNVVSNVVSVVVVLVVQQVNVVSVCVHPPVVVVVSLVNYAHNDPPRSHNDD/DAAQQKAPWDFDDDDQFKTKIFIDQYPAQFAKKKKWKDFDPDPDGIDIDIDGSVDGIDMGGGHHGFTKMKMKMWTADPVPPVDGIDDIDMDIDHD